Protein AF-A0A0C1H6Y5-F1 (afdb_monomer_lite)

InterPro domains:
  IPR027417 P-loop containing nucleoside triphosphate hydrolase [G3DSA:3.40.50.300] (233-473)
  IPR027417 P-loop containing nucleoside triphosphate hydrolase [SSF52540] (239-370)

pLDDT: mean 76.84, std 14.98, range [22.2, 93.94]

Organism: NCBI:txid362787

Secondary structure (DSSP, 8-state):
---------------S-S----------SHHHHHHHHHHHHT-SS--HHHHHHHHHHHHHHHHHHTT-SS--SSSHHHHHHHHHHHHHHHHH-SS--HHHHHHHHHHGGG--GGG-HHHHHHHHHHHS-GGGHHHHHHHS-TTS-HHHHHHHHHHHT-S---HHHHHHHHHHHHHHHHHHHHHHHHHHHHHHHHHHHHH-TTT--THHHHHHHTT-HHHHHHHHHHHH-SSHHHHHHHHHTS-HHHHHHHHHHHHHHHHHHHHHHS-TT--EEEEEE-STTSSHHHHHHHHTT--EEEETTEEEETT-TT--S---SSS-S-SSPEEEEETTEEEEEPPPTT-TT-HHHHHHHHHHHHHHHHHH--EEEEEEE---HHHHHHHHHHHHHHHHHH-S-GGGSEEEEEE--SSTHHHHHHHHHHHHHHHHHSPPHHHHHHHHHHHHHHTT--GGGHHHHHHHHHHHHHHHHHHH-

Structure (mmCIF, N/CA/C/O backbone):
data_AF-A0A0C1H6Y5-F1
#
_entry.id   AF-A0A0C1H6Y5-F1
#
loop_
_atom_site.group_PDB
_atom_site.id
_atom_site.type_symbol
_atom_site.label_atom_id
_atom_site.label_alt_id
_atom_site.label_comp_id
_atom_site.label_asym_id
_atom_site.label_entity_id
_atom_site.label_seq_id
_atom_site.pdbx_PDB_ins_code
_atom_site.Cartn_x
_atom_site.Cartn_y
_atom_site.Cartn_z
_atom_site.occupancy
_atom_site.B_iso_or_equiv
_atom_site.auth_seq_id
_atom_site.auth_comp_id
_atom_site.auth_asym_id
_atom_site.auth_atom_id
_atom_site.pdbx_PDB_model_num
ATOM 1 N N . MET A 1 1 ? 13.773 -13.789 40.978 1.00 26.41 1 MET A N 1
ATOM 2 C CA . MET A 1 1 ? 14.456 -12.661 40.313 1.00 26.41 1 MET A CA 1
ATOM 3 C C . MET A 1 1 ? 14.398 -12.908 38.815 1.00 26.41 1 MET A C 1
ATOM 5 O O . MET A 1 1 ? 14.920 -13.916 38.368 1.00 26.41 1 MET A O 1
ATOM 9 N N . ASN A 1 2 ? 13.709 -12.006 38.116 1.00 26.31 2 ASN A N 1
ATOM 10 C CA . ASN A 1 2 ? 13.631 -11.793 36.666 1.00 26.31 2 ASN A CA 1
ATOM 11 C C . ASN A 1 2 ? 13.075 -12.909 35.766 1.00 26.31 2 ASN A C 1
ATOM 13 O O . ASN A 1 2 ? 13.797 -13.618 35.073 1.00 26.31 2 ASN A O 1
ATOM 17 N N . GLU A 1 3 ? 11.742 -12.912 35.681 1.00 24.50 3 GLU A N 1
ATOM 18 C CA . GLU A 1 3 ? 11.034 -12.957 34.399 1.00 24.50 3 GLU A CA 1
ATOM 19 C C . GLU A 1 3 ? 11.430 -11.745 33.538 1.00 24.50 3 GLU A C 1
ATOM 21 O O . GLU A 1 3 ? 11.419 -10.623 34.035 1.00 24.50 3 GLU A O 1
ATOM 26 N N . MET A 1 4 ? 11.755 -11.961 32.262 1.00 22.20 4 MET A N 1
ATOM 27 C CA . MET A 1 4 ? 11.431 -11.086 31.119 1.00 22.20 4 MET A CA 1
ATOM 28 C C . MET A 1 4 ? 12.242 -11.546 29.910 1.00 22.20 4 MET A C 1
ATOM 30 O O . MET A 1 4 ? 13.383 -11.133 29.742 1.00 22.20 4 MET A O 1
ATOM 34 N N . THR A 1 5 ? 11.652 -12.386 29.058 1.00 24.80 5 THR A N 1
ATOM 35 C CA . THR A 1 5 ? 11.638 -12.198 27.591 1.00 24.80 5 THR A CA 1
ATOM 36 C C . THR A 1 5 ? 10.863 -13.337 26.927 1.00 24.80 5 THR A C 1
ATOM 38 O O . THR A 1 5 ? 11.408 -14.356 26.517 1.00 24.80 5 THR A O 1
ATOM 41 N N . ARG A 1 6 ? 9.552 -13.144 26.770 1.00 25.61 6 ARG A N 1
ATOM 42 C CA . ARG A 1 6 ? 8.820 -13.687 25.621 1.00 25.61 6 ARG A CA 1
ATOM 43 C C . ARG A 1 6 ? 8.422 -12.491 24.769 1.00 25.61 6 ARG A C 1
ATOM 45 O O . ARG A 1 6 ? 7.475 -11.781 25.091 1.00 25.61 6 ARG A O 1
ATOM 52 N N . TYR A 1 7 ? 9.212 -12.241 23.729 1.00 22.77 7 TYR A N 1
ATOM 53 C CA . TYR A 1 7 ? 8.888 -11.290 22.673 1.00 22.77 7 TYR A CA 1
ATOM 54 C C . TYR A 1 7 ? 7.651 -11.800 21.927 1.00 22.77 7 TYR A C 1
ATOM 56 O O . TYR A 1 7 ? 7.731 -12.680 21.076 1.00 22.77 7 TYR A O 1
ATOM 64 N N . ASN A 1 8 ? 6.492 -11.257 22.292 1.00 22.45 8 ASN A N 1
ATOM 65 C CA . ASN A 1 8 ? 5.260 -11.358 21.525 1.00 22.45 8 ASN A CA 1
ATOM 66 C C . ASN A 1 8 ? 5.335 -10.312 20.406 1.00 22.45 8 ASN A C 1
ATOM 68 O O . ASN A 1 8 ? 5.055 -9.135 20.624 1.00 22.45 8 ASN A O 1
ATOM 72 N N . ILE A 1 9 ? 5.714 -10.732 19.200 1.00 23.83 9 ILE A N 1
ATOM 73 C CA . ILE A 1 9 ? 5.491 -9.941 17.987 1.00 23.83 9 ILE A CA 1
ATOM 74 C C . ILE A 1 9 ? 4.015 -10.128 17.611 1.00 23.83 9 ILE A C 1
ATOM 76 O O . ILE A 1 9 ? 3.663 -10.909 16.735 1.00 23.83 9 ILE A O 1
ATOM 80 N N . ARG A 1 10 ? 3.134 -9.423 18.326 1.00 24.55 10 ARG A N 1
ATOM 81 C CA . ARG A 1 10 ? 1.802 -9.047 17.838 1.00 24.55 10 ARG A CA 1
ATOM 82 C C . ARG A 1 10 ? 1.889 -7.601 17.357 1.00 24.55 10 ARG A C 1
ATOM 84 O O . ARG A 1 10 ? 1.364 -6.695 17.984 1.00 24.55 10 ARG A O 1
ATOM 91 N N . MET A 1 11 ? 2.591 -7.385 16.247 1.00 25.58 11 MET A N 1
ATOM 92 C CA . MET A 1 11 ? 2.496 -6.143 15.471 1.00 25.58 11 MET A CA 1
ATOM 93 C C . MET A 1 11 ? 1.318 -6.273 14.498 1.00 25.58 11 MET A C 1
ATOM 95 O O . MET A 1 11 ? 1.481 -6.344 13.289 1.00 25.58 11 MET A O 1
ATOM 99 N N . HIS A 1 12 ? 0.123 -6.368 15.073 1.00 30.97 12 HIS A N 1
ATOM 100 C CA . HIS A 1 12 ? -1.132 -5.982 14.442 1.00 30.97 12 HIS A CA 1
ATOM 101 C C . HIS A 1 12 ? -1.870 -5.156 15.492 1.00 30.97 12 HIS A C 1
ATOM 103 O O . HIS A 1 12 ? -2.838 -5.606 16.099 1.00 30.97 12 HIS A O 1
ATOM 109 N N . ASP A 1 13 ? -1.393 -3.930 15.708 1.00 34.56 13 ASP A N 1
ATOM 110 C CA . ASP A 1 13 ? -2.188 -2.854 16.302 1.00 34.56 13 ASP A CA 1
ATOM 111 C C . ASP A 1 13 ? -3.247 -2.394 15.274 1.00 34.56 13 ASP A C 1
ATOM 113 O O . ASP A 1 13 ? -3.362 -1.219 14.931 1.00 34.56 13 ASP A O 1
ATOM 117 N N . ASN A 1 14 ? -4.070 -3.338 14.798 1.00 37.03 14 ASN A N 1
ATOM 118 C CA . ASN A 1 14 ? -5.325 -3.090 14.082 1.00 37.03 14 ASN A CA 1
ATOM 119 C C . ASN A 1 14 ? -6.393 -2.599 15.083 1.00 37.03 14 ASN A C 1
ATOM 121 O O . ASN A 1 14 ? -7.503 -3.119 15.141 1.00 37.03 14 ASN A O 1
ATOM 125 N N . GLY A 1 15 ? -6.041 -1.630 15.933 1.00 36.66 15 GLY A N 1
ATOM 126 C CA . GLY A 1 15 ? -6.971 -1.023 16.885 1.00 36.66 15 GLY A CA 1
ATOM 127 C C . GLY A 1 15 ? -7.942 -0.056 16.207 1.00 36.66 15 GLY A C 1
ATOM 128 O O . GLY A 1 15 ? -9.014 0.216 16.733 1.00 36.66 15 GLY A O 1
ATOM 129 N N . TYR A 1 16 ? -7.599 0.452 15.025 1.00 45.94 16 TYR A N 1
ATOM 130 C CA . TYR A 1 16 ? -8.523 1.225 14.207 1.00 45.94 16 TYR A CA 1
ATOM 131 C C . TYR A 1 16 ? -9.323 0.285 13.310 1.00 45.94 16 TYR A C 1
ATOM 133 O O . TYR A 1 16 ? -8.742 -0.557 12.627 1.00 45.94 16 TYR A O 1
ATOM 141 N N . CYS A 1 17 ? -10.646 0.464 13.271 1.00 48.47 17 CYS A N 1
ATOM 142 C CA . CYS A 1 17 ? -11.450 -0.088 12.189 1.00 48.47 17 CYS A CA 1
ATOM 143 C C . CYS A 1 17 ? -10.857 0.445 10.875 1.00 48.47 17 CYS A C 1
ATOM 145 O O . CYS A 1 17 ? -10.880 1.651 10.623 1.00 48.47 17 CYS A O 1
ATOM 147 N N . SER A 1 18 ? -10.272 -0.440 10.068 1.00 38.66 18 SER A N 1
ATOM 148 C CA . SER A 1 18 ? -9.608 -0.124 8.796 1.00 38.66 18 SER A CA 1
ATOM 149 C C . SER A 1 18 ? -10.568 0.420 7.725 1.00 38.66 18 SER A C 1
ATOM 151 O O . SER A 1 18 ? -10.151 0.716 6.608 1.00 38.66 18 SER A O 1
ATOM 153 N N . GLN A 1 19 ? -11.846 0.606 8.059 1.00 43.16 19 GLN A N 1
ATOM 154 C CA . GLN A 1 19 ? -12.920 1.016 7.159 1.00 43.16 19 GLN A CA 1
ATOM 155 C C . GLN A 1 19 ? -13.232 2.519 7.226 1.00 43.16 19 GLN A C 1
ATOM 157 O O . GLN A 1 19 ? -14.374 2.932 7.078 1.00 43.16 19 GLN A O 1
ATOM 162 N N . ILE A 1 20 ? -12.219 3.381 7.362 1.00 37.28 20 ILE A N 1
ATOM 163 C CA . ILE A 1 20 ? -12.387 4.823 7.054 1.00 37.28 20 ILE A CA 1
ATOM 164 C C . ILE A 1 20 ? -12.460 5.061 5.531 1.00 37.28 20 ILE A C 1
ATOM 166 O O . ILE A 1 20 ? -12.492 6.189 5.051 1.00 37.28 20 ILE A O 1
ATOM 170 N N . ARG A 1 21 ? -12.568 3.993 4.737 1.00 41.41 21 ARG A N 1
ATOM 171 C CA . ARG A 1 21 ? -13.124 4.077 3.394 1.00 41.41 21 ARG A CA 1
ATOM 172 C C . ARG A 1 21 ? -14.641 3.955 3.503 1.00 41.41 21 ARG A C 1
ATOM 174 O O . ARG A 1 21 ? -15.176 2.859 3.416 1.00 41.41 21 ARG A O 1
ATOM 181 N N . THR A 1 22 ? -15.331 5.089 3.613 1.00 38.28 22 THR A N 1
ATOM 182 C CA . THR A 1 22 ? -16.756 5.224 3.255 1.00 38.28 22 THR A CA 1
ATOM 183 C C . THR A 1 22 ? -16.926 5.116 1.736 1.00 38.28 22 THR A C 1
ATOM 185 O O . THR A 1 22 ? -17.512 5.984 1.093 1.00 38.28 22 THR A O 1
ATOM 188 N N . PHE A 1 23 ? -16.329 4.093 1.131 1.00 41.53 23 PHE A N 1
ATOM 189 C CA . PHE A 1 23 ? -16.605 3.728 -0.243 1.00 41.53 23 PHE A CA 1
ATOM 190 C C . PHE A 1 23 ? -17.399 2.438 -0.182 1.00 41.53 23 PHE A C 1
ATOM 192 O O . PHE A 1 23 ? -16.846 1.351 -0.334 1.00 41.53 23 PHE A O 1
ATOM 199 N N . VAL A 1 24 ? -18.698 2.574 0.083 1.00 49.78 24 VAL A N 1
ATOM 200 C CA . VAL A 1 24 ? -19.642 1.532 -0.306 1.00 49.78 24 VAL A CA 1
ATOM 201 C C . VAL A 1 24 ? -19.563 1.506 -1.833 1.00 49.78 24 VAL A C 1
ATOM 203 O O . VAL A 1 24 ? -19.922 2.508 -2.462 1.00 49.78 24 VAL A O 1
ATOM 206 N N . PRO A 1 25 ? -19.005 0.451 -2.456 1.00 52.62 25 PRO A N 1
ATOM 207 C CA . PRO A 1 25 ? -18.977 0.375 -3.907 1.00 52.62 25 PRO A CA 1
ATOM 208 C C . PRO A 1 25 ? -20.410 0.537 -4.423 1.00 52.62 25 PRO A C 1
ATOM 210 O O . PRO A 1 25 ? -21.334 0.049 -3.772 1.00 52.62 25 PRO A O 1
ATOM 213 N N . PRO A 1 26 ? -20.627 1.235 -5.551 1.00 66.06 26 PRO A N 1
ATOM 214 C CA . PRO A 1 26 ? -21.973 1.488 -6.045 1.00 66.06 26 PRO A CA 1
ATOM 215 C C . PRO A 1 26 ? -22.699 0.155 -6.211 1.00 66.06 26 PRO A C 1
ATOM 217 O O . PRO A 1 26 ? -22.295 -0.671 -7.030 1.00 66.06 26 PRO A O 1
ATOM 220 N N . ILE A 1 27 ? -23.737 -0.059 -5.403 1.00 76.06 27 ILE A N 1
ATOM 221 C CA . ILE A 1 27 ? -24.556 -1.265 -5.462 1.00 76.06 27 ILE A CA 1
ATOM 222 C C . ILE A 1 27 ? -25.385 -1.156 -6.728 1.00 76.06 27 ILE A C 1
ATOM 224 O O . ILE A 1 27 ? -26.170 -0.226 -6.889 1.00 76.06 27 ILE A O 1
ATOM 228 N N . ARG A 1 28 ? -25.143 -2.077 -7.663 1.00 77.88 28 ARG A N 1
ATOM 229 C CA . ARG A 1 28 ? -25.793 -2.073 -8.981 1.00 77.88 28 ARG A CA 1
ATOM 230 C C . ARG A 1 28 ? -26.965 -3.042 -9.057 1.00 77.88 28 ARG A C 1
ATOM 232 O O . ARG A 1 28 ? -27.804 -2.899 -9.935 1.00 77.88 28 ARG A O 1
ATOM 239 N N . ILE A 1 29 ? -27.001 -4.016 -8.153 1.00 84.44 29 ILE A N 1
ATOM 240 C CA . ILE A 1 29 ? -28.042 -5.037 -8.046 1.00 84.44 29 ILE A CA 1
ATOM 241 C C . ILE A 1 29 ? -28.299 -5.346 -6.571 1.00 84.44 29 ILE A C 1
ATOM 243 O O . ILE A 1 29 ? -27.371 -5.405 -5.766 1.00 84.44 29 ILE A O 1
ATOM 247 N N . ILE A 1 30 ? -29.570 -5.548 -6.229 1.00 82.81 30 ILE A N 1
ATOM 248 C CA . ILE A 1 30 ? -30.076 -5.738 -4.858 1.00 82.81 30 ILE A CA 1
ATOM 249 C C . ILE A 1 30 ? -29.340 -6.873 -4.137 1.00 82.81 30 ILE A C 1
ATOM 251 O O . ILE A 1 30 ? -28.903 -6.702 -3.001 1.00 82.81 30 ILE A O 1
ATOM 255 N N . GLU A 1 31 ? -29.115 -7.999 -4.817 1.00 84.94 31 GLU A N 1
ATOM 256 C CA . GLU A 1 31 ? -28.451 -9.180 -4.250 1.00 84.94 31 GLU A CA 1
ATOM 257 C C . GLU A 1 31 ? -27.034 -8.880 -3.740 1.00 84.94 31 GLU A C 1
ATOM 259 O O . GLU A 1 31 ? -26.653 -9.371 -2.678 1.00 84.94 31 GLU A O 1
ATOM 264 N N . GLN A 1 32 ? -26.279 -8.023 -4.444 1.00 85.25 32 GLN A N 1
ATOM 265 C CA . GLN A 1 32 ? -24.952 -7.578 -3.998 1.00 85.25 32 GLN A CA 1
ATOM 266 C C . GLN A 1 32 ? -25.038 -6.767 -2.704 1.00 85.25 32 GLN A C 1
ATOM 268 O O . GLN A 1 32 ? -24.175 -6.899 -1.837 1.00 85.25 32 GLN A O 1
ATOM 273 N N . GLY A 1 33 ? -26.070 -5.932 -2.567 1.00 84.25 33 GLY A N 1
ATOM 274 C CA . GLY A 1 33 ? -26.292 -5.155 -1.352 1.00 84.25 33 GLY A CA 1
ATOM 275 C C . GLY A 1 33 ? -26.635 -6.039 -0.158 1.00 84.25 33 GLY A C 1
ATOM 276 O O . GLY A 1 33 ? -26.051 -5.887 0.914 1.00 84.25 33 GLY A O 1
ATOM 277 N N . VAL A 1 34 ? -27.509 -7.026 -0.358 1.00 85.25 34 VAL A N 1
ATOM 278 C CA . VAL A 1 34 ? -27.847 -8.014 0.676 1.00 85.25 34 VAL A CA 1
ATOM 279 C C . VAL A 1 34 ? -26.607 -8.814 1.098 1.00 85.25 34 VAL A C 1
ATOM 281 O O . VAL A 1 34 ? -26.338 -8.936 2.292 1.00 85.25 34 VAL A O 1
ATOM 284 N N . GLU A 1 35 ? -25.799 -9.293 0.146 1.00 85.81 35 GLU A N 1
ATOM 285 C CA . GLU A 1 35 ? -24.560 -10.032 0.438 1.00 85.81 35 GLU A CA 1
ATOM 286 C C . GLU A 1 35 ? -23.537 -9.171 1.203 1.00 85.81 35 GLU A C 1
ATOM 288 O O . GLU A 1 35 ? -22.845 -9.658 2.102 1.00 85.81 35 GLU A O 1
ATOM 293 N N . ALA A 1 36 ? -23.442 -7.878 0.880 1.00 83.56 36 ALA A N 1
ATOM 294 C CA . ALA A 1 36 ? -22.579 -6.949 1.601 1.00 83.56 36 ALA A CA 1
ATOM 295 C C . ALA A 1 36 ? -23.018 -6.784 3.067 1.00 83.56 36 ALA A C 1
ATOM 297 O O . ALA A 1 36 ? -22.176 -6.860 3.963 1.00 83.56 36 ALA A O 1
ATOM 298 N N . ILE A 1 37 ? -24.325 -6.648 3.330 1.00 85.56 37 ILE A N 1
ATOM 299 C CA . ILE A 1 37 ? -24.866 -6.602 4.699 1.00 85.56 37 ILE A CA 1
ATOM 300 C C . ILE A 1 37 ? -24.548 -7.898 5.453 1.00 85.56 37 ILE A C 1
ATOM 302 O O . ILE A 1 37 ? -24.075 -7.841 6.588 1.00 85.56 37 ILE A O 1
ATOM 306 N N . GLU A 1 38 ? -24.744 -9.067 4.836 1.00 85.00 38 GLU A N 1
ATOM 307 C CA . GLU A 1 38 ? -24.433 -10.360 5.464 1.00 85.00 38 GLU A CA 1
ATOM 308 C C . GLU A 1 38 ? -22.952 -10.475 5.852 1.00 85.00 38 GLU A C 1
ATOM 310 O O . GLU A 1 38 ? -22.631 -10.917 6.959 1.00 85.00 38 GLU A O 1
ATOM 315 N N . LYS A 1 39 ? -22.043 -10.017 4.981 1.00 84.62 39 LYS A N 1
ATOM 316 C CA . LYS A 1 39 ? -20.600 -9.976 5.268 1.00 84.62 39 LYS A CA 1
ATOM 317 C C . LYS A 1 39 ? -20.273 -9.079 6.457 1.00 84.62 39 LYS A C 1
ATOM 319 O O . LYS A 1 39 ? -19.430 -9.450 7.273 1.00 84.62 39 LYS A O 1
ATOM 324 N N . ILE A 1 40 ? -20.933 -7.927 6.583 1.00 84.81 40 ILE A N 1
ATOM 325 C CA . ILE A 1 40 ? -20.736 -7.035 7.732 1.00 84.81 40 ILE A CA 1
ATOM 326 C C . ILE A 1 40 ? -21.276 -7.698 9.005 1.00 84.81 40 ILE A C 1
ATOM 328 O O . ILE A 1 40 ? -20.559 -7.783 9.999 1.00 84.81 40 ILE A O 1
ATOM 332 N N . LEU A 1 41 ? -22.491 -8.253 8.969 1.00 86.06 41 LEU A N 1
ATOM 333 C CA . LEU A 1 41 ? -23.123 -8.923 10.114 1.00 86.06 41 LEU A CA 1
ATOM 334 C C . LEU A 1 41 ? -22.366 -10.172 10.596 1.00 86.06 41 LEU A C 1
ATOM 336 O O . LEU A 1 41 ? -22.537 -10.588 11.747 1.00 86.06 41 LEU A O 1
ATOM 340 N N . ALA A 1 42 ? -21.523 -10.773 9.754 1.00 85.56 42 ALA A N 1
ATOM 341 C CA . ALA A 1 42 ? -20.668 -11.897 10.126 1.00 85.56 42 ALA A CA 1
ATOM 342 C C . ALA A 1 42 ? -19.535 -11.514 11.101 1.00 85.56 42 ALA A C 1
ATOM 344 O O . ALA A 1 42 ? -18.958 -12.407 11.724 1.00 85.56 42 ALA A O 1
ATOM 345 N N . LYS A 1 43 ? -19.236 -10.218 11.279 1.00 81.94 43 LYS A N 1
ATOM 346 C CA . LYS A 1 43 ? -18.229 -9.739 12.238 1.00 81.94 43 LYS A CA 1
ATOM 347 C C . LYS A 1 43 ? -18.593 -10.120 13.681 1.00 81.94 43 LYS A C 1
ATOM 349 O O . LYS A 1 43 ? -19.769 -10.197 14.058 1.00 81.94 43 LYS A O 1
ATOM 354 N N . GLU A 1 44 ? -17.553 -10.370 14.477 1.00 81.38 44 GLU A N 1
ATOM 355 C CA . GLU A 1 44 ? -17.663 -10.704 15.904 1.00 81.38 44 GLU A CA 1
ATOM 356 C C . GLU A 1 44 ? -18.091 -9.478 16.723 1.00 81.38 44 GLU A C 1
ATOM 358 O O . GLU A 1 44 ? -19.060 -9.541 17.473 1.00 81.38 44 GLU A O 1
ATOM 363 N N . LEU A 1 45 ? -17.439 -8.337 16.476 1.00 83.44 45 LEU A N 1
ATOM 364 C CA . LEU A 1 45 ? -17.772 -7.031 17.036 1.00 83.44 45 LEU A CA 1
ATOM 365 C C . LEU A 1 45 ? -18.311 -6.121 15.929 1.00 83.44 45 LEU A C 1
ATOM 367 O O . LEU A 1 45 ? -17.614 -5.871 14.945 1.00 83.44 45 LEU A O 1
ATOM 371 N N . LEU A 1 46 ? -19.525 -5.600 16.114 1.00 83.12 46 LEU A N 1
ATOM 372 C CA . LEU A 1 46 ? -20.109 -4.564 15.264 1.00 83.12 46 LEU A CA 1
ATOM 373 C C . LEU A 1 46 ? -19.968 -3.203 15.942 1.00 83.12 46 LEU A C 1
ATOM 375 O O . LEU A 1 46 ? -20.370 -3.022 17.092 1.00 83.12 46 LEU A O 1
ATOM 379 N N . CYS A 1 47 ? -19.408 -2.238 15.220 1.00 83.12 47 CYS A N 1
ATOM 380 C CA . CYS A 1 47 ? -19.301 -0.851 15.656 1.00 83.12 47 CYS A CA 1
ATOM 381 C C . CYS A 1 47 ? -20.344 0.038 14.962 1.00 83.12 47 CYS A C 1
ATOM 383 O O . CYS A 1 47 ? -21.012 -0.374 14.015 1.00 83.12 47 CYS A O 1
ATOM 385 N N . ARG A 1 48 ? -20.476 1.297 15.395 1.00 78.12 48 ARG A N 1
ATOM 386 C CA . ARG A 1 48 ? -21.409 2.246 14.767 1.00 78.12 48 ARG A CA 1
ATOM 387 C C . ARG A 1 48 ? -21.151 2.469 13.272 1.00 78.12 48 ARG A C 1
ATOM 389 O O . ARG A 1 48 ? -22.110 2.613 12.531 1.00 78.12 48 ARG A O 1
ATOM 396 N N . HIS A 1 49 ? -19.898 2.436 12.810 1.00 79.56 49 HIS A N 1
ATOM 397 C CA . HIS A 1 49 ? -19.614 2.547 11.373 1.00 79.56 49 HIS A CA 1
ATOM 398 C C . HIS A 1 49 ? -20.129 1.354 10.574 1.00 79.56 49 HIS A C 1
ATOM 400 O O . HIS A 1 49 ? -20.630 1.552 9.478 1.00 79.56 49 HIS A O 1
ATOM 406 N N . ASP A 1 50 ? -20.049 0.136 11.120 1.00 83.50 50 ASP A N 1
ATOM 407 C CA . ASP A 1 50 ? -20.639 -1.043 10.474 1.00 83.50 50 ASP A CA 1
ATOM 408 C C . ASP A 1 50 ? -22.151 -0.857 10.316 1.00 83.50 50 ASP A C 1
ATOM 410 O O . ASP A 1 50 ? -22.725 -1.162 9.278 1.00 83.50 50 ASP A O 1
ATOM 414 N N . VAL A 1 51 ? -22.795 -0.305 11.346 1.00 82.62 51 VAL A N 1
ATOM 415 C CA . VAL A 1 51 ? -24.227 0.018 11.360 1.00 82.62 51 VAL A CA 1
ATOM 416 C C . VAL A 1 51 ? -24.557 1.137 10.362 1.00 82.62 51 VAL A C 1
ATOM 418 O O . VAL A 1 51 ? -25.566 1.060 9.667 1.00 82.62 51 VAL A O 1
ATOM 421 N N . GLU A 1 52 ? -23.724 2.168 10.241 1.00 82.19 52 GLU A N 1
ATOM 422 C CA . GLU A 1 52 ? -23.878 3.228 9.234 1.00 82.19 52 GLU A CA 1
ATOM 423 C C . GLU A 1 52 ? -23.674 2.701 7.805 1.00 82.19 52 GLU A C 1
ATOM 425 O O . GLU A 1 52 ? -24.450 3.041 6.915 1.00 82.19 52 GLU A O 1
ATOM 430 N N . GLU A 1 53 ? -22.689 1.827 7.592 1.00 83.44 53 GLU A N 1
ATOM 431 C CA . GLU A 1 53 ? -22.427 1.156 6.316 1.00 83.44 53 GLU A CA 1
ATOM 432 C C . GLU A 1 53 ? -23.618 0.271 5.920 1.00 83.44 53 GLU A C 1
ATOM 434 O O . GLU A 1 53 ? -24.133 0.392 4.808 1.00 83.44 53 GLU A O 1
ATOM 439 N N . ILE A 1 54 ? -24.138 -0.534 6.855 1.00 85.44 54 ILE A N 1
ATOM 440 C CA . ILE A 1 54 ? -25.373 -1.308 6.661 1.00 85.44 54 ILE A CA 1
ATOM 441 C C . ILE A 1 54 ? -26.538 -0.380 6.295 1.00 85.44 54 ILE A C 1
ATOM 443 O O . ILE A 1 54 ? -27.274 -0.696 5.367 1.00 85.44 54 ILE A O 1
ATOM 447 N N . ASN A 1 55 ? -26.705 0.764 6.970 1.00 83.19 55 ASN A N 1
ATOM 448 C CA . ASN A 1 55 ? -27.778 1.723 6.670 1.00 83.19 55 ASN A CA 1
ATOM 449 C C . ASN A 1 55 ? -27.671 2.288 5.247 1.00 83.19 55 ASN A C 1
ATOM 451 O O . ASN A 1 55 ? -28.670 2.348 4.532 1.00 83.19 55 ASN A O 1
ATOM 455 N N . GLN A 1 56 ? -26.471 2.691 4.825 1.00 83.50 56 GLN A N 1
ATOM 456 C CA . GLN A 1 56 ? -26.232 3.210 3.474 1.00 83.50 56 GLN A CA 1
ATOM 457 C C . GLN A 1 56 ? -26.514 2.145 2.411 1.00 83.50 56 GLN A C 1
ATOM 459 O O . GLN A 1 56 ? -27.193 2.418 1.421 1.00 83.50 56 GLN A O 1
ATOM 464 N N . ILE A 1 57 ? -26.033 0.920 2.638 1.00 85.31 57 ILE A N 1
ATOM 465 C CA . ILE A 1 57 ? -26.291 -0.219 1.755 1.00 85.31 57 ILE A CA 1
ATOM 466 C C . ILE A 1 57 ? -27.793 -0.504 1.682 1.00 85.31 57 ILE A C 1
ATOM 468 O O . ILE A 1 57 ? -28.338 -0.642 0.591 1.00 85.31 57 ILE A O 1
ATOM 472 N N . TYR A 1 58 ? -28.471 -0.537 2.828 1.00 85.06 58 TYR A N 1
ATOM 473 C CA . TYR A 1 58 ? -29.907 -0.780 2.913 1.00 85.06 58 TYR A CA 1
ATOM 474 C C . TYR A 1 58 ? -30.716 0.268 2.137 1.00 85.06 58 TYR A C 1
ATOM 476 O O . TYR A 1 58 ? -31.617 -0.088 1.383 1.00 85.06 58 TYR A O 1
ATOM 484 N N . GLN A 1 59 ? -30.365 1.553 2.253 1.00 82.94 59 GLN A N 1
ATOM 485 C CA . GLN A 1 59 ? -30.999 2.629 1.482 1.00 82.94 59 GLN A CA 1
ATOM 486 C C . GLN A 1 59 ? -30.775 2.477 -0.027 1.00 82.94 59 GLN A C 1
ATOM 488 O O . GLN A 1 59 ? -31.694 2.713 -0.809 1.00 82.94 59 GLN A O 1
ATOM 493 N N . ALA A 1 60 ? -29.577 2.067 -0.452 1.00 83.81 60 ALA A N 1
ATOM 494 C CA . ALA A 1 60 ? -29.299 1.803 -1.863 1.00 83.81 60 ALA A CA 1
ATOM 495 C C . ALA A 1 60 ? -30.133 0.626 -2.398 1.00 83.81 60 ALA A C 1
ATOM 497 O O . ALA A 1 60 ? -30.670 0.703 -3.501 1.00 83.81 60 ALA A O 1
ATOM 498 N N . VAL A 1 61 ? -30.280 -0.436 -1.600 1.00 84.62 61 VAL A N 1
ATOM 499 C CA . VAL A 1 61 ? -31.130 -1.595 -1.907 1.00 84.62 61 VAL A CA 1
ATOM 500 C C . VAL A 1 61 ? -32.603 -1.179 -2.034 1.00 84.62 61 VAL A C 1
ATOM 502 O O . VAL A 1 61 ? -33.224 -1.497 -3.044 1.00 84.62 61 VAL A O 1
ATOM 505 N N . ASP A 1 62 ? -33.138 -0.404 -1.083 1.00 81.62 62 ASP A N 1
ATOM 506 C CA . ASP A 1 62 ? -34.519 0.117 -1.121 1.00 81.62 62 ASP A CA 1
ATOM 507 C C . ASP A 1 62 ? -34.776 1.005 -2.355 1.00 81.62 62 ASP A C 1
ATOM 509 O O . ASP A 1 62 ? -35.812 0.899 -3.010 1.00 81.62 62 ASP A O 1
ATOM 513 N N . LEU A 1 63 ? -33.813 1.852 -2.737 1.00 84.31 63 LEU A N 1
ATOM 514 C CA . LEU A 1 63 ? -33.924 2.666 -3.952 1.00 84.31 63 LEU A CA 1
ATOM 515 C C . LEU A 1 63 ? -33.968 1.818 -5.228 1.00 84.31 63 LEU A C 1
ATOM 517 O O . LEU A 1 63 ? -34.762 2.121 -6.118 1.00 84.31 63 LEU A O 1
ATOM 521 N N . LEU A 1 64 ? -33.136 0.777 -5.322 1.00 84.12 64 LEU A N 1
ATOM 522 C CA . LEU A 1 64 ? -33.134 -0.144 -6.462 1.00 84.12 64 LEU A CA 1
ATOM 523 C C . LEU A 1 64 ? -34.433 -0.949 -6.540 1.00 84.12 64 LEU A C 1
ATOM 525 O O . LEU A 1 64 ? -34.967 -1.140 -7.628 1.00 84.12 64 LEU A O 1
ATOM 529 N N . GLU A 1 65 ? -34.972 -1.377 -5.399 1.00 84.81 65 GLU A N 1
ATOM 530 C CA . GLU A 1 65 ? -36.241 -2.110 -5.334 1.00 84.81 65 GLU A CA 1
ATOM 531 C C . GLU A 1 65 ? -37.419 -1.321 -5.875 1.00 84.81 65 GLU A C 1
ATOM 533 O O . GLU A 1 65 ? -38.269 -1.877 -6.562 1.00 84.81 65 GLU A O 1
ATOM 538 N N . ARG A 1 66 ? -37.446 -0.009 -5.636 1.00 84.44 66 ARG A N 1
ATOM 539 C CA . ARG A 1 66 ? -38.489 0.875 -6.174 1.00 84.44 66 ARG A CA 1
ATOM 540 C C . ARG A 1 66 ? -38.407 1.066 -7.690 1.00 84.44 66 ARG A C 1
ATOM 542 O O . ARG A 1 66 ? -39.331 1.633 -8.267 1.00 84.44 66 ARG A O 1
ATOM 549 N N . GLN A 1 67 ? -37.306 0.662 -8.322 1.00 83.12 67 GLN A N 1
ATOM 550 C CA . GLN A 1 67 ? -37.045 0.859 -9.752 1.00 83.12 67 GLN A CA 1
ATOM 551 C C . GLN A 1 67 ? -37.264 -0.404 -10.593 1.00 83.12 67 GLN A C 1
ATOM 553 O O . GLN A 1 67 ? -37.134 -0.336 -11.814 1.00 83.12 67 GLN A O 1
ATOM 558 N N . ILE A 1 68 ? -37.588 -1.541 -9.974 1.00 82.75 68 ILE A N 1
ATOM 559 C CA . ILE A 1 68 ? -37.754 -2.825 -10.662 1.00 82.75 68 ILE A CA 1
ATOM 560 C C . ILE A 1 68 ? -39.182 -3.358 -10.514 1.00 82.75 68 ILE A C 1
ATOM 562 O O . ILE A 1 68 ? -39.827 -3.161 -9.489 1.00 82.75 68 ILE A O 1
ATOM 566 N N . GLU A 1 69 ? -39.683 -4.032 -11.552 1.00 74.38 69 GLU A N 1
ATOM 567 C CA . GLU A 1 69 ? -41.054 -4.566 -11.576 1.00 74.38 69 GLU A CA 1
ATOM 568 C C . GLU A 1 69 ? -41.186 -5.899 -10.820 1.00 74.38 69 GLU A C 1
ATOM 570 O O . GLU A 1 69 ? -42.201 -6.146 -10.172 1.00 74.38 69 GLU A O 1
ATOM 575 N N . GLU A 1 70 ? -40.147 -6.741 -10.853 1.00 80.81 70 GLU A N 1
ATOM 576 C CA . GLU A 1 70 ? -40.094 -8.013 -10.126 1.00 80.81 70 GLU A CA 1
ATOM 577 C C . GLU A 1 70 ? -39.066 -7.942 -8.994 1.00 80.81 70 GLU A C 1
ATOM 579 O O . GLU A 1 70 ? -37.858 -7.899 -9.227 1.00 80.81 70 GLU A O 1
ATOM 584 N N . ILE A 1 71 ? -39.547 -7.940 -7.748 1.00 75.69 71 ILE A N 1
ATOM 585 C CA . ILE A 1 71 ? -38.689 -7.886 -6.560 1.00 75.69 71 ILE A CA 1
ATOM 586 C C . ILE A 1 71 ? -38.008 -9.253 -6.368 1.00 75.69 71 ILE A C 1
ATOM 588 O O . ILE A 1 71 ? -38.703 -10.262 -6.210 1.00 75.69 71 ILE A O 1
ATOM 592 N N . PRO A 1 72 ? -36.664 -9.323 -6.326 1.00 79.19 72 PRO A N 1
ATOM 593 C CA . PRO A 1 72 ? -35.949 -10.575 -6.120 1.00 79.19 72 PRO A CA 1
ATOM 594 C C . PRO A 1 72 ? -36.191 -11.138 -4.712 1.00 79.19 72 PRO A C 1
ATOM 596 O O . PRO A 1 72 ? -36.522 -10.420 -3.767 1.00 79.19 72 PRO A O 1
ATOM 599 N N . ALA A 1 73 ? -35.970 -12.445 -4.546 1.00 77.12 73 ALA A N 1
ATOM 600 C CA . ALA A 1 73 ? -36.147 -13.125 -3.259 1.00 77.12 73 ALA A CA 1
ATOM 601 C C . ALA A 1 73 ? -35.195 -12.600 -2.164 1.00 77.12 73 ALA A C 1
ATOM 603 O O . ALA A 1 73 ? -35.538 -12.598 -0.982 1.00 77.12 73 ALA A O 1
ATOM 604 N N . ARG A 1 74 ? -33.997 -12.151 -2.556 1.00 81.19 74 ARG A N 1
ATOM 605 C CA . ARG A 1 74 ? -33.041 -11.459 -1.685 1.00 81.19 74 ARG A CA 1
ATOM 606 C C . ARG A 1 74 ? -33.218 -9.957 -1.864 1.00 81.19 74 ARG A C 1
ATOM 608 O O . ARG A 1 74 ? -32.636 -9.385 -2.775 1.00 81.19 74 ARG A O 1
ATOM 615 N N . ASN A 1 75 ? -34.027 -9.365 -0.994 1.00 81.06 75 ASN A N 1
ATOM 616 C CA . ASN A 1 75 ? -34.438 -7.960 -1.017 1.00 81.06 75 ASN A CA 1
ATOM 617 C C . ASN A 1 75 ? -34.154 -7.258 0.329 1.00 81.06 75 ASN A C 1
ATOM 619 O O . ASN A 1 75 ? -33.556 -7.839 1.239 1.00 81.06 75 ASN A O 1
ATOM 623 N N . SER A 1 76 ? -34.580 -6.008 0.471 1.00 79.50 76 SER A N 1
ATOM 624 C CA . SER A 1 76 ? -34.446 -5.156 1.646 1.00 79.50 76 SER A CA 1
ATOM 625 C C . SER A 1 76 ? -35.106 -5.807 2.853 1.00 79.50 76 SER A C 1
ATOM 627 O O . SER A 1 76 ? -34.498 -5.887 3.918 1.00 79.50 76 SER A O 1
ATOM 629 N N . HIS A 1 77 ? -36.288 -6.401 2.676 1.00 81.44 77 HIS A N 1
ATOM 630 C CA . HIS A 1 77 ? -36.945 -7.162 3.731 1.00 81.44 77 HIS A CA 1
ATOM 631 C C . HIS A 1 77 ? -36.082 -8.344 4.195 1.00 81.44 77 HIS A C 1
ATOM 633 O O . HIS A 1 77 ? -35.929 -8.554 5.398 1.00 81.44 77 HIS A O 1
ATOM 639 N N . HIS A 1 78 ? -35.457 -9.078 3.270 1.00 81.25 78 HIS A N 1
ATOM 640 C CA . HIS A 1 78 ? -34.523 -10.149 3.618 1.00 81.25 78 HIS A CA 1
ATOM 641 C C . HIS A 1 78 ? -33.295 -9.624 4.378 1.00 81.25 78 HIS A C 1
ATOM 643 O O . HIS A 1 78 ? -32.918 -10.195 5.401 1.00 81.25 78 HIS A O 1
ATOM 649 N N . ALA A 1 79 ? -32.699 -8.511 3.940 1.00 81.50 79 ALA A N 1
ATOM 650 C CA . ALA A 1 79 ? -31.587 -7.881 4.652 1.00 81.50 79 ALA A CA 1
ATOM 651 C C . ALA A 1 79 ? -31.980 -7.466 6.080 1.00 81.50 79 ALA A C 1
ATOM 653 O O . ALA A 1 79 ? -31.244 -7.739 7.029 1.00 81.50 79 ALA A O 1
ATOM 654 N N . LEU A 1 80 ? -33.166 -6.875 6.256 1.00 80.12 80 LEU A N 1
ATOM 655 C CA . LEU A 1 80 ? -33.690 -6.516 7.572 1.00 80.12 80 LEU A CA 1
ATOM 656 C C . LEU A 1 80 ? -33.905 -7.759 8.445 1.00 80.12 80 LEU A C 1
ATOM 658 O O . LEU A 1 80 ? -33.496 -7.769 9.606 1.00 80.12 80 LEU A O 1
ATOM 662 N N . GLN A 1 81 ? -34.465 -8.838 7.886 1.00 82.50 81 GLN A N 1
ATOM 663 C CA . GLN A 1 81 ? -34.592 -10.117 8.590 1.00 82.50 81 GLN A CA 1
ATOM 664 C C . GLN A 1 81 ? -33.233 -10.633 9.079 1.00 82.50 81 GLN A C 1
ATOM 666 O O . GLN A 1 81 ? -33.142 -11.071 10.224 1.00 82.50 81 GLN A O 1
ATOM 671 N N . LYS A 1 82 ? -32.161 -10.524 8.280 1.00 85.12 82 LYS A N 1
ATOM 672 C CA . LYS A 1 82 ? -30.803 -10.918 8.699 1.00 85.12 82 LYS A CA 1
ATOM 673 C C . LYS A 1 82 ? -30.270 -10.099 9.869 1.00 85.12 82 LYS A C 1
ATOM 675 O O . LYS A 1 82 ? -29.677 -10.665 10.791 1.00 85.12 82 LYS A O 1
ATOM 680 N N . ILE A 1 83 ? -30.517 -8.790 9.875 1.00 82.31 83 ILE A N 1
ATOM 681 C CA . ILE A 1 83 ? -30.160 -7.920 11.005 1.00 82.31 83 ILE A CA 1
ATOM 682 C C . ILE A 1 83 ? -30.922 -8.365 12.263 1.00 82.31 83 ILE A C 1
ATOM 684 O O . ILE A 1 83 ? -30.321 -8.569 13.321 1.00 82.31 83 ILE A O 1
ATOM 688 N N . ILE A 1 84 ? -32.232 -8.597 12.138 1.00 80.75 84 ILE A N 1
ATOM 689 C CA . ILE A 1 84 ? -33.087 -9.060 13.238 1.00 80.75 84 ILE A CA 1
ATOM 690 C C . ILE A 1 84 ? -32.631 -10.434 13.756 1.00 80.75 84 ILE A C 1
ATOM 692 O O . ILE A 1 84 ? -32.559 -10.637 14.968 1.00 80.75 84 ILE A O 1
ATOM 696 N N . GLU A 1 85 ? -32.288 -11.374 12.871 1.00 83.81 85 GLU A N 1
ATOM 697 C CA . GLU A 1 85 ? -31.753 -12.696 13.225 1.00 83.81 85 GLU A CA 1
ATOM 698 C C . GLU A 1 85 ? -30.453 -12.586 14.032 1.00 83.81 85 GLU A C 1
ATOM 700 O O . GLU A 1 85 ? -30.313 -13.260 15.057 1.00 83.81 85 GLU A O 1
ATOM 705 N N . LYS A 1 86 ? -29.524 -11.705 13.628 1.00 85.38 86 LYS A N 1
ATOM 706 C CA . LYS A 1 86 ? -28.290 -11.438 14.384 1.00 85.38 86 LYS A CA 1
ATOM 707 C C . LYS A 1 86 ? -28.610 -10.924 15.787 1.00 85.38 86 LYS A C 1
ATOM 709 O O . LYS A 1 86 ? -28.051 -11.446 16.750 1.00 85.38 86 LYS A O 1
ATOM 714 N N . VAL A 1 87 ? -29.527 -9.963 15.926 1.00 80.00 87 VAL A N 1
ATOM 715 C CA . VAL A 1 87 ? -29.911 -9.443 17.249 1.00 80.00 87 VAL A CA 1
ATOM 716 C C . VAL A 1 87 ? -30.555 -10.532 18.107 1.00 80.00 87 VAL A C 1
ATOM 718 O O . VAL A 1 87 ? -30.135 -10.730 19.247 1.00 80.00 87 VAL A O 1
ATOM 721 N N . LYS A 1 88 ? -31.515 -11.290 17.560 1.00 80.06 88 LYS A N 1
ATOM 722 C CA . LYS A 1 88 ? -32.162 -12.408 18.267 1.00 80.06 88 LYS A CA 1
ATOM 723 C C . LYS A 1 88 ? -31.140 -13.427 18.754 1.00 80.06 88 LYS A C 1
ATOM 725 O O . LYS A 1 88 ? -31.206 -13.842 19.908 1.00 80.06 88 LYS A O 1
ATOM 730 N N . LYS A 1 89 ? -30.169 -13.784 17.907 1.00 84.31 89 LYS A N 1
ATOM 731 C CA . LYS A 1 89 ? -29.082 -14.699 18.266 1.00 84.31 89 LYS A CA 1
ATOM 732 C C . LYS A 1 89 ? -28.294 -14.180 19.467 1.00 84.31 89 LYS A C 1
ATOM 734 O O . LYS A 1 89 ? -28.126 -14.922 20.429 1.00 84.31 89 LYS A O 1
ATOM 739 N N . ILE A 1 90 ? -27.874 -12.913 19.444 1.00 80.69 90 ILE A N 1
ATOM 740 C CA . ILE A 1 90 ? -27.118 -12.320 20.554 1.00 80.69 90 ILE A CA 1
ATOM 741 C C . ILE A 1 90 ? -27.956 -12.299 21.843 1.00 80.69 90 ILE A C 1
ATOM 743 O O . ILE A 1 90 ? -27.473 -12.717 22.891 1.00 80.69 90 ILE A O 1
ATOM 747 N N . VAL A 1 91 ? -29.220 -11.869 21.772 1.00 75.38 91 VAL A N 1
ATOM 748 C CA . VAL A 1 91 ? -30.119 -11.792 22.941 1.00 75.38 91 VAL A CA 1
ATOM 749 C C . VAL A 1 91 ? -30.444 -13.178 23.512 1.00 75.38 91 VAL A C 1
ATOM 751 O O . VAL A 1 91 ? -30.618 -13.317 24.720 1.00 75.38 91 VAL A O 1
ATOM 754 N N . SER A 1 92 ? -30.508 -14.211 22.667 1.00 77.75 92 SER A N 1
ATOM 755 C CA . SER A 1 92 ? -30.786 -15.590 23.089 1.00 77.75 92 SER A CA 1
ATOM 756 C C . SER A 1 92 ? -29.609 -16.286 23.783 1.00 77.75 92 SER A C 1
ATOM 758 O O . SER A 1 92 ? -29.802 -17.330 24.410 1.00 77.75 92 SER A O 1
ATOM 760 N N . ASN A 1 93 ? -28.396 -15.728 23.697 1.00 78.25 93 ASN A N 1
ATOM 761 C CA . ASN A 1 93 ? -27.225 -16.302 24.348 1.00 78.25 93 ASN A CA 1
ATOM 762 C C . ASN A 1 93 ? -27.338 -16.174 25.873 1.00 78.25 93 ASN A C 1
ATOM 764 O O . ASN A 1 93 ? -27.500 -15.085 26.416 1.00 78.25 93 ASN A O 1
ATOM 768 N N . GLN A 1 94 ? -27.176 -17.296 26.581 1.00 70.69 94 GLN A N 1
ATOM 769 C CA . GLN A 1 94 ? -27.211 -17.323 28.050 1.00 70.69 94 GLN A CA 1
ATOM 770 C C . GLN A 1 94 ? -26.059 -16.530 28.690 1.00 70.69 94 GLN A C 1
ATOM 772 O O . GLN A 1 94 ? -26.209 -16.003 29.791 1.00 70.69 94 GLN A O 1
ATOM 777 N N . ALA A 1 95 ? -24.918 -16.443 28.002 1.00 79.25 95 ALA A N 1
ATOM 778 C CA . ALA A 1 95 ? -23.762 -15.652 28.400 1.00 79.25 95 ALA A CA 1
ATOM 779 C C . ALA A 1 95 ? -23.419 -14.672 27.274 1.00 79.25 95 ALA A C 1
ATOM 781 O O . ALA A 1 95 ? -22.900 -15.067 26.233 1.00 79.25 95 ALA A O 1
ATOM 782 N N . ILE A 1 96 ? -23.740 -13.399 27.486 1.00 78.44 96 ILE A N 1
ATOM 783 C CA . ILE A 1 96 ? -23.447 -12.317 26.543 1.00 78.44 96 ILE A CA 1
ATOM 784 C C . ILE A 1 96 ? -22.010 -11.850 26.789 1.00 78.44 96 ILE A C 1
ATOM 786 O O . ILE A 1 96 ? -21.627 -11.609 27.936 1.00 78.44 96 ILE A O 1
ATOM 790 N N . SER A 1 97 ? -21.203 -11.749 25.732 1.00 85.31 97 SER A N 1
ATOM 791 C CA . SER A 1 97 ? -19.846 -11.198 25.816 1.00 85.31 97 SER A CA 1
ATOM 792 C C . SER A 1 97 ? -19.855 -9.662 25.861 1.00 85.31 97 SER A C 1
ATOM 794 O O . SER A 1 97 ? -20.868 -9.008 25.611 1.00 85.31 97 SER A O 1
ATOM 796 N N . THR A 1 98 ? -18.717 -9.043 26.173 1.00 84.38 98 THR A N 1
ATOM 797 C CA . THR A 1 98 ? -18.580 -7.580 26.101 1.00 84.38 98 THR A CA 1
ATOM 798 C C . THR A 1 98 ? -18.695 -7.056 24.665 1.00 84.38 98 THR A C 1
ATOM 800 O O . THR A 1 98 ? -19.297 -6.003 24.454 1.00 84.38 98 THR A O 1
ATOM 803 N N . GLN A 1 99 ? -18.241 -7.828 23.675 1.00 86.00 99 GLN A N 1
ATOM 804 C CA . GLN A 1 99 ? -18.379 -7.507 22.251 1.00 86.00 99 GLN A CA 1
ATOM 805 C C . GLN A 1 99 ? -19.831 -7.584 21.778 1.00 86.00 99 GLN A C 1
ATOM 807 O O . GLN A 1 99 ? -20.299 -6.710 21.045 1.00 86.00 99 GLN A O 1
ATOM 812 N N . ASP A 1 100 ? -20.570 -8.589 22.250 1.00 85.00 100 ASP A N 1
ATOM 813 C CA . ASP A 1 100 ? -22.005 -8.726 22.006 1.00 85.00 100 ASP A CA 1
ATOM 814 C C . ASP A 1 100 ? -22.779 -7.528 22.569 1.00 85.00 100 ASP A C 1
ATOM 816 O O . ASP A 1 100 ? -23.662 -6.991 21.902 1.00 85.00 100 ASP A O 1
ATOM 820 N N . LEU A 1 101 ? -22.430 -7.071 23.778 1.00 84.19 101 LEU A N 1
ATOM 821 C CA . LEU A 1 101 ? -23.065 -5.913 24.407 1.00 84.19 101 LEU A CA 1
ATOM 822 C C . LEU A 1 101 ? -22.827 -4.619 23.611 1.00 84.19 101 LEU A C 1
ATOM 824 O O . LEU A 1 101 ? -23.765 -3.845 23.414 1.00 84.19 101 LEU A O 1
ATOM 828 N N . ILE A 1 102 ? -21.597 -4.394 23.136 1.00 85.25 102 ILE A N 1
ATOM 829 C CA . ILE A 1 102 ? -21.262 -3.248 22.273 1.00 85.25 102 ILE A CA 1
ATOM 830 C C . ILE A 1 102 ? -22.026 -3.346 20.943 1.00 85.25 102 ILE A C 1
ATOM 832 O O . ILE A 1 102 ? -22.632 -2.370 20.500 1.00 85.25 102 ILE A O 1
ATOM 836 N N . SER A 1 103 ? -22.071 -4.536 20.341 1.00 86.44 103 SER A N 1
ATOM 837 C CA . SER A 1 103 ? -22.794 -4.776 19.088 1.00 86.44 103 SER A CA 1
ATOM 838 C C . SER A 1 103 ? -24.297 -4.524 19.237 1.00 86.44 103 SER A C 1
ATOM 840 O O . SER A 1 103 ? -24.894 -3.865 18.389 1.00 86.44 103 SER A O 1
ATOM 842 N N . LEU A 1 104 ? -24.915 -4.983 20.333 1.00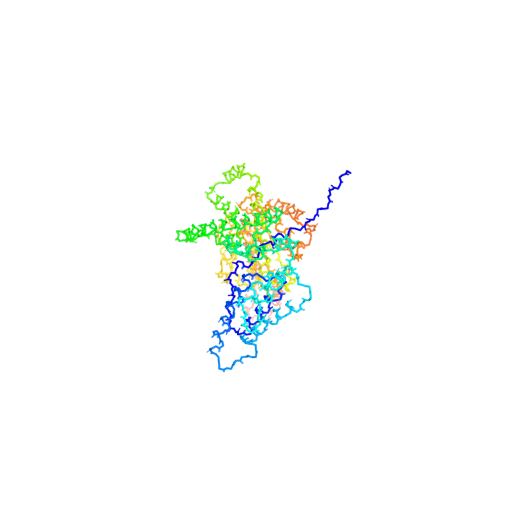 84.31 104 LEU A N 1
ATOM 843 C CA . LEU A 1 104 ? -26.327 -4.723 20.643 1.00 84.31 104 LEU A CA 1
ATOM 844 C C . LEU A 1 104 ? -26.618 -3.231 20.817 1.00 84.31 104 LEU A C 1
ATOM 846 O O . LEU A 1 104 ? -27.631 -2.754 20.307 1.00 84.31 104 LEU A O 1
ATOM 850 N N . TYR A 1 105 ? -25.736 -2.497 21.503 1.00 86.31 105 TYR A N 1
ATOM 851 C CA . TYR A 1 105 ? -25.875 -1.050 21.674 1.00 86.31 105 TYR A CA 1
ATOM 852 C C . TYR A 1 105 ? -25.932 -0.317 20.331 1.00 86.31 105 TYR A C 1
ATOM 854 O O . TYR A 1 105 ? -26.745 0.586 20.164 1.00 86.31 105 TYR A O 1
ATOM 862 N N . HIS A 1 106 ? -25.114 -0.707 19.354 1.00 84.44 106 HIS A N 1
ATOM 863 C CA . HIS A 1 106 ? -25.148 -0.070 18.038 1.00 84.44 106 HIS A CA 1
ATOM 864 C C . HIS A 1 106 ? -26.299 -0.588 17.160 1.00 84.44 106 HIS A C 1
ATOM 866 O O . HIS A 1 106 ? -26.929 0.190 16.447 1.00 84.44 106 HIS A O 1
ATOM 872 N N . LEU A 1 107 ? -26.627 -1.882 17.229 1.00 82.56 107 LEU A N 1
ATOM 873 C CA . LEU A 1 107 ? -27.708 -2.479 16.436 1.00 82.56 107 LEU A CA 1
ATOM 874 C C . LEU A 1 107 ? -29.113 -2.051 16.875 1.00 82.56 107 LEU A C 1
ATOM 876 O O . LEU A 1 107 ? -30.047 -2.189 16.087 1.00 82.56 107 LEU A O 1
ATOM 880 N N . GLN A 1 108 ? -29.291 -1.504 18.084 1.00 78.25 108 GLN A N 1
ATOM 881 C CA . GLN A 1 108 ? -30.608 -1.048 18.554 1.00 78.25 108 GLN A CA 1
ATOM 882 C C . GLN A 1 108 ? -31.253 -0.001 17.625 1.00 78.25 108 GLN A C 1
ATOM 884 O O . GLN A 1 108 ? -32.475 0.121 17.600 1.00 78.25 108 GLN A O 1
ATOM 889 N N . HIS A 1 109 ? -30.459 0.699 16.806 1.00 72.75 109 HIS A N 1
ATOM 890 C CA . HIS A 1 109 ? -30.949 1.650 15.804 1.00 72.75 109 HIS A CA 1
ATOM 891 C C . HIS A 1 109 ? -31.738 1.010 14.650 1.00 72.75 109 HIS A C 1
ATOM 893 O O . HIS A 1 109 ? -32.516 1.703 14.004 1.00 72.75 109 HIS A O 1
ATOM 899 N N . PHE A 1 110 ? -31.574 -0.293 14.407 1.00 69.12 110 PHE A N 1
ATOM 900 C CA . PHE A 1 110 ? -32.319 -1.044 13.389 1.00 69.12 110 PHE A CA 1
ATOM 901 C C . PHE A 1 110 ? -33.573 -1.735 13.935 1.00 69.12 110 PHE A C 1
ATOM 903 O O . PHE A 1 110 ? -34.236 -2.478 13.212 1.00 69.12 110 PHE A O 1
ATOM 910 N N . SER A 1 111 ? -33.866 -1.572 15.226 1.00 60.56 111 SER A N 1
ATOM 911 C CA . SER A 1 111 ? -34.901 -2.366 15.874 1.00 60.56 111 SER A CA 1
ATOM 912 C C . SER A 1 111 ? -36.307 -1.843 15.615 1.00 60.56 111 SER A C 1
ATOM 914 O O . SER A 1 111 ? -36.604 -0.672 15.839 1.00 60.56 111 SER A O 1
ATOM 916 N N . ASP A 1 112 ? -37.182 -2.757 15.199 1.00 58.62 112 ASP A N 1
ATOM 917 C CA . ASP A 1 112 ? -38.621 -2.559 15.275 1.00 58.62 112 ASP A CA 1
ATOM 918 C C . ASP A 1 112 ? -39.053 -2.517 16.750 1.00 58.62 112 ASP A C 1
ATOM 920 O O . ASP A 1 112 ? -38.517 -3.248 17.594 1.00 58.62 112 ASP A O 1
ATOM 924 N N . SER A 1 113 ? -40.037 -1.677 17.061 1.00 56.16 113 SER A N 1
ATOM 925 C CA . SER A 1 113 ? -40.581 -1.501 18.413 1.00 56.16 113 SER A CA 1
ATOM 926 C C . SER A 1 113 ? -41.050 -2.822 19.044 1.00 56.16 113 SER A C 1
ATOM 928 O O . SER A 1 113 ? -40.966 -2.997 20.263 1.00 56.16 113 SER A O 1
ATOM 930 N N . GLU A 1 114 ? -41.448 -3.790 18.214 1.00 56.03 114 GLU A N 1
ATOM 931 C CA . GLU A 1 114 ? -41.882 -5.128 18.623 1.00 56.03 114 GLU A CA 1
ATOM 932 C C . GLU A 1 114 ? -40.757 -6.005 19.196 1.00 56.03 114 GLU A C 1
ATOM 934 O O . GLU A 1 114 ? -41.018 -6.888 20.012 1.00 56.03 114 GLU A O 1
ATOM 939 N N . LEU A 1 115 ? -39.494 -5.764 18.823 1.00 61.00 115 LEU A N 1
ATOM 940 C CA . LEU A 1 115 ? -38.361 -6.587 19.264 1.00 61.00 115 LEU A CA 1
ATOM 941 C C . LEU A 1 115 ? -37.847 -6.217 20.662 1.00 61.00 115 LEU A C 1
ATOM 943 O O . LEU A 1 115 ? -36.969 -6.904 21.181 1.00 61.00 115 LEU A O 1
ATOM 947 N N . GLN A 1 116 ? -38.354 -5.129 21.259 1.00 68.38 116 GLN A N 1
ATOM 948 C CA . GLN A 1 116 ? -37.993 -4.650 22.603 1.00 68.38 116 GLN A CA 1
ATOM 949 C C . GLN A 1 116 ? -36.470 -4.592 22.859 1.00 68.38 116 GLN A C 1
ATOM 951 O O . GLN A 1 116 ? -36.011 -4.757 23.992 1.00 68.38 116 GLN A O 1
ATOM 956 N N . ILE A 1 117 ? -35.662 -4.344 21.820 1.00 66.75 117 ILE A N 1
ATOM 957 C CA . ILE A 1 117 ? -34.192 -4.446 21.879 1.00 66.75 117 ILE A CA 1
ATOM 958 C C . ILE A 1 117 ? -33.606 -3.479 22.908 1.00 66.75 117 ILE A C 1
ATOM 960 O O . ILE A 1 117 ? -32.707 -3.859 23.651 1.00 66.75 117 ILE A O 1
ATOM 964 N N . GLU A 1 118 ? -34.165 -2.276 23.044 1.00 70.88 118 GLU A N 1
ATOM 965 C CA . GLU A 1 118 ? -33.766 -1.323 24.085 1.00 70.88 118 GLU A CA 1
ATOM 966 C C . GLU A 1 118 ? -34.021 -1.869 25.505 1.00 70.88 118 GLU A C 1
ATOM 968 O O . GLU A 1 118 ? -33.206 -1.680 26.412 1.00 70.88 118 GLU A O 1
ATOM 973 N N . GLN A 1 119 ? -35.134 -2.583 25.715 1.00 73.44 119 GLN A N 1
ATOM 974 C CA . GLN A 1 119 ? -35.451 -3.203 27.005 1.00 73.44 119 GLN A CA 1
ATOM 975 C C . GLN A 1 119 ? -34.507 -4.372 27.293 1.00 73.44 119 GLN A C 1
ATOM 977 O O . GLN A 1 119 ? -34.003 -4.488 28.412 1.00 73.44 119 GLN A O 1
ATOM 982 N N . HIS A 1 120 ? -34.208 -5.194 26.282 1.00 68.50 120 HIS A N 1
ATOM 983 C CA . HIS A 1 120 ? -33.220 -6.265 26.380 1.00 68.50 120 HIS A CA 1
ATOM 984 C C . HIS A 1 120 ? -31.820 -5.718 26.657 1.00 68.50 120 HIS A C 1
ATOM 986 O O . HIS A 1 120 ? -31.183 -6.171 27.602 1.00 68.50 120 HIS A O 1
ATOM 992 N N . PHE A 1 121 ? -31.374 -4.695 25.928 1.00 74.62 121 PHE A N 1
ATOM 993 C CA . PHE A 1 121 ? -30.102 -4.021 26.169 1.00 74.62 121 PHE A CA 1
ATOM 994 C C . PHE A 1 121 ? -30.028 -3.480 27.599 1.00 74.62 121 PHE A C 1
ATOM 996 O O . PHE A 1 121 ? -29.095 -3.810 28.325 1.00 74.62 121 PHE A O 1
ATOM 1003 N N . LYS A 1 122 ? -31.045 -2.738 28.060 1.00 76.81 122 LYS A N 1
ATOM 1004 C CA . LYS A 1 122 ? -31.106 -2.223 29.439 1.00 76.81 122 LYS A CA 1
ATOM 1005 C C . LYS A 1 122 ? -31.117 -3.344 30.482 1.00 76.81 122 LYS A C 1
ATOM 1007 O O . LYS A 1 122 ? -30.499 -3.198 31.535 1.00 76.81 122 LYS A O 1
ATOM 1012 N N . SER A 1 123 ? -31.811 -4.451 30.218 1.00 73.56 123 SER A N 1
ATOM 1013 C CA . SER A 1 123 ? -31.864 -5.621 31.105 1.00 73.56 123 SER A CA 1
ATOM 1014 C C . SER A 1 123 ? -30.499 -6.303 31.211 1.00 73.56 123 SER A C 1
ATOM 1016 O O . SER A 1 123 ? -29.985 -6.513 32.310 1.00 73.56 123 SER A O 1
ATOM 1018 N N . VAL A 1 124 ? -29.864 -6.565 30.068 1.00 71.56 124 VAL A N 1
ATOM 1019 C CA . VAL A 1 124 ? -28.529 -7.161 29.987 1.00 71.56 124 VAL A CA 1
ATOM 1020 C C . VAL A 1 124 ? -27.508 -6.237 30.645 1.00 71.56 124 VAL A C 1
ATOM 1022 O O . VAL A 1 124 ? -26.763 -6.676 31.515 1.00 71.56 124 VAL A O 1
ATOM 1025 N N . GLN A 1 125 ? -27.528 -4.944 30.326 1.00 73.38 125 GLN A N 1
ATOM 1026 C CA . GLN A 1 125 ? -26.624 -3.951 30.898 1.00 73.38 125 GLN A CA 1
ATOM 1027 C C . GLN A 1 125 ? -26.712 -3.887 32.430 1.00 73.38 125 GLN A C 1
ATOM 1029 O O . GLN A 1 125 ? -25.684 -3.778 33.091 1.00 73.38 125 GLN A O 1
ATOM 1034 N N . ARG A 1 126 ? -27.913 -4.001 33.018 1.00 72.31 126 ARG A N 1
ATOM 1035 C CA . ARG A 1 126 ? -28.083 -4.062 34.484 1.00 72.31 126 ARG A CA 1
ATOM 1036 C C . ARG A 1 126 ? -27.443 -5.306 35.105 1.00 72.31 126 ARG A C 1
ATOM 1038 O O . ARG A 1 126 ? -26.990 -5.242 36.246 1.00 72.31 126 ARG A O 1
ATOM 1045 N N . ASN A 1 127 ? -27.402 -6.417 34.371 1.00 69.19 127 ASN A N 1
ATOM 1046 C CA . ASN A 1 127 ? -26.794 -7.669 34.826 1.00 69.19 127 ASN A CA 1
ATOM 1047 C C . ASN A 1 127 ? -25.258 -7.653 34.718 1.00 69.19 127 ASN A C 1
ATOM 1049 O O . ASN A 1 127 ? -24.581 -8.383 35.449 1.00 69.19 127 ASN A O 1
ATOM 1053 N N . PHE A 1 128 ? -24.692 -6.788 33.872 1.00 70.69 128 PHE A N 1
ATOM 1054 C CA . PHE A 1 128 ? -23.252 -6.546 33.800 1.00 70.69 128 PHE A CA 1
ATOM 1055 C C . PHE A 1 128 ? -22.779 -5.733 35.019 1.00 70.69 128 PHE A C 1
ATOM 1057 O O . PHE A 1 128 ? -22.948 -4.519 35.113 1.00 70.69 128 PHE A O 1
ATOM 1064 N N . ARG A 1 129 ? -22.171 -6.422 35.994 1.00 63.50 129 ARG A N 1
ATOM 1065 C CA . ARG A 1 129 ? -21.581 -5.806 37.198 1.00 63.50 129 ARG A CA 1
ATOM 1066 C C . ARG A 1 129 ? -20.333 -4.971 36.858 1.00 63.50 129 ARG A C 1
ATOM 1068 O O . ARG A 1 129 ? -19.687 -5.178 35.834 1.00 63.50 129 ARG A O 1
ATOM 1075 N N . SER A 1 130 ? -19.917 -4.105 37.786 1.00 60.31 130 SER A N 1
ATOM 1076 C CA . SER A 1 130 ? -18.756 -3.197 37.672 1.00 60.31 130 SER A CA 1
ATOM 1077 C C . SER A 1 130 ? -17.412 -3.842 37.283 1.00 60.31 130 SER A C 1
ATOM 1079 O O . SER A 1 130 ? -16.505 -3.137 36.842 1.00 60.31 130 SER A O 1
ATOM 1081 N N . GLY A 1 131 ? -17.274 -5.169 37.395 1.00 64.75 131 GLY A N 1
ATOM 1082 C CA . GLY A 1 131 ? -16.087 -5.919 36.966 1.00 64.75 131 GLY A CA 1
ATOM 1083 C C . GLY A 1 131 ? -15.860 -5.966 35.448 1.00 64.75 131 GLY A C 1
ATOM 1084 O O . GLY A 1 131 ? -14.732 -6.185 35.018 1.00 64.75 131 GLY A O 1
ATOM 1085 N N . TYR A 1 132 ? -16.887 -5.707 34.633 1.00 77.19 132 TYR A N 1
ATOM 1086 C CA . TYR A 1 132 ? -16.799 -5.806 33.168 1.00 77.19 132 TYR A CA 1
ATOM 1087 C C . TYR A 1 132 ? -16.468 -4.481 32.468 1.00 77.19 132 TYR A C 1
ATOM 1089 O O . TYR A 1 132 ? -16.116 -4.482 31.291 1.00 77.19 132 TYR A O 1
ATOM 1097 N N . PHE A 1 133 ? -16.506 -3.346 33.174 1.00 86.81 133 PHE A N 1
ATOM 1098 C CA . PHE A 1 133 ? -16.212 -2.035 32.581 1.00 86.81 133 PHE A CA 1
ATOM 1099 C C . PHE A 1 133 ? -14.790 -1.917 32.037 1.00 86.81 133 PHE A C 1
ATOM 1101 O O . PHE A 1 133 ? -14.561 -1.172 31.089 1.00 86.81 133 PHE A O 1
ATOM 1108 N N . GLN A 1 134 ? -13.837 -2.652 32.616 1.00 86.56 134 GLN A N 1
ATOM 1109 C CA . GLN A 1 134 ? -12.480 -2.699 32.083 1.00 86.56 134 GLN A CA 1
ATOM 1110 C C . GLN A 1 134 ? -12.450 -3.386 30.713 1.00 86.56 134 GLN A C 1
ATOM 1112 O O . GLN A 1 134 ? -11.891 -2.818 29.784 1.00 86.56 134 GLN A O 1
ATOM 1117 N N . ALA A 1 135 ? -13.102 -4.543 30.576 1.00 85.81 135 ALA A N 1
ATOM 1118 C CA . ALA A 1 135 ? -13.181 -5.270 29.310 1.00 85.81 135 ALA A CA 1
ATOM 1119 C C . ALA A 1 135 ? -13.936 -4.462 28.240 1.00 85.81 135 ALA A C 1
ATOM 1121 O O . ALA A 1 135 ? -13.442 -4.310 27.129 1.00 85.81 135 ALA A O 1
ATOM 1122 N N . ILE A 1 136 ? -15.054 -3.817 28.598 1.00 86.88 136 ILE A N 1
ATOM 1123 C CA . ILE A 1 136 ? -15.764 -2.901 27.685 1.00 86.88 136 ILE A CA 1
ATOM 1124 C C . ILE A 1 136 ? -14.847 -1.741 27.263 1.00 86.88 136 ILE A C 1
ATOM 1126 O O . ILE A 1 136 ? -14.762 -1.416 26.082 1.00 86.88 136 ILE A O 1
ATOM 1130 N N . ALA A 1 137 ? -14.113 -1.126 28.197 1.00 87.38 137 ALA A N 1
ATOM 1131 C CA . ALA A 1 137 ? -13.166 -0.060 27.869 1.00 87.38 137 ALA A CA 1
ATOM 1132 C C . ALA A 1 137 ? -12.033 -0.537 26.945 1.00 87.38 137 ALA A C 1
ATOM 1134 O O . ALA A 1 137 ? -11.591 0.226 26.084 1.00 87.38 137 ALA A O 1
ATOM 1135 N N . GLU A 1 138 ? -11.568 -1.778 27.097 1.00 86.81 138 GLU A N 1
ATOM 1136 C CA . GLU A 1 138 ? -10.536 -2.405 26.262 1.00 86.81 138 GLU A CA 1
ATOM 1137 C C . GLU A 1 138 ? -11.049 -2.751 24.860 1.00 86.81 138 GLU A C 1
ATOM 1139 O O . GLU A 1 138 ? -10.324 -2.528 23.890 1.00 86.81 138 GLU A O 1
ATOM 1144 N N . GLU A 1 139 ? -12.308 -3.161 24.726 1.00 86.62 139 GLU A N 1
ATOM 1145 C CA . GLU A 1 139 ? -12.911 -3.576 23.452 1.00 86.62 139 GLU A CA 1
ATOM 1146 C C . GLU A 1 139 ? -13.614 -2.448 22.686 1.00 86.62 139 GLU A C 1
ATOM 1148 O O . GLU A 1 139 ? -13.815 -2.569 21.481 1.00 86.62 139 GLU A O 1
ATOM 1153 N N . LEU A 1 140 ? -13.925 -1.321 23.339 1.00 85.44 140 LEU A N 1
ATOM 1154 C CA . LEU A 1 140 ? -14.535 -0.153 22.692 1.00 85.44 140 LEU A CA 1
ATOM 1155 C C . LEU A 1 140 ? -13.733 0.292 21.449 1.00 85.44 140 LEU A C 1
ATOM 1157 O O . LEU A 1 140 ? -12.553 0.639 21.582 1.00 85.44 140 LEU A O 1
ATOM 1161 N N . PRO A 1 141 ? -14.325 0.315 20.248 1.00 79.12 141 PRO A N 1
ATOM 1162 C CA . PRO A 1 141 ? -13.566 0.563 19.031 1.00 79.12 141 PRO A CA 1
ATOM 1163 C C . PRO A 1 141 ? -13.086 2.021 18.928 1.00 79.12 141 PRO A C 1
ATOM 1165 O O . PRO A 1 141 ? -13.702 2.954 19.438 1.00 79.12 141 PRO A O 1
ATOM 1168 N N . TYR A 1 142 ? -11.951 2.225 18.253 1.00 71.12 142 TYR A N 1
ATOM 1169 C CA . TYR A 1 142 ? -11.320 3.541 18.063 1.00 71.12 142 TYR A CA 1
ATOM 1170 C C . TYR A 1 142 ? -11.892 4.322 16.877 1.00 71.12 142 TYR A C 1
ATOM 1172 O O . TYR A 1 142 ? -11.235 5.211 16.347 1.00 71.12 142 TYR A O 1
ATOM 1180 N N . CYS A 1 143 ? -13.063 3.960 16.377 1.00 67.44 143 CYS A N 1
ATOM 1181 C CA . CYS A 1 143 ? -13.504 4.458 15.087 1.00 67.44 143 CYS A CA 1
ATOM 1182 C C . CYS A 1 143 ? -14.330 5.755 15.174 1.00 67.44 143 CYS A C 1
ATOM 1184 O O . CYS A 1 143 ? -14.546 6.391 14.156 1.00 67.44 143 CYS A O 1
ATOM 1186 N N . PHE A 1 144 ? -14.698 6.235 16.360 1.00 71.12 144 PHE A N 1
ATOM 1187 C CA . PHE A 1 144 ? -15.622 7.367 16.494 1.00 71.12 144 PHE A CA 1
ATOM 1188 C C . PHE A 1 144 ? -14.939 8.728 16.704 1.00 71.12 144 PHE A C 1
ATOM 1190 O O . PHE A 1 144 ? -13.760 8.814 17.057 1.00 71.12 144 PHE A O 1
ATOM 1197 N N . SER A 1 145 ? -15.693 9.819 16.525 1.00 77.38 145 SER A N 1
ATOM 1198 C CA . SER A 1 145 ? -15.263 11.151 16.973 1.00 77.38 145 SER A CA 1
ATOM 1199 C C . SER A 1 145 ? -15.088 11.178 18.497 1.00 77.38 145 SER A C 1
ATOM 1201 O O . SER A 1 145 ? -15.580 10.303 19.208 1.00 77.38 145 SER A O 1
ATOM 1203 N N . THR A 1 146 ? -14.400 12.189 19.030 1.00 82.94 146 THR A N 1
ATOM 1204 C CA . THR A 1 146 ? -14.264 12.338 20.489 1.00 82.94 146 THR A CA 1
ATOM 1205 C C . THR A 1 146 ? -15.610 12.459 21.190 1.00 82.94 146 THR A C 1
ATOM 1207 O O . THR A 1 146 ? -15.778 11.890 22.264 1.00 82.94 146 THR A O 1
ATOM 1210 N N . ASP A 1 147 ? -16.553 13.162 20.569 1.00 85.38 147 ASP A N 1
ATOM 1211 C CA . ASP A 1 147 ? -17.870 13.431 21.146 1.00 85.38 147 ASP A CA 1
ATOM 1212 C C . ASP A 1 147 ? -18.709 12.153 21.160 1.00 85.38 147 ASP A C 1
ATOM 1214 O O . ASP A 1 147 ? -19.317 11.809 22.172 1.00 85.38 147 ASP A O 1
ATOM 1218 N N . GLN A 1 148 ? -18.651 11.395 20.064 1.00 82.62 148 GLN A N 1
ATOM 1219 C CA . GLN A 1 148 ? -19.326 10.110 19.960 1.00 82.62 148 GLN A CA 1
ATOM 1220 C C . GLN A 1 148 ? -18.711 9.067 20.899 1.00 82.62 148 GLN A C 1
ATOM 1222 O O . GLN A 1 148 ? -19.429 8.326 21.559 1.00 82.62 148 GLN A O 1
ATOM 1227 N N . PHE A 1 149 ? -17.382 9.041 21.023 1.00 87.69 149 PHE A N 1
ATOM 1228 C CA . PHE A 1 149 ? -16.704 8.182 21.991 1.00 87.69 149 PHE A CA 1
ATOM 1229 C C . PHE A 1 149 ? -17.139 8.507 23.426 1.00 87.69 149 PHE A C 1
ATOM 1231 O O . PHE A 1 149 ? -17.370 7.601 24.222 1.00 87.69 149 PHE A O 1
ATOM 1238 N N . ASP A 1 150 ? -17.281 9.789 23.767 1.00 88.75 150 ASP A N 1
ATOM 1239 C CA . ASP A 1 150 ? -17.764 10.198 25.086 1.00 88.75 150 ASP A CA 1
ATOM 1240 C C . ASP A 1 150 ? -19.228 9.777 25.325 1.00 88.75 150 ASP A C 1
ATOM 1242 O O . ASP A 1 150 ? -19.560 9.358 26.440 1.00 88.75 150 ASP A O 1
ATOM 1246 N N . GLU A 1 151 ? -20.089 9.845 24.303 1.00 88.50 151 GLU A N 1
ATOM 1247 C CA . GLU A 1 151 ? -21.475 9.362 24.356 1.00 88.50 151 GLU A CA 1
ATOM 1248 C C . GLU A 1 151 ? -21.539 7.845 24.573 1.00 88.50 151 GLU A C 1
ATOM 1250 O O . GLU A 1 151 ? -22.174 7.390 25.526 1.00 88.50 151 GLU A O 1
ATOM 1255 N N . ASP A 1 152 ? -20.809 7.069 23.773 1.00 87.44 152 ASP A N 1
ATOM 1256 C CA . ASP A 1 152 ? -20.774 5.608 23.871 1.00 87.44 152 ASP A CA 1
ATOM 1257 C C . ASP A 1 152 ? -20.249 5.171 25.243 1.00 87.44 152 ASP A C 1
ATOM 1259 O O . ASP A 1 152 ? -20.824 4.309 25.905 1.00 87.44 152 ASP A O 1
ATOM 1263 N N . VAL A 1 153 ? -19.188 5.819 25.735 1.00 89.06 153 VAL A N 1
ATOM 1264 C CA . VAL A 1 153 ? -18.642 5.569 27.073 1.00 89.06 153 VAL A CA 1
ATOM 1265 C C . VAL A 1 153 ? -19.664 5.936 28.158 1.00 89.06 153 VAL A C 1
ATOM 1267 O O . VAL A 1 153 ? -19.791 5.219 29.156 1.00 89.06 153 VAL A O 1
ATOM 1270 N N . LYS A 1 154 ? -20.406 7.039 28.003 1.00 89.06 154 LYS A N 1
ATOM 1271 C CA . LYS A 1 154 ? -21.477 7.420 28.935 1.00 89.06 154 LYS A CA 1
ATOM 1272 C C . LYS A 1 154 ? -22.597 6.380 28.941 1.00 89.06 154 LYS A C 1
ATOM 1274 O O . LYS A 1 154 ? -23.069 6.041 30.025 1.00 89.06 154 LYS A O 1
ATOM 1279 N N . CYS A 1 155 ? -22.987 5.866 27.779 1.00 85.69 155 CYS A N 1
ATOM 1280 C CA . CYS A 1 155 ? -24.045 4.873 27.637 1.00 85.69 155 CYS A CA 1
ATOM 1281 C C . CYS A 1 155 ? -23.625 3.488 28.131 1.00 85.69 155 CYS A C 1
ATOM 1283 O O . CYS A 1 155 ? -24.376 2.891 28.889 1.00 85.69 155 CYS A O 1
ATOM 1285 N N . LEU A 1 156 ? -22.449 2.988 27.746 1.00 85.94 156 LEU A N 1
ATOM 1286 C CA . LEU A 1 156 ? -22.007 1.614 28.014 1.00 85.94 156 LEU A CA 1
ATOM 1287 C C . LEU A 1 156 ? -21.370 1.438 29.397 1.00 85.94 156 LEU A C 1
ATOM 1289 O O . LEU A 1 156 ? -21.589 0.419 30.049 1.00 85.94 156 LEU A O 1
ATOM 1293 N N . ILE A 1 157 ? -20.585 2.420 29.851 1.00 87.31 157 ILE A N 1
ATOM 1294 C CA . ILE A 1 157 ? -19.789 2.327 31.088 1.00 87.31 157 ILE A CA 1
ATOM 1295 C C . ILE A 1 157 ? -20.384 3.197 32.209 1.00 87.31 157 ILE A C 1
ATOM 1297 O O . ILE A 1 157 ? -20.260 2.870 33.389 1.00 87.31 157 ILE A O 1
ATOM 1301 N N . GLY A 1 158 ? -21.047 4.306 31.870 1.00 83.31 158 GLY A N 1
ATOM 1302 C CA . GLY A 1 158 ? -21.643 5.207 32.858 1.00 83.31 158 GLY A CA 1
ATOM 1303 C C . GLY A 1 158 ? -20.614 6.053 33.629 1.00 83.31 158 GLY A C 1
ATOM 1304 O O . GLY A 1 158 ? -19.442 6.122 33.247 1.00 83.31 158 GLY A O 1
ATOM 1305 N N . PRO A 1 159 ? -21.037 6.770 34.688 1.00 79.00 159 PRO A N 1
ATOM 1306 C CA . PRO A 1 159 ? -20.178 7.703 35.430 1.00 79.00 159 PRO A CA 1
ATOM 1307 C C . PRO A 1 159 ? -19.295 7.042 36.506 1.00 79.00 159 PRO A C 1
ATOM 1309 O O . PRO A 1 159 ? -18.237 7.572 36.837 1.00 79.00 159 PRO A O 1
ATOM 1312 N N . ASN A 1 160 ? -19.684 5.877 37.035 1.00 76.44 160 ASN A N 1
ATOM 1313 C CA . ASN A 1 160 ? -18.995 5.220 38.154 1.00 76.44 160 ASN A CA 1
ATOM 1314 C C . ASN A 1 160 ? -17.838 4.335 37.669 1.00 76.44 160 ASN A C 1
ATOM 1316 O O . ASN A 1 160 ? -17.963 3.114 37.565 1.00 76.44 160 ASN A O 1
ATOM 1320 N N . ARG A 1 161 ? -16.701 4.967 37.358 1.00 84.00 161 ARG A N 1
ATOM 1321 C CA . ARG A 1 161 ? -15.523 4.315 36.764 1.00 84.00 161 ARG A CA 1
ATOM 1322 C C . ARG A 1 161 ? -14.405 4.138 37.778 1.00 84.00 161 ARG A C 1
ATOM 1324 O O . ARG A 1 161 ? -14.106 5.043 38.552 1.00 84.00 161 ARG A O 1
ATOM 1331 N N . THR A 1 162 ? -13.730 2.995 37.719 1.00 88.00 162 THR A N 1
ATOM 1332 C CA . THR A 1 162 ? -12.473 2.803 38.447 1.00 88.00 162 THR A CA 1
ATOM 1333 C C . THR A 1 162 ? -11.347 3.603 37.789 1.00 88.00 162 THR A C 1
ATOM 1335 O O . THR A 1 162 ? -11.398 3.934 36.601 1.00 88.00 162 THR A O 1
ATOM 1338 N N . GLU A 1 163 ? -10.281 3.881 38.539 1.00 89.25 163 GLU A N 1
ATOM 1339 C CA . GLU A 1 163 ? -9.100 4.581 38.015 1.00 89.25 163 GLU A CA 1
ATOM 1340 C C . GLU A 1 163 ? -8.488 3.860 36.800 1.00 89.25 163 GLU A C 1
ATOM 1342 O O . GLU A 1 163 ? -8.081 4.490 35.823 1.00 89.25 163 GLU A O 1
ATOM 1347 N N . LYS A 1 164 ? -8.481 2.521 36.826 1.00 90.06 164 LYS A N 1
ATOM 1348 C CA . LYS A 1 164 ? -7.954 1.688 35.739 1.00 90.06 164 LYS A CA 1
ATOM 1349 C C . LYS A 1 164 ? -8.759 1.852 34.446 1.00 90.06 164 LYS A C 1
ATOM 1351 O O . LYS A 1 164 ? -8.167 2.021 33.384 1.00 90.06 164 LYS A O 1
ATOM 1356 N N . VAL A 1 165 ? -10.090 1.876 34.544 1.00 89.62 165 VAL A N 1
ATOM 1357 C CA . VAL A 1 165 ? -10.985 2.150 33.406 1.00 89.62 165 VAL A CA 1
ATOM 1358 C C . VAL A 1 165 ? -10.730 3.553 32.852 1.00 89.62 165 VAL A C 1
ATOM 1360 O O . VAL A 1 165 ? -10.565 3.714 31.645 1.00 89.62 165 VAL A O 1
ATOM 1363 N N . ASN A 1 166 ? -10.603 4.562 33.720 1.00 90.62 166 ASN A N 1
ATOM 1364 C CA . ASN A 1 166 ? -10.311 5.932 33.289 1.00 90.62 166 ASN A CA 1
ATOM 1365 C C . ASN A 1 166 ? -8.978 6.044 32.537 1.00 90.62 166 ASN A C 1
ATOM 1367 O O . ASN A 1 166 ? -8.930 6.710 31.506 1.00 90.62 166 ASN A O 1
ATOM 1371 N N . LYS A 1 167 ? -7.923 5.353 32.989 1.00 91.75 167 LYS A N 1
ATOM 1372 C CA . LYS A 1 167 ? -6.626 5.311 32.289 1.00 91.75 167 LYS A CA 1
ATOM 1373 C C . LYS A 1 167 ? -6.748 4.737 30.872 1.00 91.75 167 LYS A C 1
ATOM 1375 O O . LYS A 1 167 ? -6.196 5.314 29.936 1.00 91.75 167 LYS A O 1
ATOM 1380 N N . ILE A 1 168 ? -7.499 3.646 30.700 1.00 89.38 168 ILE A N 1
ATOM 1381 C CA . ILE A 1 168 ? -7.733 3.024 29.384 1.00 89.38 168 ILE A CA 1
ATOM 1382 C C . ILE A 1 168 ? -8.486 3.995 28.468 1.00 89.38 168 ILE A C 1
ATOM 1384 O O . ILE A 1 168 ? -8.034 4.279 27.360 1.00 89.38 168 ILE A O 1
ATOM 1388 N N . LEU A 1 169 ? -9.593 4.565 28.951 1.00 89.94 169 LEU A N 1
ATOM 1389 C CA . LEU A 1 169 ? -10.422 5.491 28.177 1.00 89.94 169 LEU A CA 1
ATOM 1390 C C . LEU A 1 169 ? -9.673 6.778 27.804 1.00 89.94 169 LEU A C 1
ATOM 1392 O O . LEU A 1 169 ? -9.790 7.243 26.674 1.00 89.94 169 LEU A O 1
ATOM 1396 N N . GLN A 1 170 ? -8.857 7.329 28.708 1.00 90.00 170 GLN A N 1
ATOM 1397 C CA . GLN A 1 170 ? -8.007 8.490 28.420 1.00 90.00 170 GLN A CA 1
ATOM 1398 C C . GLN A 1 170 ? -6.964 8.183 27.345 1.00 90.00 170 GLN A C 1
ATOM 1400 O O . GLN A 1 170 ? -6.766 8.991 26.438 1.00 90.00 170 GLN A O 1
ATOM 1405 N N . LEU A 1 171 ? -6.322 7.011 27.404 1.00 88.06 171 LEU A N 1
ATOM 1406 C CA . LEU A 1 171 ? -5.386 6.582 26.367 1.00 88.06 171 LEU A CA 1
ATOM 1407 C C . LEU A 1 171 ? -6.093 6.448 25.012 1.00 88.06 171 LEU A C 1
ATOM 1409 O O . LEU A 1 171 ? -5.557 6.892 23.995 1.00 88.06 171 LEU A O 1
ATOM 1413 N N . LYS A 1 172 ? -7.307 5.880 24.996 1.00 86.69 172 LYS A N 1
ATOM 1414 C CA . LYS A 1 172 ? -8.114 5.770 23.776 1.00 86.69 172 LYS A CA 1
ATOM 1415 C C . LYS A 1 172 ? -8.497 7.129 23.211 1.00 86.69 172 LYS A C 1
ATOM 1417 O O . LYS A 1 172 ? -8.247 7.390 22.038 1.00 86.69 172 LYS A O 1
ATOM 1422 N N . LYS A 1 173 ? -8.985 8.027 24.063 1.00 86.12 173 LYS A N 1
ATOM 1423 C CA . LYS A 1 173 ? -9.333 9.399 23.690 1.00 86.12 173 LYS A CA 1
ATOM 1424 C C . LYS A 1 173 ? -8.132 10.175 23.149 1.00 86.12 173 LYS A C 1
ATOM 1426 O O . LYS A 1 173 ? -8.253 10.841 22.127 1.00 86.12 173 LYS A O 1
ATOM 1431 N N . LYS A 1 174 ? -6.954 10.032 23.764 1.00 84.62 174 LYS A N 1
ATOM 1432 C CA . LYS A 1 174 ? -5.713 10.644 23.265 1.00 84.62 174 LYS A CA 1
ATOM 1433 C C . LYS A 1 174 ? -5.340 10.119 21.874 1.00 84.62 174 LYS A C 1
ATOM 1435 O O . LYS A 1 174 ? -4.962 10.907 21.012 1.00 84.62 174 LYS A O 1
ATOM 1440 N N . LYS A 1 175 ? -5.478 8.808 21.635 1.00 80.81 175 LYS A N 1
ATOM 1441 C CA . LYS A 1 175 ? -5.272 8.207 20.304 1.00 80.81 175 LYS A CA 1
ATOM 1442 C C . LYS A 1 175 ? -6.282 8.739 19.275 1.00 80.81 175 LYS A C 1
ATOM 1444 O O . LYS A 1 175 ? -5.875 9.098 18.175 1.00 80.81 175 LYS A O 1
ATOM 1449 N N . LEU A 1 176 ? -7.564 8.857 19.638 1.00 79.94 176 LEU A N 1
ATOM 1450 C CA . LEU A 1 176 ? -8.610 9.451 18.790 1.00 79.94 176 LEU A CA 1
ATOM 1451 C C . LEU A 1 176 ? -8.304 10.907 18.420 1.00 79.94 176 LEU A C 1
ATOM 1453 O O . LEU A 1 176 ? -8.382 11.280 17.254 1.00 79.94 176 LEU A O 1
ATOM 1457 N N . GLN A 1 177 ? -7.909 11.723 19.399 1.00 80.56 177 GLN A N 1
ATOM 1458 C CA . GLN A 1 177 ? -7.525 13.119 19.176 1.00 80.56 177 GLN A CA 1
ATOM 1459 C C . GLN A 1 177 ? -6.309 13.236 18.255 1.00 80.56 177 GLN A C 1
ATOM 1461 O O . GLN A 1 177 ? -6.330 14.035 17.321 1.00 80.56 177 GLN A O 1
ATOM 1466 N N . GLY A 1 178 ? -5.284 12.405 18.477 1.00 79.00 178 GLY A N 1
ATOM 1467 C CA . GLY A 1 178 ? -4.114 12.341 17.601 1.00 79.00 178 GLY A CA 1
ATOM 1468 C C . GLY A 1 178 ? -4.495 12.006 16.159 1.00 79.00 178 GLY A C 1
ATOM 1469 O O . GLY A 1 178 ? -4.014 12.646 15.230 1.00 79.00 178 GLY A O 1
ATOM 1470 N N . TYR A 1 179 ? -5.430 11.076 15.964 1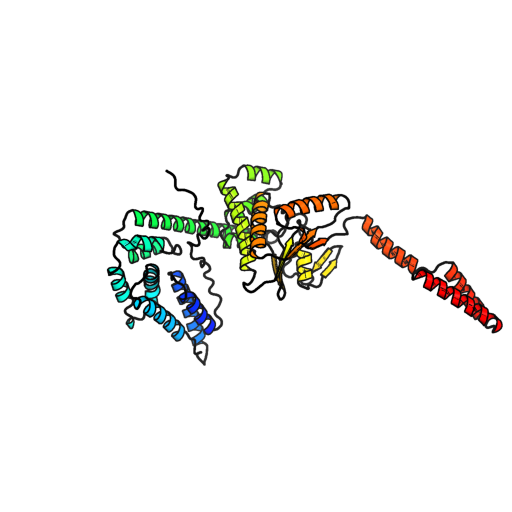.00 74.56 179 TYR A N 1
ATOM 1471 C CA . TYR A 1 179 ? -5.930 10.723 14.638 1.00 74.56 179 TYR A CA 1
ATOM 1472 C C . TYR A 1 179 ? -6.777 11.829 13.988 1.00 74.56 179 TYR A C 1
ATOM 1474 O O . TYR A 1 179 ? -6.619 12.118 12.804 1.00 74.56 179 TYR A O 1
ATOM 1482 N N . ALA A 1 180 ? -7.650 12.497 14.746 1.00 75.56 180 ALA A N 1
ATOM 1483 C CA . ALA A 1 180 ? -8.419 13.634 14.242 1.00 75.56 180 ALA A CA 1
ATOM 1484 C C . ALA A 1 180 ? -7.498 14.787 13.807 1.00 75.56 180 ALA A C 1
ATOM 1486 O O . ALA A 1 180 ? -7.736 15.429 12.782 1.00 75.56 180 ALA A O 1
ATOM 1487 N N . GLN A 1 181 ? -6.420 15.024 14.557 1.00 79.31 181 GLN A N 1
ATOM 1488 C CA . GLN A 1 181 ? -5.385 15.981 14.183 1.00 79.31 181 GLN A CA 1
ATOM 1489 C C . GLN A 1 181 ? -4.637 15.534 12.921 1.00 79.31 181 GLN A C 1
ATOM 1491 O O . GLN A 1 181 ? -4.472 16.338 12.008 1.00 79.31 181 GLN A O 1
ATOM 1496 N N . LEU A 1 182 ? -4.266 14.253 12.826 1.00 78.00 182 LEU A N 1
ATOM 1497 C CA . LEU A 1 182 ? -3.644 13.671 11.635 1.00 78.00 182 LEU A CA 1
ATOM 1498 C C . LEU A 1 182 ? -4.516 13.868 10.386 1.00 78.00 182 LEU A C 1
ATOM 1500 O O . LEU A 1 182 ? -4.031 14.353 9.370 1.00 78.00 182 LEU A O 1
ATOM 1504 N N . LYS A 1 183 ? -5.823 13.586 10.480 1.00 79.31 183 LYS A N 1
ATOM 1505 C CA . LYS A 1 183 ? -6.793 13.819 9.396 1.00 79.31 183 LYS A CA 1
ATOM 1506 C C . LYS A 1 183 ? -6.818 15.273 8.932 1.00 79.31 183 LYS A C 1
ATOM 1508 O O . LYS A 1 183 ? -6.860 15.517 7.731 1.00 79.31 183 LYS A O 1
ATOM 1513 N N . LYS A 1 184 ? -6.778 16.233 9.863 1.00 83.25 184 LYS A N 1
ATOM 1514 C CA . LYS A 1 184 ? -6.713 17.663 9.519 1.00 83.25 184 LYS A CA 1
ATOM 1515 C C . LYS A 1 184 ? -5.424 18.006 8.775 1.00 83.25 184 LYS A C 1
ATOM 1517 O O . LYS A 1 184 ? -5.484 18.726 7.787 1.00 83.25 184 LYS A O 1
ATOM 1522 N N . VAL A 1 185 ? -4.285 17.464 9.214 1.00 85.06 185 VAL A N 1
ATOM 1523 C CA . VAL A 1 185 ? -2.998 17.655 8.525 1.00 85.06 185 VAL A CA 1
ATOM 1524 C C . VAL A 1 185 ? -3.051 17.067 7.114 1.00 85.06 185 VAL A C 1
ATOM 1526 O O . VAL A 1 185 ? -2.694 17.760 6.171 1.00 85.06 185 VAL A O 1
ATOM 1529 N N . ILE A 1 186 ? -3.560 15.842 6.944 1.00 82.06 186 ILE A N 1
ATOM 1530 C CA . ILE A 1 186 ? -3.714 15.206 5.622 1.00 82.06 186 ILE A CA 1
ATOM 1531 C C . ILE A 1 186 ? -4.616 16.042 4.715 1.00 82.06 186 ILE A C 1
ATOM 1533 O O . ILE A 1 186 ? -4.262 16.284 3.567 1.00 82.06 186 ILE A O 1
ATOM 1537 N N . ALA A 1 187 ? -5.765 16.498 5.221 1.00 82.56 187 ALA A N 1
ATOM 1538 C CA . ALA A 1 187 ? -6.690 17.325 4.452 1.00 82.56 187 ALA A CA 1
ATOM 1539 C C . ALA A 1 187 ? -6.030 18.631 3.988 1.00 82.56 187 ALA A C 1
ATOM 1541 O O . ALA A 1 187 ? -6.167 19.000 2.825 1.00 82.56 187 ALA A O 1
ATOM 1542 N N . GLN A 1 188 ? -5.256 19.281 4.865 1.00 88.75 188 GLN A N 1
ATOM 1543 C CA . GLN A 1 188 ? -4.478 20.459 4.490 1.00 88.75 188 GLN A CA 1
ATOM 1544 C C . GLN A 1 188 ? -3.443 20.126 3.409 1.00 88.75 188 GLN A C 1
ATOM 1546 O O . GLN A 1 188 ? -3.406 20.794 2.384 1.00 88.75 188 GLN A O 1
ATOM 1551 N N . ARG A 1 189 ? -2.652 19.059 3.588 1.00 86.75 189 ARG A N 1
ATOM 1552 C CA . ARG A 1 189 ? -1.639 18.649 2.601 1.00 86.75 189 ARG A CA 1
ATOM 1553 C C . ARG A 1 189 ? -2.234 18.329 1.237 1.00 86.75 189 ARG A C 1
ATOM 1555 O O . ARG A 1 189 ? -1.636 18.690 0.234 1.00 86.75 189 ARG A O 1
ATOM 1562 N N . LYS A 1 190 ? -3.408 17.700 1.192 1.00 86.88 190 LYS A N 1
ATOM 1563 C CA . LYS A 1 190 ? -4.132 17.459 -0.063 1.00 86.88 190 LYS A CA 1
ATOM 1564 C C . LYS A 1 190 ? -4.557 18.756 -0.743 1.00 86.88 190 LYS A C 1
ATOM 1566 O O . LYS A 1 190 ? -4.429 18.858 -1.955 1.00 86.88 190 LYS A O 1
ATOM 1571 N N . SER A 1 191 ? -5.015 19.743 0.028 1.00 86.31 191 SER A N 1
ATOM 1572 C CA . SER A 1 191 ? -5.322 21.073 -0.507 1.00 86.31 191 SER A CA 1
ATOM 1573 C C . SER A 1 191 ? -4.077 21.721 -1.120 1.00 86.31 191 SER A C 1
ATOM 1575 O O . SER A 1 191 ? -4.137 22.197 -2.251 1.00 86.31 191 SER A O 1
ATOM 1577 N N . ASP A 1 192 ? -2.939 21.679 -0.416 1.00 84.50 192 ASP A N 1
ATOM 1578 C CA . ASP A 1 192 ? -1.659 22.206 -0.915 1.00 84.50 192 ASP A CA 1
ATOM 1579 C C . ASP A 1 192 ? -1.228 21.477 -2.214 1.00 84.50 192 ASP A C 1
ATOM 1581 O O . ASP A 1 192 ? -0.727 22.077 -3.167 1.00 84.50 192 ASP A O 1
ATOM 1585 N N . LEU A 1 193 ? -1.453 20.160 -2.272 1.00 84.12 193 LEU A N 1
ATOM 1586 C CA . LEU A 1 193 ? -1.122 19.311 -3.415 1.00 84.12 193 LEU A CA 1
ATOM 1587 C C . LEU A 1 193 ? -2.023 19.596 -4.637 1.00 84.12 193 LEU A C 1
ATOM 1589 O O . LEU A 1 193 ? -1.539 19.619 -5.770 1.00 84.12 193 LEU A O 1
ATOM 1593 N N . GLU A 1 194 ? -3.313 19.875 -4.430 1.00 85.81 194 GLU A N 1
ATOM 1594 C CA . GLU A 1 194 ? -4.232 20.292 -5.498 1.00 85.81 194 GLU A CA 1
ATOM 1595 C C . GLU A 1 194 ? -3.828 21.626 -6.134 1.00 85.81 194 GLU A C 1
ATOM 1597 O O . GLU A 1 194 ? -3.987 21.802 -7.346 1.00 85.81 194 GLU A O 1
ATOM 1602 N N . GLU A 1 195 ? -3.292 22.566 -5.353 1.00 84.31 195 GLU A N 1
ATOM 1603 C CA . GLU A 1 195 ? -2.733 23.809 -5.890 1.00 84.31 195 GLU A CA 1
ATOM 1604 C C . GLU A 1 195 ? -1.515 23.526 -6.774 1.00 84.31 195 GLU A C 1
ATOM 1606 O O . GLU A 1 195 ? -1.450 24.011 -7.908 1.00 84.31 195 GLU A O 1
ATOM 1611 N N . LEU A 1 196 ? -0.598 22.664 -6.320 1.00 78.62 196 LEU A N 1
ATOM 1612 C CA . LEU A 1 196 ? 0.558 22.244 -7.116 1.00 78.62 196 LEU A CA 1
ATOM 1613 C C . LEU A 1 196 ? 0.126 21.594 -8.439 1.00 78.62 196 LEU A C 1
ATOM 1615 O O . LEU A 1 196 ? 0.669 21.922 -9.494 1.00 78.62 196 LEU A O 1
ATOM 1619 N N . ARG A 1 197 ? -0.893 20.727 -8.401 1.00 82.56 197 ARG A N 1
ATOM 1620 C CA . ARG A 1 197 ? -1.455 20.074 -9.593 1.00 82.56 197 ARG A CA 1
ATOM 1621 C C . ARG A 1 197 ? -1.993 21.075 -10.616 1.00 82.56 197 ARG A C 1
ATOM 1623 O O . ARG A 1 197 ? -1.881 20.834 -11.815 1.00 82.56 197 ARG A O 1
ATOM 1630 N N . LYS A 1 198 ? -2.595 22.177 -10.156 1.00 85.38 198 LYS A N 1
ATOM 1631 C CA . LYS A 1 198 ? -3.129 23.240 -11.023 1.00 85.38 198 LYS A CA 1
ATOM 1632 C C . LYS A 1 198 ? -2.019 24.091 -11.639 1.00 85.38 198 LYS A C 1
ATOM 1634 O O . LYS A 1 198 ? -2.151 24.497 -12.790 1.00 85.38 198 LYS A O 1
ATOM 1639 N N . HIS A 1 199 ? -0.955 24.366 -10.887 1.00 81.88 199 HIS A N 1
ATOM 1640 C CA . HIS A 1 199 ? 0.128 25.249 -11.323 1.00 81.88 199 HIS A CA 1
ATOM 1641 C C . HIS A 1 199 ? 1.182 24.558 -12.196 1.00 81.88 199 HIS A C 1
ATOM 1643 O O . HIS A 1 199 ? 1.698 25.190 -13.115 1.00 81.88 199 HIS A O 1
ATOM 1649 N N . ASP A 1 200 ? 1.485 23.284 -11.940 1.00 73.56 200 ASP A N 1
ATOM 1650 C CA . ASP A 1 200 ? 2.481 22.518 -12.695 1.00 73.56 200 ASP A CA 1
ATOM 1651 C C . ASP A 1 200 ? 2.053 21.045 -12.866 1.00 73.56 200 ASP A C 1
ATOM 1653 O O . ASP A 1 200 ? 2.578 20.136 -12.211 1.00 73.56 200 ASP A O 1
ATOM 1657 N N . PRO A 1 201 ? 1.074 20.777 -13.751 1.00 71.25 201 PRO A N 1
ATOM 1658 C CA . PRO A 1 201 ? 0.529 19.435 -13.939 1.00 71.25 201 PRO A CA 1
ATOM 1659 C C . PRO A 1 201 ? 1.545 18.441 -14.517 1.00 71.25 201 PRO A C 1
ATOM 1661 O O . PRO A 1 201 ? 1.397 17.241 -14.306 1.00 71.25 201 PRO A O 1
ATOM 1664 N N . LEU A 1 202 ? 2.571 18.913 -15.237 1.00 64.50 202 LEU A N 1
ATOM 1665 C CA . LEU A 1 202 ? 3.568 18.049 -15.879 1.00 64.50 202 LEU A CA 1
ATOM 1666 C C . LEU A 1 202 ? 4.617 17.531 -14.895 1.00 64.50 202 LEU A C 1
ATOM 1668 O O . LEU A 1 202 ? 5.164 16.450 -15.106 1.00 64.50 202 LEU A O 1
ATOM 1672 N N . SER A 1 203 ? 4.897 18.267 -13.819 1.00 65.56 203 SER A N 1
ATOM 1673 C CA . SER A 1 203 ? 5.808 17.792 -12.780 1.00 65.56 203 SER A CA 1
ATOM 1674 C C . SER A 1 203 ? 5.084 17.068 -11.638 1.00 65.56 203 SER A C 1
ATOM 1676 O O . SER A 1 203 ? 5.742 16.463 -10.787 1.00 65.56 203 SER A O 1
ATOM 1678 N N . TYR A 1 204 ? 3.751 17.065 -11.619 1.00 72.62 204 TYR A N 1
ATOM 1679 C CA . TYR A 1 204 ? 2.944 16.513 -10.536 1.00 72.62 204 TYR A CA 1
ATOM 1680 C C . TYR A 1 204 ? 3.195 15.011 -10.264 1.00 72.62 204 TYR A C 1
ATOM 1682 O O . TYR A 1 204 ? 2.869 14.162 -11.097 1.00 72.62 204 TYR A O 1
ATOM 1690 N N . PRO A 1 205 ? 3.726 14.634 -9.086 1.00 75.44 205 PRO A N 1
ATOM 1691 C CA . PRO A 1 205 ? 3.927 13.232 -8.732 1.00 75.44 205 PRO A CA 1
ATOM 1692 C C . PRO A 1 205 ? 2.642 12.615 -8.156 1.00 75.44 205 PRO A C 1
ATOM 1694 O O . PRO A 1 205 ? 2.394 12.685 -6.953 1.00 75.44 205 PRO A O 1
ATOM 1697 N N . ALA A 1 206 ? 1.852 11.947 -9.001 1.00 77.06 206 ALA A N 1
ATOM 1698 C CA . ALA A 1 206 ? 0.565 11.351 -8.614 1.00 77.06 206 ALA A CA 1
ATOM 1699 C C . ALA A 1 206 ? 0.638 10.363 -7.433 1.00 77.06 206 ALA A C 1
ATOM 1701 O O . ALA A 1 206 ? -0.340 10.183 -6.714 1.00 77.06 206 ALA A O 1
ATOM 1702 N N . TYR A 1 207 ? 1.798 9.749 -7.181 1.00 82.75 207 TYR A N 1
ATOM 1703 C CA . TYR A 1 207 ? 1.972 8.864 -6.028 1.00 82.75 207 TYR A CA 1
ATOM 1704 C C . TYR A 1 207 ? 1.818 9.589 -4.680 1.00 82.75 207 TYR A C 1
ATOM 1706 O O . TYR A 1 207 ? 1.527 8.930 -3.688 1.00 82.75 207 TYR A O 1
ATOM 1714 N N . LEU A 1 208 ? 1.998 10.916 -4.607 1.00 86.06 208 LEU A N 1
ATOM 1715 C CA . LEU A 1 208 ? 1.852 11.663 -3.353 1.00 86.06 208 LEU A CA 1
ATOM 1716 C C . LEU A 1 208 ? 0.410 11.659 -2.826 1.00 86.06 208 LEU A C 1
ATOM 1718 O O . LEU A 1 208 ? 0.228 11.587 -1.610 1.00 86.06 208 LEU A O 1
ATOM 1722 N N . ASP A 1 209 ? -0.590 11.663 -3.716 1.00 84.12 209 ASP A N 1
ATOM 1723 C CA . ASP A 1 209 ? -2.001 11.484 -3.340 1.00 84.12 209 ASP A CA 1
ATOM 1724 C C . ASP A 1 209 ? -2.192 10.156 -2.608 1.00 84.12 209 ASP A C 1
ATOM 1726 O O . ASP A 1 209 ? -2.736 10.103 -1.505 1.00 84.12 209 ASP A O 1
ATOM 1730 N N . GLU A 1 210 ? -1.658 9.086 -3.200 1.00 84.00 210 GLU A N 1
ATOM 1731 C CA . GLU A 1 210 ? -1.767 7.735 -2.662 1.00 84.00 210 GLU A CA 1
ATOM 1732 C C . GLU A 1 210 ? -1.062 7.604 -1.304 1.00 84.00 210 GLU A C 1
ATOM 1734 O O . GLU A 1 210 ? -1.546 6.899 -0.418 1.00 84.00 210 GLU A O 1
ATOM 1739 N N . LEU A 1 211 ? 0.053 8.307 -1.084 1.00 86.69 211 LEU A N 1
ATOM 1740 C CA . LEU A 1 211 ? 0.713 8.311 0.224 1.00 86.69 211 LEU A CA 1
ATOM 1741 C C . LEU A 1 211 ? -0.146 8.987 1.300 1.00 86.69 211 LEU A C 1
ATOM 1743 O O . LEU A 1 211 ? -0.296 8.444 2.398 1.00 86.69 211 LEU A O 1
ATOM 1747 N N . LEU A 1 212 ? -0.746 10.136 0.980 1.00 86.06 212 LEU A N 1
ATOM 1748 C CA . LEU A 1 212 ? -1.630 10.859 1.894 1.00 86.06 212 LEU A CA 1
ATOM 1749 C C . LEU A 1 212 ? -2.925 10.094 2.181 1.00 86.06 212 LEU A C 1
ATOM 1751 O O . LEU A 1 212 ? -3.369 10.069 3.329 1.00 86.06 212 LEU A O 1
ATOM 1755 N N . ASP A 1 213 ? -3.506 9.436 1.175 1.00 81.62 213 ASP A N 1
ATOM 1756 C CA . ASP A 1 213 ? -4.687 8.573 1.324 1.00 81.62 213 ASP A CA 1
ATOM 1757 C C . ASP A 1 213 ? -4.472 7.451 2.341 1.00 81.62 213 ASP A C 1
ATOM 1759 O O . ASP A 1 213 ? -5.395 7.073 3.063 1.00 81.62 213 ASP A O 1
ATOM 1763 N N . ASN A 1 214 ? -3.243 6.943 2.422 1.00 80.75 214 ASN A N 1
ATOM 1764 C CA . ASN A 1 214 ? -2.857 5.893 3.358 1.00 80.75 214 ASN A CA 1
ATOM 1765 C C . ASN A 1 214 ? -2.230 6.437 4.658 1.00 80.75 214 ASN A C 1
ATOM 1767 O O . ASN A 1 214 ? -1.823 5.659 5.520 1.00 80.75 214 ASN A O 1
ATOM 1771 N N . GLY A 1 215 ? -2.189 7.762 4.836 1.00 83.81 215 GLY A N 1
ATOM 1772 C CA . GLY A 1 215 ? -1.722 8.414 6.060 1.00 83.81 215 GLY A CA 1
ATOM 1773 C C . GLY A 1 215 ? -0.203 8.458 6.245 1.00 83.81 215 GLY A C 1
ATOM 1774 O O . GLY A 1 215 ? 0.252 8.706 7.360 1.00 83.81 215 GLY A O 1
ATOM 1775 N N . TYR A 1 216 ? 0.580 8.252 5.184 1.00 87.06 216 TYR A N 1
ATOM 1776 C CA . TYR A 1 216 ? 2.048 8.269 5.216 1.00 87.06 216 TYR A CA 1
ATOM 1777 C C . TYR A 1 216 ? 2.606 9.699 5.135 1.00 87.06 216 TYR A C 1
ATOM 1779 O O . TYR A 1 216 ? 3.207 10.105 4.136 1.00 87.06 216 TYR A O 1
ATOM 1787 N N . ILE A 1 217 ? 2.349 10.499 6.175 1.00 89.25 217 ILE A N 1
ATOM 1788 C CA . ILE A 1 217 ? 2.676 11.935 6.183 1.00 89.25 217 ILE A CA 1
ATOM 1789 C C . ILE A 1 217 ? 4.181 12.176 6.262 1.00 89.25 217 ILE A C 1
ATOM 1791 O O . ILE A 1 217 ? 4.689 13.069 5.588 1.00 89.25 217 ILE A O 1
ATOM 1795 N N . HIS A 1 218 ? 4.907 11.403 7.071 1.00 90.75 218 HIS A N 1
ATOM 1796 C CA . HIS A 1 218 ? 6.339 11.627 7.252 1.00 90.75 218 HIS A CA 1
ATOM 1797 C C . HIS A 1 218 ? 7.108 11.335 5.965 1.00 90.75 218 HIS A C 1
ATOM 1799 O O . HIS A 1 218 ? 8.009 12.087 5.593 1.00 90.75 218 HIS A O 1
ATOM 1805 N N . LEU A 1 219 ? 6.718 10.277 5.260 1.00 91.19 219 LEU A N 1
ATOM 1806 C CA . LEU A 1 219 ? 7.222 9.955 3.937 1.00 91.19 219 LEU A CA 1
ATOM 1807 C C . LEU A 1 219 ? 6.850 11.030 2.911 1.00 91.19 219 LEU A C 1
ATOM 1809 O O . LEU A 1 219 ? 7.716 11.466 2.157 1.00 91.19 219 LEU A O 1
ATOM 1813 N N . TYR A 1 220 ? 5.589 11.465 2.893 1.00 90.94 220 TYR A N 1
ATOM 1814 C CA . TYR A 1 220 ? 5.121 12.526 2.001 1.00 90.94 220 TYR A CA 1
ATOM 1815 C C . TYR A 1 220 ? 5.936 13.818 2.169 1.00 90.94 220 TYR A C 1
ATOM 1817 O O . TYR A 1 220 ? 6.508 14.317 1.196 1.00 90.94 220 TYR A O 1
ATOM 1825 N N . ASP A 1 221 ? 6.045 14.323 3.404 1.00 89.38 221 ASP A N 1
ATOM 1826 C CA . ASP A 1 221 ? 6.765 15.563 3.709 1.00 89.38 221 ASP A CA 1
ATOM 1827 C C . ASP A 1 221 ? 8.253 15.416 3.337 1.00 89.38 221 ASP A C 1
ATOM 1829 O O . ASP A 1 221 ? 8.847 16.324 2.750 1.00 89.38 221 ASP A O 1
ATOM 1833 N N . HIS A 1 222 ? 8.846 14.245 3.604 1.00 90.19 222 HIS A N 1
ATOM 1834 C CA . HIS A 1 222 ? 10.229 13.952 3.237 1.00 90.19 222 HIS A CA 1
ATOM 1835 C C . HIS A 1 222 ? 10.454 13.977 1.720 1.00 90.19 222 HIS A C 1
ATOM 1837 O O . HIS A 1 222 ? 11.397 14.618 1.257 1.00 90.19 222 HIS A O 1
ATOM 1843 N N . LEU A 1 223 ? 9.603 13.313 0.930 1.00 87.44 223 LEU A N 1
ATOM 1844 C CA . LEU A 1 223 ? 9.748 13.271 -0.529 1.00 87.44 223 LEU A CA 1
ATOM 1845 C C . LEU A 1 223 ? 9.604 14.664 -1.150 1.00 87.44 223 LEU A C 1
ATOM 1847 O O . LEU A 1 223 ? 10.396 15.020 -2.024 1.00 87.44 223 LEU A O 1
ATOM 1851 N N . LEU A 1 224 ? 8.661 15.480 -0.666 1.00 84.88 224 LEU A N 1
ATOM 1852 C CA . LEU A 1 224 ? 8.525 16.870 -1.107 1.00 84.88 224 LEU A CA 1
ATOM 1853 C C . LEU A 1 224 ? 9.756 17.709 -0.763 1.00 84.88 224 LEU A C 1
ATOM 1855 O O . LEU A 1 224 ? 10.289 18.395 -1.638 1.00 84.88 224 LEU A O 1
ATOM 1859 N N . GLN A 1 225 ? 10.245 17.621 0.476 1.00 86.19 225 GLN A N 1
ATOM 1860 C CA . GLN A 1 225 ? 11.439 18.350 0.898 1.00 86.19 225 GLN A CA 1
ATOM 1861 C C . GLN A 1 225 ? 12.656 17.946 0.058 1.00 86.19 225 GLN A C 1
ATOM 1863 O O . GLN A 1 225 ? 13.360 18.807 -0.462 1.00 86.19 225 GLN A O 1
ATOM 1868 N N . MET A 1 226 ? 12.897 16.643 -0.122 1.00 85.44 226 MET A N 1
ATOM 1869 C CA . MET A 1 226 ? 14.041 16.158 -0.900 1.00 85.44 226 MET A CA 1
ATOM 1870 C C . MET A 1 226 ? 13.956 16.571 -2.370 1.00 85.44 226 MET A C 1
ATOM 1872 O O . MET A 1 226 ? 14.985 16.836 -2.994 1.00 85.44 226 MET A O 1
ATOM 1876 N N . ARG A 1 227 ? 12.744 16.660 -2.924 1.00 78.94 227 ARG A N 1
ATOM 1877 C CA . ARG A 1 227 ? 12.511 17.087 -4.304 1.00 78.94 227 ARG A CA 1
ATOM 1878 C C . ARG A 1 227 ? 12.720 18.592 -4.506 1.00 78.94 227 ARG A C 1
ATOM 1880 O O . ARG A 1 227 ? 13.160 18.983 -5.583 1.00 78.94 227 ARG A O 1
ATOM 1887 N N . ALA A 1 228 ? 12.473 19.411 -3.483 1.00 81.06 228 ALA A N 1
ATOM 1888 C CA . ALA A 1 228 ? 12.762 20.847 -3.510 1.00 81.06 228 ALA A CA 1
ATOM 1889 C C . ALA A 1 228 ? 14.272 21.161 -3.472 1.00 81.06 228 ALA A C 1
ATOM 1891 O O . ALA A 1 228 ? 14.681 22.260 -3.842 1.00 81.06 228 ALA A O 1
ATOM 1892 N N . LEU A 1 229 ? 15.107 20.206 -3.044 1.00 80.50 229 LEU A N 1
ATOM 1893 C CA . LEU A 1 229 ? 16.552 20.394 -2.942 1.00 80.50 229 LEU A CA 1
ATOM 1894 C C . LEU A 1 229 ? 17.263 20.092 -4.279 1.00 80.50 229 LEU A C 1
ATOM 1896 O O . LEU A 1 229 ? 17.129 18.976 -4.813 1.00 80.50 229 LEU A O 1
ATOM 1900 N N . PRO A 1 230 ? 18.071 21.037 -4.800 1.00 74.00 230 PRO A N 1
ATOM 1901 C CA . PRO A 1 230 ? 18.685 20.954 -6.125 1.00 74.00 230 PRO A CA 1
ATOM 1902 C C . PRO A 1 230 ? 19.840 19.948 -6.218 1.00 74.00 230 PRO A C 1
ATOM 1904 O O . PRO A 1 230 ? 20.103 19.430 -7.303 1.00 74.00 230 PRO A O 1
ATOM 1907 N N . SER A 1 231 ? 20.535 19.642 -5.114 1.00 74.69 231 SER A N 1
ATOM 1908 C CA . SER A 1 231 ? 21.741 18.803 -5.142 1.00 74.69 231 SER A CA 1
ATOM 1909 C C . SER A 1 231 ? 21.705 17.617 -4.172 1.00 74.69 231 SER A C 1
ATOM 1911 O O . SER A 1 231 ? 21.071 17.644 -3.117 1.00 74.69 231 SER A O 1
ATOM 1913 N N . ARG A 1 232 ? 22.440 16.544 -4.511 1.00 71.50 232 ARG A N 1
ATOM 1914 C CA . ARG A 1 232 ? 22.589 15.358 -3.642 1.00 71.50 232 ARG A CA 1
ATOM 1915 C C . ARG A 1 232 ? 23.268 15.687 -2.309 1.00 71.50 232 ARG A C 1
ATOM 1917 O O . ARG A 1 232 ? 22.932 15.081 -1.295 1.00 71.50 232 ARG A O 1
ATOM 1924 N N . ASN A 1 233 ? 24.205 16.634 -2.311 1.00 75.94 233 ASN A N 1
ATOM 1925 C CA . ASN A 1 233 ? 24.929 17.039 -1.106 1.00 75.94 233 ASN A CA 1
ATOM 1926 C C . ASN A 1 233 ? 24.012 17.788 -0.133 1.00 75.94 233 ASN A C 1
ATOM 1928 O O . ASN A 1 233 ? 24.049 17.513 1.064 1.00 75.94 233 ASN A O 1
ATOM 1932 N N . GLU A 1 234 ? 23.141 18.663 -0.641 1.00 79.19 234 GLU A N 1
ATOM 1933 C CA . GLU A 1 234 ? 22.141 19.353 0.182 1.00 79.19 234 GLU A CA 1
ATOM 1934 C C . GLU A 1 234 ? 21.128 18.377 0.778 1.00 79.19 234 GLU A C 1
ATOM 1936 O O . GLU A 1 234 ? 20.890 18.413 1.982 1.00 79.19 234 GLU A O 1
ATOM 1941 N N . ARG A 1 235 ? 20.614 17.431 -0.022 1.00 80.94 235 ARG A N 1
ATOM 1942 C CA . ARG A 1 235 ? 19.730 16.361 0.481 1.00 80.94 235 ARG A CA 1
ATOM 1943 C C . ARG A 1 235 ? 20.373 15.582 1.623 1.00 80.94 235 ARG A C 1
ATOM 1945 O O . ARG A 1 235 ? 19.732 15.330 2.637 1.00 80.94 235 ARG A O 1
ATOM 1952 N N . ARG A 1 236 ? 21.653 15.225 1.479 1.00 81.19 236 ARG A N 1
ATOM 1953 C CA . ARG A 1 236 ? 22.402 14.522 2.527 1.00 81.19 236 ARG A CA 1
ATOM 1954 C C . ARG A 1 236 ? 22.543 15.366 3.794 1.00 81.19 236 ARG A C 1
ATOM 1956 O O . ARG A 1 236 ? 22.289 14.851 4.877 1.00 81.19 236 ARG A O 1
ATOM 1963 N N . SER A 1 237 ? 22.912 16.640 3.659 1.00 85.44 237 SER A N 1
ATOM 1964 C CA . SER A 1 237 ? 23.054 17.546 4.804 1.00 85.44 237 SER A CA 1
ATOM 1965 C C . SER A 1 237 ? 21.732 17.749 5.547 1.00 85.44 237 SER A C 1
ATOM 1967 O O . SER A 1 237 ? 21.726 17.788 6.773 1.00 85.44 237 SER A O 1
ATOM 1969 N N . GLU A 1 238 ? 20.610 17.829 4.828 1.00 87.88 238 GLU A N 1
ATOM 1970 C CA . GLU A 1 238 ? 19.286 17.908 5.449 1.00 87.88 238 GLU A CA 1
ATOM 1971 C C . GLU A 1 238 ? 18.913 16.612 6.171 1.00 87.88 238 GLU A C 1
ATOM 1973 O O . GLU A 1 238 ? 18.460 16.669 7.310 1.00 87.88 238 GLU A O 1
ATOM 1978 N N . ILE A 1 239 ? 19.179 15.444 5.576 1.00 85.75 239 ILE A N 1
ATOM 1979 C CA . ILE A 1 239 ? 18.934 14.143 6.221 1.00 85.75 239 ILE A CA 1
ATOM 1980 C C . ILE A 1 239 ? 19.712 14.003 7.537 1.00 85.75 239 ILE A C 1
ATOM 1982 O O . ILE A 1 239 ? 19.165 13.498 8.515 1.00 85.75 239 ILE A O 1
ATOM 1986 N N . GLU A 1 240 ? 20.960 14.473 7.591 1.00 86.75 240 GLU A N 1
ATOM 1987 C CA . GLU A 1 240 ? 21.807 14.407 8.792 1.00 86.75 240 GLU A CA 1
ATOM 1988 C C . GLU A 1 240 ? 21.271 15.256 9.965 1.00 86.75 240 GLU A C 1
ATOM 1990 O O . GLU A 1 240 ? 21.630 15.005 11.115 1.00 86.75 240 GLU A O 1
ATOM 1995 N N . LYS A 1 241 ? 20.373 16.218 9.705 1.00 89.88 241 LYS A N 1
ATOM 1996 C CA . LYS A 1 241 ? 19.714 17.045 10.735 1.00 89.88 241 LYS A CA 1
ATOM 1997 C C . LYS A 1 241 ? 18.434 16.412 11.289 1.00 89.88 241 LYS A C 1
ATOM 1999 O O . LYS A 1 241 ? 17.908 16.881 12.300 1.00 89.88 241 LYS A O 1
ATOM 2004 N N . ILE A 1 242 ? 17.904 15.377 10.635 1.00 89.19 242 ILE A N 1
ATOM 2005 C CA . ILE A 1 242 ? 16.626 14.762 11.003 1.00 89.19 242 ILE A CA 1
ATOM 2006 C C . ILE A 1 242 ? 16.812 13.897 12.264 1.00 89.19 242 ILE A C 1
ATOM 2008 O O . ILE A 1 242 ? 17.712 13.055 12.310 1.00 89.19 242 ILE A O 1
ATOM 2012 N N . PRO A 1 243 ? 15.950 14.032 13.292 1.00 89.75 243 PRO A N 1
ATOM 2013 C CA . PRO A 1 243 ? 16.023 13.184 14.475 1.00 89.75 243 PRO A CA 1
ATOM 2014 C C . PRO A 1 243 ? 15.708 11.720 14.138 1.00 89.75 243 PRO A C 1
ATOM 2016 O O . PRO A 1 243 ? 14.864 11.421 13.292 1.00 89.75 243 PRO A O 1
ATOM 2019 N N . PHE A 1 244 ? 16.327 10.792 14.872 1.00 88.12 244 PHE A N 1
ATOM 2020 C CA . PHE A 1 244 ? 16.179 9.347 14.652 1.00 88.12 244 PHE A CA 1
ATOM 2021 C C . PHE A 1 244 ? 14.720 8.861 14.616 1.00 88.12 244 PHE A C 1
ATOM 2023 O O . PHE A 1 244 ? 14.384 7.969 13.837 1.00 88.12 244 PHE A O 1
ATOM 2030 N N . SER A 1 245 ? 13.842 9.447 15.434 1.00 86.06 245 SER A N 1
ATOM 2031 C CA . SER A 1 245 ? 12.413 9.118 15.435 1.00 86.06 245 SER A CA 1
ATOM 2032 C C . SER A 1 245 ? 11.768 9.380 14.074 1.00 86.06 245 SER A C 1
ATOM 2034 O O . SER A 1 245 ? 11.091 8.505 13.540 1.00 86.06 245 SER A O 1
ATOM 2036 N N . LEU A 1 246 ? 12.027 10.544 13.476 1.00 87.62 246 LEU A N 1
ATOM 2037 C CA . LEU A 1 246 ? 11.486 10.912 12.171 1.00 87.62 246 LEU A CA 1
ATOM 2038 C C . LEU A 1 246 ? 12.117 10.077 11.046 1.00 87.62 246 LEU A C 1
ATOM 2040 O O . LEU A 1 246 ? 11.393 9.597 10.178 1.00 87.62 246 LEU A O 1
ATOM 2044 N N . LEU A 1 247 ? 13.425 9.798 11.113 1.00 91.12 247 LEU A N 1
ATOM 2045 C CA . LEU A 1 247 ? 14.081 8.854 10.194 1.00 91.12 247 LEU A CA 1
ATOM 2046 C C . LEU A 1 247 ? 13.402 7.477 10.219 1.00 91.12 247 LEU A C 1
ATOM 2048 O O . LEU A 1 247 ? 13.128 6.892 9.171 1.00 91.12 247 LEU A O 1
ATOM 2052 N N . SER A 1 248 ? 13.100 6.978 11.419 1.00 88.75 248 SER A N 1
ATOM 2053 C CA . SER A 1 248 ? 12.442 5.684 11.610 1.00 88.75 248 SER A CA 1
ATOM 2054 C C . SER A 1 248 ? 11.039 5.676 11.008 1.00 88.75 248 SER A C 1
ATOM 2056 O O . SER A 1 248 ? 10.686 4.724 10.316 1.00 88.75 248 SER A O 1
ATOM 2058 N N . HIS A 1 249 ? 10.260 6.745 11.209 1.00 89.81 249 HIS A N 1
ATOM 2059 C CA . HIS A 1 249 ? 8.942 6.885 10.589 1.00 89.81 249 HIS A CA 1
ATOM 2060 C C . HIS A 1 249 ? 9.020 6.863 9.061 1.00 89.81 249 HIS A C 1
ATOM 2062 O O . HIS A 1 249 ? 8.301 6.084 8.446 1.00 89.81 249 HIS A O 1
ATOM 2068 N N . ILE A 1 250 ? 9.936 7.621 8.451 1.00 91.62 250 ILE A N 1
ATOM 2069 C CA . ILE A 1 250 ? 10.108 7.653 6.988 1.00 91.62 250 ILE A CA 1
ATOM 2070 C C . ILE A 1 250 ? 10.404 6.250 6.436 1.00 91.62 250 ILE A C 1
ATOM 2072 O O . ILE A 1 250 ? 9.783 5.818 5.464 1.00 91.62 250 ILE A O 1
ATOM 2076 N N . VAL A 1 251 ? 11.323 5.510 7.065 1.00 91.25 251 VAL A N 1
ATOM 2077 C CA . VAL A 1 251 ? 11.693 4.149 6.634 1.00 91.25 251 VAL A CA 1
ATOM 2078 C C . VAL A 1 251 ? 10.515 3.180 6.772 1.00 91.25 251 VAL A C 1
ATOM 2080 O O . VAL A 1 251 ? 10.252 2.396 5.857 1.00 91.25 251 VAL A O 1
ATOM 2083 N N . LEU A 1 252 ? 9.800 3.227 7.899 1.00 90.75 252 LEU A N 1
ATOM 2084 C CA . LEU A 1 252 ? 8.659 2.349 8.161 1.00 90.75 252 LEU A CA 1
ATOM 2085 C C . LEU A 1 252 ? 7.476 2.651 7.237 1.00 90.75 252 LEU A C 1
ATOM 2087 O O . LEU A 1 252 ? 6.883 1.718 6.702 1.00 90.75 252 LEU A O 1
ATOM 2091 N N . GLU A 1 253 ? 7.170 3.926 7.003 1.00 93.19 253 GLU A N 1
ATOM 2092 C CA . GLU A 1 253 ? 6.124 4.346 6.069 1.00 93.19 253 GLU A CA 1
ATOM 2093 C C . GLU A 1 253 ? 6.481 3.983 4.628 1.00 93.19 253 GLU A C 1
ATOM 2095 O O . GLU A 1 253 ? 5.631 3.468 3.912 1.00 93.19 253 GLU A O 1
ATOM 2100 N N . THR A 1 254 ? 7.747 4.142 4.218 1.00 92.62 254 THR A N 1
ATOM 2101 C CA . THR A 1 254 ? 8.216 3.671 2.901 1.00 92.62 254 THR A CA 1
ATOM 2102 C C . THR A 1 254 ? 7.982 2.176 2.755 1.00 92.62 254 THR A C 1
ATOM 2104 O O . THR A 1 254 ? 7.418 1.724 1.760 1.00 92.62 254 THR A O 1
ATOM 2107 N N . ARG A 1 255 ? 8.400 1.394 3.759 1.00 93.00 255 ARG A N 1
ATOM 2108 C CA . ARG A 1 255 ? 8.212 -0.057 3.753 1.00 93.00 255 ARG A CA 1
ATOM 2109 C C . ARG A 1 255 ? 6.732 -0.407 3.590 1.00 93.00 255 ARG A C 1
ATOM 2111 O O . ARG A 1 255 ? 6.388 -1.259 2.774 1.00 93.00 255 ARG A O 1
ATOM 2118 N N . GLU A 1 256 ? 5.877 0.222 4.388 1.00 90.56 256 GLU A N 1
ATOM 2119 C CA . GLU A 1 256 ? 4.457 -0.104 4.426 1.00 90.56 256 GLU A CA 1
ATOM 2120 C C . GLU A 1 256 ? 3.730 0.338 3.154 1.00 90.56 256 GLU A C 1
ATOM 2122 O O . GLU A 1 256 ? 2.971 -0.454 2.606 1.00 90.56 256 GLU A O 1
ATOM 2127 N N . ALA A 1 257 ? 4.030 1.523 2.617 1.00 90.56 257 ALA A N 1
ATOM 2128 C CA . ALA A 1 257 ? 3.444 2.016 1.373 1.00 90.56 257 ALA A CA 1
ATOM 2129 C C . ALA A 1 257 ? 3.668 1.046 0.206 1.00 90.56 257 ALA A C 1
ATOM 2131 O O . ALA A 1 257 ? 2.736 0.707 -0.522 1.00 90.56 257 ALA A O 1
ATOM 2132 N N . ILE A 1 258 ? 4.895 0.537 0.067 1.00 91.81 258 ILE A N 1
ATOM 2133 C CA . ILE A 1 258 ? 5.254 -0.417 -0.987 1.00 91.81 258 ILE A CA 1
ATOM 2134 C C . ILE A 1 258 ? 4.563 -1.770 -0.767 1.00 91.81 258 ILE A C 1
ATOM 2136 O O . ILE A 1 258 ? 4.012 -2.340 -1.711 1.00 91.81 258 ILE A O 1
ATOM 2140 N N . ILE A 1 259 ? 4.563 -2.286 0.470 1.00 90.94 259 ILE A N 1
ATOM 2141 C CA . ILE A 1 259 ? 3.886 -3.550 0.795 1.00 90.94 259 ILE A CA 1
ATOM 2142 C C . ILE A 1 259 ? 2.393 -3.437 0.502 1.00 90.94 259 ILE A C 1
ATOM 2144 O O . ILE A 1 259 ? 1.853 -4.292 -0.193 1.00 90.94 259 ILE A O 1
ATOM 2148 N N . GLN A 1 260 ? 1.731 -2.394 1.002 1.00 88.25 260 GLN A N 1
ATOM 2149 C CA . GLN A 1 260 ? 0.294 -2.201 0.833 1.00 88.25 260 GLN A CA 1
ATOM 2150 C C . GLN A 1 260 ? -0.074 -2.014 -0.634 1.00 88.25 260 GLN A C 1
ATOM 2152 O O . GLN A 1 260 ? -1.035 -2.632 -1.086 1.00 88.25 260 GLN A O 1
ATOM 2157 N N . LYS A 1 261 ? 0.722 -1.261 -1.408 1.00 89.06 261 LYS A N 1
ATOM 2158 C CA . LYS A 1 261 ? 0.517 -1.133 -2.856 1.00 89.06 261 LYS A CA 1
ATOM 2159 C C . LYS A 1 261 ? 0.464 -2.501 -3.530 1.00 89.06 261 LYS A C 1
ATOM 2161 O O . LYS A 1 261 ? -0.473 -2.788 -4.269 1.00 89.06 261 LYS A O 1
ATOM 2166 N N . VAL A 1 262 ? 1.437 -3.363 -3.242 1.00 90.38 262 VAL A N 1
ATOM 2167 C CA . VAL A 1 262 ? 1.518 -4.703 -3.836 1.00 90.38 262 VAL A CA 1
ATOM 2168 C C . VAL A 1 262 ? 0.408 -5.617 -3.321 1.00 90.38 262 VAL A C 1
ATOM 2170 O O . VAL A 1 262 ? -0.277 -6.261 -4.109 1.00 90.38 262 VAL A O 1
ATOM 2173 N N . VAL A 1 263 ? 0.201 -5.677 -2.005 1.00 89.31 263 VAL A N 1
ATOM 2174 C CA . VAL A 1 263 ? -0.778 -6.580 -1.384 1.00 89.31 263 VAL A CA 1
ATOM 2175 C C . VAL A 1 263 ? -2.206 -6.243 -1.799 1.00 89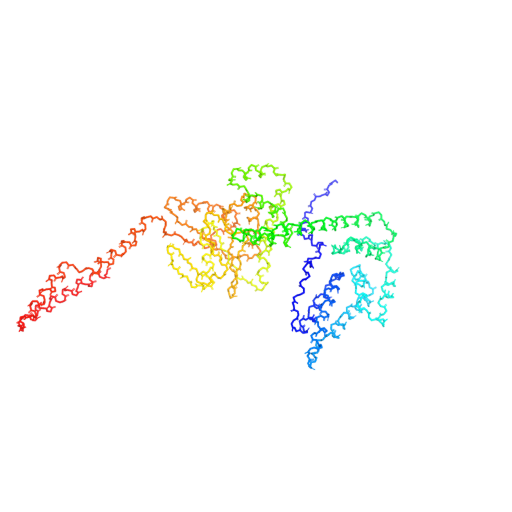.31 263 VAL A C 1
ATOM 2177 O O . VAL A 1 263 ? -2.967 -7.159 -2.082 1.00 89.31 263 VAL A O 1
ATOM 2180 N N . ASN A 1 264 ? -2.555 -4.960 -1.887 1.00 86.12 264 ASN A N 1
ATOM 2181 C CA . ASN A 1 264 ? -3.900 -4.539 -2.278 1.00 86.12 264 ASN A CA 1
ATOM 2182 C C . ASN A 1 264 ? -4.153 -4.682 -3.786 1.00 86.12 264 ASN A C 1
ATOM 2184 O O . ASN A 1 264 ? -5.308 -4.684 -4.201 1.00 86.12 264 ASN A O 1
ATOM 2188 N N . SER A 1 265 ? -3.094 -4.802 -4.595 1.00 86.81 265 SER A N 1
ATOM 2189 C CA . SER A 1 265 ? -3.202 -4.932 -6.054 1.00 86.81 265 SER A CA 1
ATOM 2190 C C . SER A 1 265 ? -3.210 -6.384 -6.539 1.00 86.81 265 SER A C 1
ATOM 2192 O O . SER A 1 265 ? -3.595 -6.628 -7.677 1.00 86.81 265 SER A O 1
ATOM 2194 N N . ILE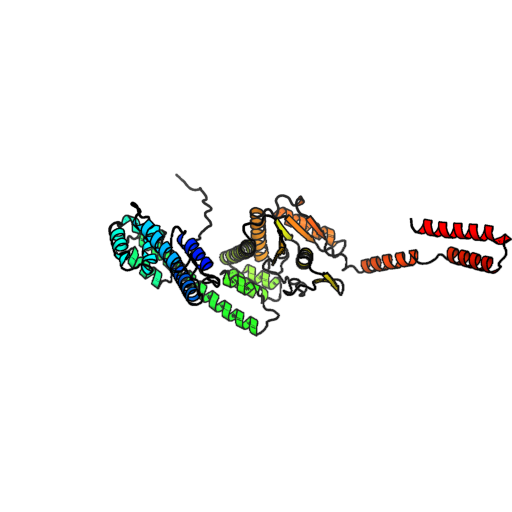 A 1 266 ? -2.797 -7.353 -5.713 1.00 84.62 266 ILE A N 1
ATOM 2195 C CA . ILE A 1 266 ? -2.781 -8.778 -6.079 1.00 84.62 266 ILE A CA 1
ATOM 2196 C C . ILE A 1 266 ? -4.008 -9.480 -5.473 1.00 84.62 266 ILE A C 1
ATOM 2198 O O . ILE A 1 266 ? -4.137 -9.517 -4.248 1.00 84.62 266 ILE A O 1
ATOM 2202 N N . PRO A 1 267 ? -4.891 -10.085 -6.289 1.00 79.19 267 PRO A N 1
ATOM 2203 C CA . PRO A 1 267 ? -6.007 -10.883 -5.790 1.00 79.19 267 PRO A CA 1
ATOM 2204 C C . PRO A 1 267 ? -5.538 -12.105 -4.983 1.00 79.19 267 PRO A C 1
ATOM 2206 O O . PRO A 1 267 ? -4.514 -12.716 -5.288 1.00 79.19 267 PRO A O 1
ATOM 2209 N N . ALA A 1 268 ? -6.300 -12.478 -3.951 1.00 75.12 268 ALA A N 1
ATOM 2210 C CA . ALA A 1 268 ? -5.908 -13.512 -2.985 1.00 75.12 268 ALA A CA 1
ATOM 2211 C C . ALA A 1 268 ? -5.762 -14.928 -3.579 1.00 75.12 268 ALA A C 1
ATOM 2213 O O . ALA A 1 268 ? -5.111 -15.780 -2.979 1.00 75.12 268 ALA A O 1
ATOM 2214 N N . ASP A 1 269 ? -6.366 -15.184 -4.738 1.00 72.94 269 ASP A N 1
ATOM 2215 C CA . ASP A 1 269 ? -6.384 -16.467 -5.444 1.00 72.94 269 ASP A CA 1
ATOM 2216 C C . ASP A 1 269 ? -5.189 -16.667 -6.395 1.00 72.94 269 ASP A C 1
ATOM 2218 O O . ASP A 1 269 ? -5.067 -17.717 -7.029 1.00 72.94 269 ASP A O 1
ATOM 2222 N N . ARG A 1 270 ? -4.288 -15.683 -6.513 1.00 71.44 270 ARG A N 1
ATOM 2223 C CA . ARG A 1 270 ? -3.178 -15.729 -7.474 1.00 71.44 270 ARG A CA 1
ATOM 2224 C C . ARG A 1 270 ? -1.932 -16.385 -6.901 1.00 71.44 270 ARG A C 1
ATOM 2226 O O . ARG A 1 270 ? -1.415 -15.988 -5.861 1.00 71.44 270 ARG A O 1
ATOM 2233 N N . SER A 1 271 ? -1.409 -17.356 -7.645 1.00 70.50 271 SER A N 1
ATOM 2234 C CA . SER A 1 271 ? -0.229 -18.139 -7.268 1.00 70.50 271 SER A CA 1
ATOM 2235 C C . SER A 1 271 ? 1.042 -17.770 -8.038 1.00 70.50 271 SER A C 1
ATOM 2237 O O . SER A 1 271 ? 2.132 -18.132 -7.599 1.00 70.50 271 SER A O 1
ATOM 2239 N N . ARG A 1 272 ? 0.942 -17.055 -9.171 1.00 89.88 272 ARG A N 1
ATOM 2240 C CA . ARG A 1 272 ? 2.094 -16.739 -10.033 1.00 89.88 272 ARG A CA 1
ATOM 2241 C C . ARG A 1 272 ? 2.394 -15.251 -10.016 1.00 89.88 272 ARG A C 1
ATOM 2243 O O . ARG A 1 272 ? 1.598 -14.429 -10.467 1.00 89.88 272 ARG A O 1
ATOM 2250 N N . ILE A 1 273 ? 3.561 -14.917 -9.480 1.00 93.31 273 ILE A N 1
ATOM 2251 C CA . ILE A 1 273 ? 4.001 -13.540 -9.278 1.00 93.31 273 ILE A CA 1
ATOM 2252 C C . ILE A 1 273 ? 5.427 -13.411 -9.813 1.00 93.31 273 ILE A C 1
ATOM 2254 O O . ILE A 1 273 ? 6.296 -14.205 -9.449 1.00 93.31 273 ILE A O 1
ATOM 2258 N N . LEU A 1 274 ? 5.658 -12.409 -10.661 1.00 93.94 274 LEU A N 1
ATOM 2259 C CA . LEU A 1 274 ? 6.953 -12.069 -11.244 1.00 93.94 274 LEU A CA 1
ATOM 2260 C C . LEU A 1 274 ? 7.380 -10.673 -10.787 1.00 93.94 274 LEU A C 1
ATOM 2262 O O . LEU A 1 274 ? 6.675 -9.694 -11.022 1.00 93.94 274 LEU A O 1
ATOM 2266 N N . PHE A 1 275 ? 8.549 -10.569 -10.162 1.00 93.50 275 PHE A N 1
ATOM 2267 C CA . PHE A 1 275 ? 9.160 -9.290 -9.802 1.00 93.50 275 PHE A CA 1
ATOM 2268 C C . PHE A 1 275 ? 10.206 -8.905 -10.844 1.00 93.50 275 PHE A C 1
ATOM 2270 O O . PHE A 1 275 ? 11.148 -9.661 -11.083 1.00 93.50 275 PHE A O 1
ATOM 2277 N N . LEU A 1 276 ? 10.062 -7.712 -11.418 1.00 92.50 276 LEU A N 1
ATOM 2278 C CA . LEU A 1 276 ? 11.075 -7.077 -12.251 1.00 92.50 276 LEU A CA 1
ATOM 2279 C C . LEU A 1 276 ? 11.952 -6.201 -11.356 1.00 92.50 276 LEU A C 1
ATOM 2281 O O . LEU A 1 276 ? 11.487 -5.213 -10.785 1.00 92.50 276 LEU A O 1
ATOM 2285 N N . LEU A 1 277 ? 13.223 -6.571 -11.219 1.00 89.12 277 LEU A N 1
ATOM 2286 C CA . LEU A 1 277 ? 14.198 -5.883 -10.372 1.00 89.12 277 LEU A CA 1
ATOM 2287 C C . LEU A 1 277 ? 15.355 -5.349 -11.214 1.00 89.12 277 LEU A C 1
ATOM 2289 O O . LEU A 1 277 ? 15.690 -5.925 -12.237 1.00 89.12 277 LEU A O 1
ATOM 2293 N N . GLY A 1 278 ? 15.998 -4.263 -10.792 1.00 83.50 278 GLY A N 1
ATOM 2294 C CA . GLY A 1 278 ? 17.130 -3.686 -11.526 1.00 83.50 278 GLY A CA 1
ATOM 2295 C C . GLY A 1 278 ? 17.282 -2.183 -11.300 1.00 83.50 278 GLY A C 1
ATOM 2296 O O . GLY A 1 278 ? 16.354 -1.543 -10.790 1.00 83.50 278 GLY A O 1
ATOM 2297 N N . PRO A 1 279 ? 18.427 -1.583 -11.662 1.00 77.94 279 PRO A N 1
ATOM 2298 C CA . PRO A 1 279 ? 18.656 -0.155 -11.473 1.00 77.94 279 PRO A CA 1
ATOM 2299 C C . PRO A 1 279 ? 17.676 0.709 -12.285 1.00 77.94 279 PRO A C 1
ATOM 2301 O O . PRO A 1 279 ? 16.943 0.242 -13.169 1.00 77.94 279 PRO A O 1
ATOM 2304 N N . SER A 1 280 ? 17.615 2.000 -11.960 1.00 76.12 280 SER A N 1
ATOM 2305 C CA . SER A 1 280 ? 16.831 2.964 -12.739 1.00 76.12 280 SER A CA 1
ATOM 2306 C C . SER A 1 280 ? 17.348 3.017 -14.179 1.00 76.12 280 SER A C 1
ATOM 2308 O O . SER A 1 280 ? 18.552 3.017 -14.425 1.00 76.12 280 SER A O 1
ATOM 2310 N N . GLY A 1 281 ? 16.433 3.006 -15.149 1.00 74.44 281 GLY A N 1
ATOM 2311 C CA . GLY A 1 281 ? 16.786 2.963 -16.569 1.00 74.44 281 GLY A CA 1
ATOM 2312 C C . GLY A 1 281 ? 17.200 1.586 -17.107 1.00 74.44 281 GLY A C 1
ATOM 2313 O O . GLY A 1 281 ? 17.571 1.510 -18.277 1.00 74.44 281 GLY A O 1
ATOM 2314 N N . ALA A 1 282 ? 17.099 0.501 -16.332 1.00 78.75 282 ALA A N 1
ATOM 2315 C CA . ALA A 1 282 ? 17.369 -0.867 -16.797 1.00 78.75 282 ALA A CA 1
ATOM 2316 C C . ALA A 1 282 ? 16.273 -1.472 -17.703 1.00 78.75 282 ALA A C 1
ATOM 2318 O O . ALA A 1 282 ? 16.263 -2.673 -17.933 1.00 78.75 282 ALA A O 1
ATOM 2319 N N . GLY A 1 283 ? 15.319 -0.681 -18.204 1.00 82.06 283 GLY A N 1
ATOM 2320 C CA . GLY A 1 283 ? 14.274 -1.178 -19.112 1.00 82.06 283 GLY A CA 1
ATOM 2321 C C . GLY A 1 283 ? 13.194 -2.038 -18.446 1.00 82.06 283 GLY A C 1
ATOM 2322 O O . GLY A 1 283 ? 12.553 -2.838 -19.124 1.00 82.06 283 GLY A O 1
ATOM 2323 N N . LYS A 1 284 ? 12.975 -1.886 -17.132 1.00 86.56 284 LYS A N 1
ATOM 2324 C CA . LYS A 1 284 ? 11.951 -2.641 -16.388 1.00 86.56 284 LYS A CA 1
ATOM 2325 C C . LYS A 1 284 ? 10.538 -2.357 -16.888 1.00 86.56 284 LYS A C 1
ATOM 2327 O O . LYS A 1 284 ? 9.852 -3.279 -17.309 1.00 86.56 284 LYS A O 1
ATOM 2332 N N . SER A 1 285 ? 10.169 -1.084 -16.979 1.00 85.12 285 SER A N 1
ATOM 2333 C CA . SER A 1 285 ? 8.862 -0.640 -17.476 1.00 85.12 285 SER A CA 1
ATOM 2334 C C . SER A 1 285 ? 8.638 -1.011 -18.950 1.00 85.12 285 SER A C 1
ATOM 2336 O O . SER A 1 285 ? 7.544 -1.414 -19.337 1.00 85.12 285 SER A O 1
ATOM 2338 N N . THR A 1 286 ? 9.695 -0.987 -19.772 1.00 85.50 286 THR A N 1
ATOM 2339 C CA . THR A 1 286 ? 9.658 -1.501 -21.155 1.00 85.50 286 THR A CA 1
ATOM 2340 C C . THR A 1 286 ? 9.398 -3.010 -21.188 1.00 85.50 286 THR A C 1
ATOM 2342 O O . THR A 1 286 ? 8.572 -3.478 -21.967 1.00 85.50 286 THR A O 1
ATOM 2345 N N . THR A 1 287 ? 10.069 -3.773 -20.320 1.00 88.62 287 THR A N 1
ATOM 2346 C CA . THR A 1 287 ? 9.881 -5.228 -20.205 1.00 88.62 287 THR A CA 1
ATOM 2347 C C . THR A 1 287 ? 8.481 -5.568 -19.700 1.00 88.62 287 THR A C 1
ATOM 2349 O O . THR A 1 287 ? 7.869 -6.500 -20.207 1.00 88.62 287 THR A O 1
ATOM 2352 N N . LEU A 1 288 ? 7.940 -4.790 -18.758 1.00 89.81 288 LEU A N 1
ATOM 2353 C CA . LEU A 1 288 ? 6.559 -4.914 -18.292 1.00 89.81 288 LEU A CA 1
ATOM 2354 C C . LEU A 1 288 ? 5.566 -4.801 -19.459 1.00 89.81 288 LEU A C 1
ATOM 2356 O O . LEU A 1 288 ? 4.728 -5.684 -19.624 1.00 89.81 288 LEU A O 1
ATOM 2360 N N . CYS A 1 289 ? 5.696 -3.763 -20.294 1.00 87.75 289 CYS A N 1
ATOM 2361 C CA . CYS A 1 289 ? 4.831 -3.569 -21.463 1.00 87.75 289 CYS A CA 1
ATOM 2362 C C . CYS A 1 289 ? 4.947 -4.737 -22.455 1.00 87.75 289 CYS A C 1
ATOM 2364 O O . CYS A 1 289 ? 3.937 -5.262 -22.918 1.00 87.75 289 CYS A O 1
ATOM 2366 N N . PHE A 1 290 ? 6.171 -5.199 -22.725 1.00 88.38 290 PHE A N 1
ATOM 2367 C CA . PHE A 1 290 ? 6.399 -6.358 -23.589 1.00 88.38 290 PHE A CA 1
ATOM 2368 C C . PHE A 1 290 ? 5.724 -7.629 -23.048 1.00 88.38 290 PHE A C 1
ATOM 2370 O O . PHE A 1 290 ? 5.022 -8.318 -23.784 1.00 88.38 290 PHE A O 1
ATOM 2377 N N . LEU A 1 291 ? 5.877 -7.923 -21.752 1.00 89.25 291 LEU A N 1
ATOM 2378 C CA . LEU A 1 291 ? 5.268 -9.097 -21.117 1.00 89.25 291 LEU A CA 1
ATOM 2379 C C . LEU A 1 291 ? 3.737 -9.006 -21.017 1.00 89.25 291 LEU A C 1
ATOM 2381 O O . LEU A 1 291 ? 3.072 -10.038 -20.955 1.00 89.25 291 LEU A O 1
ATOM 2385 N N . ARG A 1 292 ? 3.170 -7.793 -21.041 1.00 87.56 292 ARG A N 1
ATOM 2386 C CA . ARG A 1 292 ? 1.722 -7.563 -21.165 1.00 87.56 292 ARG A CA 1
ATOM 2387 C C . ARG A 1 292 ? 1.175 -7.913 -22.554 1.00 87.56 292 ARG A C 1
ATOM 2389 O O . ARG A 1 292 ? -0.034 -8.073 -22.702 1.00 87.56 292 ARG A O 1
ATOM 2396 N N . GLY A 1 293 ? 2.050 -8.088 -23.544 1.00 86.94 293 GLY A N 1
ATOM 2397 C CA . GLY A 1 293 ? 1.679 -8.355 -24.932 1.00 86.94 293 GLY A CA 1
ATOM 2398 C C . GLY A 1 293 ? 1.486 -7.088 -25.763 1.00 86.94 293 GLY A C 1
ATOM 2399 O O . GLY A 1 293 ? 0.842 -7.140 -26.810 1.00 86.94 293 GLY A O 1
ATOM 2400 N N . ASP A 1 294 ? 2.021 -5.951 -25.313 1.00 87.62 294 ASP A N 1
ATOM 2401 C CA . ASP A 1 294 ? 1.963 -4.714 -26.082 1.00 87.62 294 ASP A CA 1
ATOM 2402 C C . ASP A 1 294 ? 2.753 -4.833 -27.394 1.00 87.62 294 ASP A C 1
ATOM 2404 O O . ASP A 1 294 ? 3.832 -5.429 -27.457 1.00 87.62 294 ASP A O 1
ATOM 2408 N N . GLN A 1 295 ? 2.256 -4.177 -28.445 1.00 87.00 295 GLN A N 1
ATOM 2409 C CA . GLN A 1 295 ? 3.026 -3.989 -29.668 1.00 87.00 295 GLN A CA 1
ATOM 2410 C C . GLN A 1 295 ? 4.147 -2.971 -29.428 1.00 87.00 295 GLN A C 1
ATOM 2412 O O . GLN A 1 295 ? 3.896 -1.774 -29.247 1.00 87.00 295 GLN A O 1
ATOM 2417 N N . MET A 1 296 ? 5.385 -3.463 -29.452 1.00 84.56 296 MET A N 1
ATOM 2418 C CA . MET A 1 296 ? 6.590 -2.659 -29.270 1.00 84.56 296 MET A CA 1
ATOM 2419 C C . MET A 1 296 ? 7.125 -2.185 -30.625 1.00 84.56 296 MET A C 1
ATOM 2421 O O . MET A 1 296 ? 7.289 -2.986 -31.545 1.00 84.56 296 MET A O 1
ATOM 2425 N N . ILE A 1 297 ? 7.439 -0.895 -30.747 1.00 81.94 297 ILE A N 1
ATOM 2426 C CA . ILE A 1 297 ? 8.066 -0.306 -31.935 1.00 81.94 297 ILE A CA 1
ATOM 2427 C C . ILE A 1 297 ? 9.410 0.288 -31.551 1.00 81.94 297 ILE A C 1
ATOM 2429 O O . ILE A 1 297 ? 9.520 1.013 -30.566 1.00 81.94 297 ILE A O 1
ATOM 2433 N N . LEU A 1 298 ? 10.428 0.002 -32.356 1.00 76.56 298 LEU A N 1
ATOM 2434 C CA . LEU A 1 298 ? 11.724 0.651 -32.246 1.00 76.56 298 LEU A CA 1
ATOM 2435 C C . LEU A 1 298 ? 11.655 2.041 -32.899 1.00 76.56 298 LEU A C 1
ATOM 2437 O O . LEU A 1 298 ? 11.466 2.142 -34.112 1.00 76.56 298 LEU A O 1
ATOM 2441 N N . LYS A 1 299 ? 11.830 3.102 -32.110 1.00 66.94 299 LYS A N 1
ATOM 2442 C CA . LYS A 1 299 ? 12.033 4.477 -32.590 1.00 66.94 299 LYS A CA 1
ATOM 2443 C C . LYS A 1 299 ? 13.306 5.031 -31.986 1.00 66.94 299 LYS A C 1
ATOM 2445 O O . LYS A 1 299 ? 13.548 4.810 -30.809 1.00 66.94 299 LYS A O 1
ATOM 2450 N N . ASP A 1 300 ? 14.132 5.710 -32.780 1.00 61.50 300 ASP A N 1
ATOM 2451 C CA . ASP A 1 300 ? 15.339 6.407 -32.310 1.00 61.50 300 ASP A CA 1
ATOM 2452 C C . ASP A 1 300 ? 16.123 5.619 -31.236 1.00 61.50 300 ASP A C 1
ATOM 2454 O O . ASP A 1 300 ? 16.491 6.138 -30.180 1.00 61.50 300 ASP A O 1
ATOM 2458 N N . PHE A 1 301 ? 16.341 4.323 -31.504 1.00 60.81 301 PHE A N 1
ATOM 2459 C CA . PHE A 1 301 ? 17.104 3.383 -30.670 1.00 60.81 301 PHE A CA 1
ATOM 2460 C C . PHE A 1 301 ? 16.483 2.981 -29.317 1.00 60.81 301 PHE A C 1
ATOM 2462 O O . PHE A 1 301 ? 17.177 2.406 -28.475 1.00 60.81 301 PHE A O 1
ATOM 2469 N N . HIS A 1 302 ? 15.191 3.228 -29.101 1.00 63.88 302 HIS A N 1
ATOM 2470 C CA . HIS A 1 302 ? 14.444 2.755 -27.936 1.00 63.88 302 HIS A CA 1
ATOM 2471 C C . HIS A 1 302 ? 13.111 2.110 -28.339 1.00 63.88 302 HIS A C 1
ATOM 2473 O O . HIS A 1 302 ? 12.500 2.463 -29.344 1.00 63.88 302 HIS A O 1
ATOM 2479 N N . TYR A 1 303 ? 12.680 1.112 -27.565 1.00 74.81 303 TYR A N 1
ATOM 2480 C CA . TYR A 1 303 ? 11.377 0.485 -27.762 1.00 74.81 303 TYR A CA 1
ATOM 2481 C C . TYR A 1 303 ? 10.295 1.295 -27.049 1.00 74.81 303 TYR A C 1
ATOM 2483 O O . TYR A 1 303 ? 10.348 1.470 -25.830 1.00 74.81 303 TYR A O 1
ATOM 2491 N N . GLU A 1 304 ? 9.299 1.732 -27.810 1.00 76.88 304 GLU A N 1
ATOM 2492 C CA . GLU A 1 304 ? 8.068 2.342 -27.316 1.00 76.88 304 GLU A CA 1
ATOM 2493 C C . GLU A 1 304 ? 6.914 1.340 -27.432 1.00 76.88 304 GLU A C 1
ATOM 2495 O O . GLU A 1 304 ? 6.815 0.611 -28.421 1.00 76.88 304 GLU A O 1
ATOM 2500 N N . SER A 1 305 ? 6.019 1.317 -26.445 1.00 81.44 305 SER A N 1
ATOM 2501 C CA . SER A 1 305 ? 4.752 0.593 -26.567 1.00 81.44 305 SER A CA 1
ATOM 2502 C C . SER A 1 305 ? 3.713 1.481 -27.249 1.00 81.44 305 SER A C 1
ATOM 2504 O O . SER A 1 305 ? 3.474 2.612 -26.826 1.00 81.44 305 SER A O 1
ATOM 2506 N N . GLN A 1 306 ? 3.037 0.960 -28.276 1.00 78.81 306 GLN A N 1
ATOM 2507 C CA . GLN A 1 306 ? 1.901 1.659 -28.895 1.00 78.81 306 GLN A CA 1
ATOM 2508 C C . GLN A 1 306 ? 0.643 1.678 -28.018 1.00 78.81 306 GLN A C 1
ATOM 2510 O O . GLN A 1 306 ? -0.284 2.443 -28.282 1.00 78.81 306 GLN A O 1
ATOM 2515 N N . SER A 1 307 ? 0.590 0.819 -26.999 1.00 76.06 307 SER A N 1
ATOM 2516 C CA . SER A 1 307 ? -0.571 0.643 -26.120 1.00 76.06 307 SER A CA 1
ATOM 2517 C C . SER A 1 307 ? -0.370 1.261 -24.737 1.00 76.06 307 SER A C 1
ATOM 2519 O O . SER A 1 307 ? -1.235 1.112 -23.872 1.00 76.06 307 SER A O 1
ATOM 2521 N N . ASP A 1 308 ? 0.725 1.998 -24.524 1.00 70.00 308 ASP A N 1
ATOM 2522 C CA . ASP A 1 308 ? 1.032 2.651 -23.252 1.00 70.00 308 ASP A CA 1
ATOM 2523 C C . ASP A 1 308 ? 0.180 3.910 -23.015 1.00 70.00 308 ASP A C 1
ATOM 2525 O O . ASP A 1 308 ? 0.649 5.047 -23.004 1.00 70.00 308 ASP A O 1
ATOM 2529 N N . ARG A 1 309 ? -1.125 3.702 -22.810 1.00 60.00 309 ARG A N 1
ATOM 2530 C CA . ARG A 1 309 ? -2.089 4.770 -22.497 1.00 60.00 309 ARG A CA 1
ATOM 2531 C C . ARG A 1 309 ? -1.812 5.451 -21.155 1.00 60.00 309 ARG A C 1
ATOM 2533 O O . ARG A 1 309 ? -2.334 6.535 -20.920 1.00 60.00 309 ARG A O 1
ATOM 2540 N N . GLN A 1 310 ? -1.047 4.801 -20.279 1.00 59.59 310 GLN A N 1
ATOM 2541 C CA . GLN A 1 310 ? -0.749 5.265 -18.925 1.00 59.59 310 GLN A CA 1
ATOM 2542 C C . GLN A 1 310 ? 0.645 5.899 -18.799 1.00 59.59 310 GLN A C 1
ATOM 2544 O O . GLN A 1 310 ? 0.979 6.364 -17.713 1.00 59.59 310 GLN A O 1
ATOM 2549 N N . GLN A 1 311 ? 1.431 5.955 -19.884 1.00 64.62 311 GLN A N 1
ATOM 2550 C CA . GLN A 1 311 ? 2.818 6.442 -19.878 1.00 64.62 311 GLN A CA 1
ATOM 2551 C C . GLN A 1 311 ? 3.684 5.742 -18.814 1.00 64.62 311 GLN A C 1
ATOM 2553 O O . GLN A 1 311 ? 4.487 6.370 -18.123 1.00 64.62 311 GLN A O 1
ATOM 2558 N N . ILE A 1 312 ? 3.508 4.424 -18.676 1.00 62.88 312 ILE A N 1
ATOM 2559 C CA . ILE A 1 312 ? 4.282 3.557 -17.779 1.00 62.88 312 ILE A CA 1
ATOM 2560 C C . ILE A 1 312 ? 5.775 3.649 -18.123 1.00 62.88 312 ILE A C 1
ATOM 2562 O O . ILE A 1 312 ? 6.631 3.621 -17.235 1.00 62.88 312 ILE A O 1
ATOM 2566 N N . ILE A 1 313 ? 6.109 3.800 -19.408 1.00 63.19 313 ILE A N 1
ATOM 2567 C CA . ILE A 1 313 ? 7.471 4.091 -19.850 1.00 63.19 313 ILE A CA 1
ATOM 2568 C C . ILE A 1 313 ? 7.743 5.588 -19.644 1.00 63.19 313 ILE A C 1
ATOM 2570 O O . ILE A 1 313 ? 7.503 6.420 -20.517 1.00 63.19 313 ILE A O 1
ATOM 2574 N N . GLY A 1 314 ? 8.277 5.938 -18.472 1.00 56.88 314 GLY A N 1
ATOM 2575 C CA . GLY A 1 314 ? 8.700 7.306 -18.176 1.00 56.88 314 GLY A CA 1
ATOM 2576 C C . GLY A 1 314 ? 9.810 7.785 -19.123 1.00 56.88 314 GLY A C 1
ATOM 2577 O O . GLY A 1 314 ? 10.891 7.200 -19.166 1.00 56.88 314 GLY A O 1
ATOM 2578 N N . LEU A 1 315 ? 9.556 8.873 -19.858 1.00 50.50 315 LEU A N 1
ATOM 2579 C CA . LEU A 1 315 ? 10.506 9.490 -20.801 1.00 50.50 315 LEU A CA 1
ATOM 2580 C C . LEU A 1 315 ? 11.444 10.524 -20.147 1.00 50.50 315 LEU A C 1
ATOM 2582 O O . LEU A 1 315 ? 12.301 11.101 -20.819 1.00 50.50 315 LEU A O 1
ATOM 2586 N N . SER A 1 316 ? 11.308 10.787 -18.843 1.00 42.53 316 SER A N 1
ATOM 2587 C CA . SER A 1 316 ? 12.214 11.703 -18.142 1.00 42.53 316 SER A CA 1
ATOM 2588 C C . SER A 1 316 ? 13.543 10.992 -17.850 1.00 42.53 316 SER A C 1
ATOM 2590 O O . SER A 1 316 ? 13.535 9.857 -17.394 1.00 42.53 316 SER A O 1
ATOM 2592 N N . GLY A 1 317 ? 14.679 11.628 -18.164 1.00 45.31 317 GLY A N 1
ATOM 2593 C CA . GLY A 1 317 ? 16.015 11.011 -18.207 1.00 45.31 317 GLY A CA 1
ATOM 2594 C C . GLY A 1 317 ? 16.520 10.322 -16.921 1.00 45.31 317 GLY A C 1
ATOM 2595 O O . GLY A 1 317 ? 16.063 9.261 -16.524 1.00 45.31 317 GLY A O 1
ATOM 2596 N N . ALA A 1 318 ? 17.586 10.846 -16.306 1.00 31.52 318 ALA A N 1
ATOM 2597 C CA . ALA A 1 318 ? 18.314 10.176 -15.211 1.00 31.52 318 ALA A CA 1
ATOM 2598 C C . ALA A 1 318 ? 17.594 10.178 -13.837 1.00 31.52 318 ALA A C 1
ATOM 2600 O O . ALA A 1 318 ? 18.197 9.790 -12.834 1.00 31.52 318 ALA A O 1
ATOM 2601 N N . ALA A 1 319 ? 16.340 10.633 -13.773 1.00 38.81 319 ALA A N 1
ATOM 2602 C CA . ALA A 1 319 ? 15.524 10.669 -12.562 1.00 38.81 319 ALA A CA 1
ATOM 2603 C C . ALA A 1 319 ? 14.504 9.523 -12.593 1.00 38.81 319 ALA A C 1
ATOM 2605 O O . ALA A 1 319 ? 13.848 9.293 -13.607 1.00 38.81 319 ALA A O 1
ATOM 2606 N N . SER A 1 320 ? 14.375 8.782 -11.491 1.00 46.25 320 SER A N 1
ATOM 2607 C CA . SER A 1 320 ? 13.360 7.729 -11.400 1.00 46.25 320 SER A CA 1
ATOM 2608 C C . SER A 1 320 ? 11.965 8.344 -11.476 1.00 46.25 320 SER A C 1
ATOM 2610 O O . SER A 1 320 ? 11.630 9.231 -10.692 1.00 46.25 320 SER A O 1
ATOM 2612 N N . CYS A 1 321 ? 11.151 7.856 -12.408 1.00 53.31 321 CYS A N 1
ATOM 2613 C CA . CYS A 1 321 ? 9.754 8.266 -12.556 1.00 53.31 321 CYS A CA 1
ATOM 2614 C C . CYS A 1 321 ? 8.811 7.477 -11.625 1.00 53.31 321 CYS A C 1
ATOM 2616 O O . CYS A 1 321 ? 7.654 7.855 -11.465 1.00 53.31 321 CYS A O 1
ATOM 2618 N N . THR A 1 322 ? 9.297 6.400 -10.995 1.00 63.16 322 THR A N 1
ATOM 2619 C CA . THR A 1 322 ? 8.462 5.363 -10.368 1.00 63.16 322 THR A CA 1
ATOM 2620 C C . THR A 1 322 ? 8.877 5.155 -8.909 1.00 63.16 322 THR A C 1
ATOM 2622 O O . THR A 1 322 ? 9.825 4.422 -8.635 1.00 63.16 322 THR A O 1
ATOM 2625 N N . PHE A 1 323 ? 8.192 5.823 -7.968 1.00 80.38 323 PHE A N 1
ATOM 2626 C CA . PHE A 1 323 ? 8.403 5.625 -6.522 1.00 80.38 323 PHE A CA 1
ATOM 2627 C C . PHE A 1 323 ? 7.592 4.442 -5.970 1.00 80.38 323 PHE A C 1
ATOM 2629 O O . PHE A 1 323 ? 8.132 3.610 -5.248 1.00 80.38 323 PHE A O 1
ATOM 2636 N N . LEU A 1 324 ? 6.300 4.349 -6.307 1.00 85.50 324 LEU A N 1
ATOM 2637 C CA . LEU A 1 324 ? 5.470 3.184 -5.984 1.00 85.50 324 LEU A CA 1
ATOM 2638 C C . LEU A 1 324 ? 5.579 2.142 -7.106 1.00 85.50 324 LEU A C 1
ATOM 2640 O O . LEU A 1 324 ? 5.649 2.535 -8.270 1.00 85.50 324 LEU A O 1
ATOM 2644 N N . PRO A 1 325 ? 5.582 0.832 -6.793 1.00 88.69 325 PRO A N 1
ATOM 2645 C CA . PRO A 1 325 ? 5.640 -0.208 -7.810 1.00 88.69 325 PRO A CA 1
ATOM 2646 C C . PRO A 1 325 ? 4.428 -0.134 -8.736 1.00 88.69 325 PRO A C 1
ATOM 2648 O O . PRO A 1 325 ? 3.313 0.165 -8.298 1.00 88.69 325 PRO A O 1
ATOM 2651 N N . THR A 1 326 ? 4.655 -0.465 -10.005 1.00 88.31 326 THR A N 1
ATOM 2652 C CA . THR A 1 326 ? 3.575 -0.680 -10.973 1.00 88.31 326 THR A CA 1
ATOM 2653 C C . THR A 1 326 ? 3.237 -2.164 -10.989 1.00 88.31 326 THR A C 1
ATOM 2655 O O . THR A 1 326 ? 4.135 -3.004 -11.060 1.00 88.31 326 THR A O 1
ATOM 2658 N N . ILE A 1 327 ? 1.951 -2.490 -10.874 1.00 89.44 327 ILE A N 1
ATOM 2659 C CA . ILE A 1 327 ? 1.454 -3.866 -10.844 1.00 89.44 327 ILE A CA 1
ATOM 2660 C C . ILE A 1 327 ? 0.487 -4.038 -12.004 1.00 89.44 327 ILE A C 1
ATOM 2662 O O . ILE A 1 327 ? -0.481 -3.290 -12.113 1.00 89.44 327 ILE A O 1
ATOM 2666 N N . GLU A 1 328 ? 0.744 -5.042 -12.831 1.00 89.94 328 GLU A N 1
ATOM 2667 C CA . GLU A 1 328 ? -0.127 -5.442 -13.932 1.00 89.94 328 GLU A CA 1
ATOM 2668 C C . GLU A 1 328 ? -0.513 -6.907 -13.774 1.00 89.94 328 GLU A C 1
ATOM 2670 O O . GLU A 1 328 ? 0.303 -7.747 -13.381 1.00 89.94 328 GLU A O 1
ATOM 2675 N N . ILE A 1 329 ? -1.767 -7.217 -14.089 1.00 88.44 329 ILE A N 1
ATOM 2676 C CA . ILE A 1 329 ? -2.289 -8.582 -14.046 1.00 88.44 329 ILE A CA 1
ATOM 2677 C C . ILE A 1 329 ? -2.553 -9.022 -15.478 1.00 88.44 329 ILE A C 1
ATOM 2679 O O . ILE A 1 329 ? -3.448 -8.507 -16.146 1.00 88.44 329 ILE A O 1
ATOM 2683 N N . VAL A 1 330 ? -1.786 -10.010 -15.931 1.00 86.38 330 VAL A N 1
ATOM 2684 C CA . VAL A 1 330 ? -1.882 -10.577 -17.274 1.00 86.38 330 VAL A CA 1
ATOM 2685 C C . VAL A 1 330 ? -2.260 -12.041 -17.123 1.00 86.38 330 VAL A C 1
ATOM 2687 O O . VAL A 1 330 ? -1.451 -12.857 -16.689 1.00 86.38 330 VAL A O 1
ATOM 2690 N N . GLN A 1 331 ? -3.506 -12.379 -17.458 1.00 83.56 331 GLN A N 1
ATOM 2691 C CA . GLN A 1 331 ? -4.053 -13.732 -17.288 1.00 83.56 331 GLN A CA 1
ATOM 2692 C C . GLN A 1 331 ? -3.908 -14.252 -15.843 1.00 83.56 331 GLN A C 1
ATOM 2694 O O . GLN A 1 331 ? -4.626 -13.778 -14.961 1.00 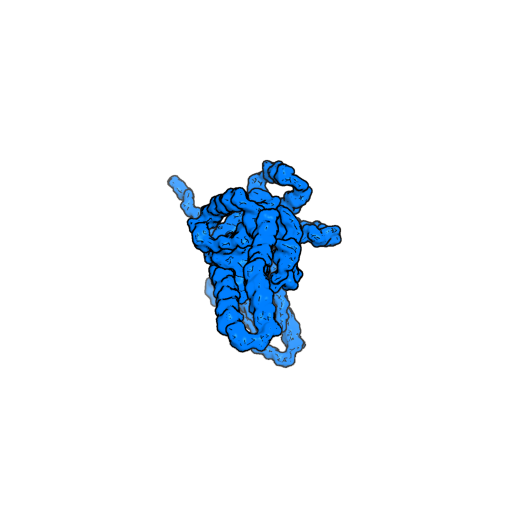83.56 331 GLN A O 1
ATOM 2699 N N . ASP A 1 332 ? -3.034 -15.237 -15.600 1.00 85.94 332 ASP A N 1
ATOM 2700 C CA . ASP A 1 332 ? -2.723 -15.848 -14.302 1.00 85.94 332 ASP A CA 1
ATOM 2701 C C . ASP A 1 332 ? -1.479 -15.266 -13.610 1.00 85.94 332 ASP A C 1
ATOM 2703 O O . ASP A 1 332 ? -1.211 -15.620 -12.461 1.00 85.94 332 ASP A O 1
ATOM 2707 N N . LEU A 1 333 ? -0.761 -14.354 -14.270 1.00 89.88 333 LEU A N 1
ATOM 2708 C CA . LEU A 1 333 ? 0.506 -13.790 -13.819 1.00 89.88 333 LEU A CA 1
ATOM 2709 C C . LEU A 1 333 ? 0.341 -12.344 -13.332 1.00 89.88 333 LEU A C 1
ATOM 2711 O O . LEU A 1 333 ? -0.093 -11.467 -14.079 1.00 89.88 333 LEU A O 1
ATOM 2715 N N . ALA A 1 334 ? 0.755 -12.076 -12.094 1.00 92.69 334 ALA A N 1
ATOM 2716 C CA . ALA A 1 334 ? 0.962 -10.713 -11.609 1.00 92.69 334 ALA A CA 1
ATOM 2717 C C . ALA A 1 334 ? 2.415 -10.290 -11.866 1.00 92.69 334 ALA A C 1
ATOM 2719 O O . ALA A 1 334 ? 3.344 -10.918 -11.353 1.00 92.69 334 ALA A O 1
ATOM 2720 N N . ILE A 1 335 ? 2.615 -9.225 -12.640 1.00 93.31 335 ILE A N 1
ATOM 2721 C CA . ILE A 1 335 ? 3.934 -8.672 -12.957 1.00 93.31 335 ILE A CA 1
ATOM 2722 C C . ILE A 1 335 ? 4.115 -7.378 -12.171 1.00 93.31 335 ILE A C 1
ATOM 2724 O O . ILE A 1 335 ? 3.275 -6.481 -12.230 1.00 93.31 335 ILE A O 1
ATOM 2728 N N . ILE A 1 336 ? 5.214 -7.287 -11.428 1.00 92.94 336 ILE A N 1
ATOM 2729 C CA . ILE A 1 336 ? 5.512 -6.153 -10.555 1.00 92.94 336 ILE A CA 1
ATOM 2730 C C . ILE A 1 336 ? 6.788 -5.481 -11.036 1.00 92.94 336 ILE A C 1
ATOM 2732 O O . ILE A 1 336 ? 7.881 -6.016 -10.846 1.00 92.94 336 ILE A O 1
ATOM 2736 N N . ASP A 1 337 ? 6.647 -4.298 -11.629 1.00 90.19 337 ASP A N 1
ATOM 2737 C CA . ASP A 1 337 ? 7.767 -3.397 -11.892 1.00 90.19 337 ASP A CA 1
ATOM 2738 C C . ASP A 1 337 ? 8.127 -2.670 -10.597 1.00 90.19 337 ASP A C 1
ATOM 2740 O O . ASP A 1 337 ? 7.433 -1.751 -10.146 1.00 90.19 337 ASP A O 1
ATOM 2744 N N . PHE A 1 338 ? 9.183 -3.158 -9.947 1.00 88.38 338 PHE A N 1
ATOM 2745 C CA . PHE A 1 338 ? 9.636 -2.622 -8.676 1.00 88.38 338 PHE A CA 1
ATOM 2746 C C . PHE A 1 338 ? 10.501 -1.372 -8.904 1.00 88.38 338 PHE A C 1
ATOM 2748 O O . PHE A 1 338 ? 11.294 -1.348 -9.847 1.00 88.38 338 PHE A O 1
ATOM 2755 N N . PRO A 1 339 ? 10.430 -0.345 -8.037 1.00 82.44 339 PRO A N 1
ATOM 2756 C CA . PRO A 1 339 ? 11.313 0.817 -8.115 1.00 82.44 339 PRO A CA 1
ATOM 2757 C C . PRO A 1 339 ? 12.796 0.432 -8.194 1.00 82.44 339 PRO A C 1
ATOM 2759 O O . PRO A 1 339 ? 13.233 -0.588 -7.653 1.00 82.44 339 PRO A O 1
ATOM 2762 N N . GLY A 1 340 ? 13.588 1.245 -8.896 1.00 73.00 340 GLY A N 1
ATOM 2763 C CA . GLY A 1 340 ? 15.006 0.954 -9.103 1.00 73.00 340 GLY A CA 1
ATOM 2764 C C . GLY A 1 340 ? 15.811 0.917 -7.800 1.00 73.00 340 GLY A C 1
ATOM 2765 O O . GLY A 1 340 ? 15.593 1.725 -6.906 1.00 73.00 340 GLY A O 1
ATOM 2766 N N . PHE A 1 341 ? 16.800 0.023 -7.697 1.00 63.03 341 PHE A N 1
ATOM 2767 C CA . PHE A 1 341 ? 17.645 -0.077 -6.491 1.00 63.03 341 PHE A CA 1
ATOM 2768 C C . PHE A 1 341 ? 18.453 1.194 -6.181 1.00 63.03 341 PHE A C 1
ATOM 2770 O O . PHE A 1 341 ? 18.783 1.446 -5.025 1.00 63.03 341 PHE A O 1
ATOM 2777 N N . ASP A 1 342 ? 18.770 1.973 -7.216 1.00 58.12 342 ASP A N 1
ATOM 2778 C CA . ASP A 1 342 ? 19.505 3.243 -7.146 1.00 58.12 342 ASP A CA 1
ATOM 2779 C C . ASP A 1 342 ? 18.577 4.455 -7.226 1.00 58.12 342 ASP A C 1
ATOM 2781 O O . ASP A 1 342 ? 18.969 5.512 -7.730 1.00 58.12 342 ASP A O 1
ATOM 2785 N N . ASP A 1 343 ? 17.324 4.296 -6.794 1.00 58.38 343 ASP A N 1
ATOM 2786 C CA . ASP A 1 343 ? 16.359 5.379 -6.857 1.00 58.38 343 ASP A CA 1
ATOM 2787 C C . ASP A 1 343 ? 16.900 6.642 -6.156 1.00 58.38 343 ASP A C 1
ATOM 2789 O O . ASP A 1 343 ? 17.459 6.623 -5.056 1.00 58.38 343 ASP A O 1
ATOM 2793 N N . THR A 1 344 ? 16.751 7.774 -6.837 1.00 54.53 344 THR A N 1
ATOM 2794 C CA . THR A 1 344 ? 17.335 9.082 -6.523 1.00 54.53 344 THR A CA 1
ATOM 2795 C C . THR A 1 344 ? 16.759 9.745 -5.269 1.00 54.53 344 THR A C 1
ATOM 2797 O O . THR A 1 344 ? 17.167 10.855 -4.915 1.00 54.53 344 THR A O 1
ATOM 2800 N N . ASN A 1 345 ? 15.830 9.065 -4.598 1.00 65.94 345 ASN A N 1
ATOM 2801 C CA . ASN A 1 345 ? 15.101 9.538 -3.425 1.00 65.94 345 ASN A CA 1
ATOM 2802 C C . ASN A 1 345 ? 15.879 9.365 -2.102 1.00 65.94 345 ASN A C 1
ATOM 2804 O O . ASN A 1 345 ? 15.417 9.811 -1.058 1.00 65.94 345 ASN A O 1
ATOM 2808 N N . GLY A 1 346 ? 17.090 8.796 -2.142 1.00 72.75 346 GLY A N 1
ATOM 2809 C CA . GLY A 1 346 ? 18.037 8.799 -1.021 1.00 72.75 346 GLY A CA 1
ATOM 2810 C C . GLY A 1 346 ? 18.058 7.511 -0.190 1.00 72.75 346 GLY A C 1
ATOM 2811 O O . GLY A 1 346 ? 17.214 6.630 -0.327 1.00 72.75 346 GLY A O 1
ATOM 2812 N N . SER A 1 347 ? 19.054 7.397 0.696 1.00 78.25 347 SER A N 1
ATOM 2813 C CA . SER A 1 347 ? 19.376 6.157 1.423 1.00 78.25 347 SER A CA 1
ATOM 2814 C C . SER A 1 347 ? 18.276 5.669 2.371 1.00 78.25 347 SER A C 1
ATOM 2816 O O . SER A 1 347 ? 18.140 4.461 2.567 1.00 78.25 347 SER A O 1
ATOM 2818 N N . LEU A 1 348 ? 17.482 6.579 2.943 1.00 84.50 348 LEU A N 1
ATOM 2819 C CA . LEU A 1 348 ? 16.356 6.234 3.820 1.00 84.50 348 LEU A CA 1
ATOM 2820 C C . LEU A 1 348 ? 15.260 5.498 3.054 1.00 84.50 348 LEU A C 1
ATOM 2822 O O . LEU A 1 348 ? 14.793 4.443 3.482 1.00 84.50 348 LEU A O 1
ATOM 2826 N N . ILE A 1 349 ? 14.907 6.031 1.886 1.00 86.25 349 ILE A N 1
ATOM 2827 C CA . ILE A 1 349 ? 13.937 5.421 0.985 1.00 86.25 349 ILE A CA 1
ATOM 2828 C C . ILE A 1 349 ? 14.443 4.058 0.517 1.00 86.25 349 ILE A C 1
ATOM 2830 O O . ILE A 1 349 ? 13.713 3.072 0.610 1.00 86.25 349 ILE A O 1
ATOM 2834 N N . SER A 1 350 ? 15.715 3.966 0.112 1.00 83.38 350 SER A N 1
ATOM 2835 C CA . SER A 1 350 ? 16.321 2.692 -0.289 1.00 83.38 350 SER A CA 1
ATOM 2836 C C . SER A 1 350 ? 16.240 1.632 0.817 1.00 83.38 350 SER A C 1
ATOM 2838 O O . SER A 1 350 ? 15.946 0.472 0.532 1.00 83.38 350 SER A O 1
ATOM 2840 N N . LEU A 1 351 ? 16.453 2.015 2.082 1.00 86.06 351 LEU A N 1
ATOM 2841 C CA . LEU A 1 351 ? 16.328 1.099 3.219 1.00 86.06 351 LEU A CA 1
ATOM 2842 C C . LEU A 1 351 ? 14.881 0.619 3.410 1.00 86.06 351 LEU A C 1
ATOM 2844 O O . LEU A 1 351 ? 14.656 -0.576 3.616 1.00 86.06 351 LEU A O 1
ATOM 2848 N N . GLY A 1 352 ? 13.903 1.523 3.315 1.00 89.88 352 GLY A N 1
ATOM 2849 C CA . GLY A 1 352 ? 12.481 1.178 3.394 1.00 89.88 352 GLY A CA 1
ATOM 2850 C C . GLY A 1 352 ? 12.041 0.239 2.267 1.00 89.88 352 GLY A C 1
ATOM 2851 O O . GLY A 1 352 ? 11.401 -0.782 2.525 1.00 89.88 352 GLY A O 1
ATOM 2852 N N . MET A 1 353 ? 12.460 0.530 1.032 1.00 88.56 353 MET A N 1
ATOM 2853 C CA . MET A 1 353 ? 12.201 -0.299 -0.151 1.00 88.56 353 MET A CA 1
ATOM 2854 C C . MET A 1 353 ? 12.817 -1.694 -0.026 1.00 88.56 353 MET A C 1
ATOM 2856 O O . MET A 1 353 ? 12.155 -2.686 -0.323 1.00 88.56 353 MET A O 1
ATOM 2860 N N . GLU A 1 354 ? 14.055 -1.801 0.460 1.00 87.88 354 GLU A N 1
ATOM 2861 C CA . GLU A 1 354 ? 14.691 -3.096 0.706 1.00 87.88 354 GLU A CA 1
ATOM 2862 C C . GLU A 1 354 ? 13.929 -3.915 1.756 1.00 87.88 354 GLU A C 1
ATOM 2864 O O . GLU A 1 354 ? 13.704 -5.115 1.567 1.00 87.88 354 GLU A O 1
ATOM 2869 N N . CYS A 1 355 ? 13.504 -3.278 2.850 1.00 90.00 355 CYS A N 1
ATOM 2870 C CA . CYS A 1 355 ? 12.697 -3.946 3.866 1.00 90.00 355 CYS A CA 1
ATOM 2871 C C . CYS A 1 355 ? 11.360 -4.442 3.291 1.00 90.00 355 CYS A C 1
ATOM 2873 O O . CYS A 1 355 ? 10.934 -5.554 3.615 1.00 90.00 355 CYS A O 1
ATOM 2875 N N . ALA A 1 356 ? 10.713 -3.646 2.433 1.00 91.44 356 ALA A N 1
ATOM 2876 C CA . ALA A 1 356 ? 9.479 -4.037 1.754 1.00 91.44 356 ALA A CA 1
ATOM 2877 C C . ALA A 1 356 ? 9.703 -5.223 0.818 1.00 91.44 356 ALA A C 1
ATOM 2879 O O . ALA A 1 356 ? 8.990 -6.220 0.904 1.00 91.44 356 ALA A O 1
ATOM 2880 N N . LEU A 1 357 ? 10.731 -5.145 -0.027 1.00 91.00 357 LEU A N 1
ATOM 2881 C CA . LEU A 1 357 ? 11.067 -6.185 -0.989 1.00 91.00 357 LEU A CA 1
ATOM 2882 C C . LEU A 1 357 ? 11.329 -7.526 -0.292 1.00 91.00 357 LEU A C 1
ATOM 2884 O O . LEU A 1 357 ? 10.763 -8.542 -0.687 1.00 91.00 357 LEU A O 1
ATOM 2888 N N . LYS A 1 358 ? 12.100 -7.528 0.804 1.00 90.25 358 LYS A N 1
ATOM 2889 C CA . LYS A 1 358 ? 12.336 -8.727 1.628 1.00 90.25 358 LYS A CA 1
ATOM 2890 C C . LYS A 1 358 ? 11.043 -9.329 2.173 1.00 90.25 358 LYS A C 1
ATOM 2892 O O . LYS A 1 358 ? 10.858 -10.544 2.107 1.00 90.25 358 LYS A O 1
ATOM 2897 N N . ALA A 1 359 ? 10.150 -8.494 2.703 1.00 90.69 359 ALA A N 1
ATOM 2898 C CA . ALA A 1 359 ? 8.870 -8.949 3.237 1.00 90.69 359 ALA A CA 1
ATOM 2899 C C . ALA A 1 359 ? 7.971 -9.539 2.139 1.00 90.69 359 ALA A C 1
ATOM 2901 O O . ALA A 1 359 ? 7.359 -10.586 2.338 1.00 90.69 359 ALA A O 1
ATOM 2902 N N . LEU A 1 360 ? 7.927 -8.899 0.970 1.00 91.44 360 LEU A N 1
ATOM 2903 C CA . LEU A 1 360 ? 7.133 -9.347 -0.171 1.00 91.44 360 LEU A CA 1
ATOM 2904 C C . LEU A 1 360 ? 7.667 -10.651 -0.774 1.00 91.44 360 LEU A C 1
ATOM 2906 O O . LEU A 1 360 ? 6.878 -11.549 -1.057 1.00 91.44 360 LEU A O 1
ATOM 2910 N N . ILE A 1 361 ? 8.988 -10.798 -0.901 1.00 90.12 361 ILE A N 1
ATOM 2911 C CA . ILE A 1 361 ? 9.616 -12.044 -1.361 1.00 90.12 361 ILE A CA 1
ATOM 2912 C C . ILE A 1 361 ? 9.314 -13.186 -0.390 1.00 90.12 361 ILE A C 1
ATOM 2914 O O . ILE A 1 361 ? 8.962 -14.279 -0.824 1.00 90.12 361 ILE A O 1
ATOM 2918 N N . ALA A 1 362 ? 9.402 -12.937 0.919 1.00 88.69 362 ALA A N 1
ATOM 2919 C CA . ALA A 1 362 ? 9.061 -13.938 1.926 1.00 88.69 362 ALA A CA 1
ATOM 2920 C C . ALA A 1 362 ? 7.570 -14.317 1.903 1.00 88.69 362 ALA A C 1
ATOM 2922 O O . ALA A 1 362 ? 7.239 -15.474 2.143 1.00 88.69 362 ALA A O 1
ATOM 2923 N N . LYS A 1 363 ? 6.682 -13.356 1.617 1.00 88.94 363 LYS A N 1
ATOM 2924 C CA . LYS A 1 363 ? 5.232 -13.575 1.552 1.00 88.94 363 LYS A CA 1
ATOM 2925 C C . LYS A 1 363 ? 4.809 -14.366 0.313 1.00 88.94 363 LYS A C 1
ATOM 2927 O O . LYS A 1 363 ? 3.948 -15.230 0.427 1.00 88.94 363 LYS A O 1
ATOM 2932 N N . TYR A 1 364 ? 5.370 -14.038 -0.848 1.00 88.94 364 TYR A N 1
ATOM 2933 C CA . TYR A 1 364 ? 4.869 -14.514 -2.140 1.00 88.94 364 TYR A CA 1
ATOM 2934 C C . TYR A 1 364 ? 5.766 -15.534 -2.838 1.00 88.94 364 TYR A C 1
ATOM 2936 O O . TYR A 1 364 ? 5.313 -16.164 -3.788 1.00 88.94 364 TYR A O 1
ATOM 2944 N N . THR A 1 365 ? 7.026 -15.685 -2.413 1.00 88.81 365 THR A N 1
ATOM 2945 C CA . THR A 1 365 ? 8.032 -16.517 -3.101 1.00 88.81 365 THR A CA 1
ATOM 2946 C C . THR A 1 365 ? 8.015 -16.316 -4.628 1.00 88.81 365 THR A C 1
ATOM 2948 O O . THR A 1 365 ? 7.827 -17.278 -5.372 1.00 88.81 365 THR A O 1
ATOM 2951 N N . PRO A 1 366 ? 8.123 -15.061 -5.110 1.00 90.94 366 PRO A N 1
ATOM 2952 C CA . PRO A 1 366 ? 7.907 -14.743 -6.514 1.00 90.94 366 PRO A CA 1
ATOM 2953 C C . PRO A 1 366 ? 9.035 -15.290 -7.394 1.00 90.94 366 PRO A C 1
ATOM 2955 O O . PRO A 1 366 ? 10.167 -15.474 -6.941 1.00 90.94 366 PRO A O 1
ATOM 2958 N N . GLN A 1 367 ? 8.749 -15.453 -8.685 1.00 92.75 367 GLN A N 1
ATOM 2959 C CA . GLN A 1 367 ? 9.800 -15.496 -9.698 1.00 92.75 367 GLN A CA 1
ATOM 2960 C C . GLN A 1 367 ? 10.433 -14.108 -9.803 1.00 92.75 367 GLN A C 1
ATOM 2962 O O . GLN A 1 367 ? 9.744 -13.094 -9.700 1.00 92.75 367 GLN A O 1
ATOM 2967 N N . ILE A 1 368 ? 11.747 -14.046 -9.996 1.00 92.50 368 ILE A N 1
ATOM 2968 C CA . ILE A 1 368 ? 12.476 -12.776 -10.031 1.00 92.50 368 ILE A CA 1
ATOM 2969 C C . ILE A 1 368 ? 13.232 -12.682 -11.351 1.00 92.50 368 ILE A C 1
ATOM 2971 O O . ILE A 1 368 ? 14.115 -13.496 -11.620 1.00 92.50 368 ILE A O 1
ATOM 2975 N N . LEU A 1 369 ? 12.895 -11.669 -12.148 1.00 92.44 369 LEU A N 1
ATOM 2976 C CA . LEU A 1 369 ? 13.630 -11.275 -13.342 1.00 92.44 369 LEU A CA 1
ATOM 2977 C C . LEU A 1 369 ? 14.423 -10.008 -13.031 1.00 92.44 369 LEU A C 1
ATOM 2979 O O . LEU A 1 369 ? 13.871 -8.933 -12.799 1.00 92.44 369 LEU A O 1
ATOM 2983 N N . ILE A 1 370 ? 15.739 -10.149 -13.016 1.00 88.88 370 ILE A N 1
ATOM 2984 C CA . ILE A 1 370 ? 16.675 -9.057 -12.808 1.00 88.88 370 ILE A CA 1
ATOM 2985 C C . ILE A 1 370 ? 17.057 -8.499 -14.170 1.00 88.88 370 ILE A C 1
ATOM 2987 O O . ILE A 1 370 ? 17.533 -9.239 -15.022 1.00 88.88 370 ILE A O 1
ATOM 2991 N N . LEU A 1 371 ? 16.882 -7.202 -14.364 1.00 86.44 371 LEU A N 1
ATOM 2992 C CA . LEU A 1 371 ? 17.198 -6.502 -15.595 1.00 86.44 371 LEU A CA 1
ATOM 2993 C C . LEU A 1 371 ? 18.405 -5.604 -15.366 1.00 86.44 371 LEU A C 1
ATOM 2995 O O . LEU A 1 371 ? 18.391 -4.753 -14.477 1.00 86.44 371 LEU A O 1
ATOM 2999 N N . GLU A 1 372 ? 19.433 -5.790 -16.187 1.00 80.69 372 GLU A N 1
ATOM 3000 C CA . GLU A 1 372 ? 20.656 -4.993 -16.155 1.00 80.69 372 GLU A CA 1
ATOM 3001 C C . GLU A 1 372 ? 20.952 -4.423 -17.544 1.00 80.69 372 GLU A C 1
ATOM 3003 O O . GLU A 1 372 ? 20.850 -5.106 -18.568 1.00 80.69 372 GLU A O 1
ATOM 3008 N N . ALA A 1 373 ? 21.341 -3.152 -17.583 1.00 75.06 373 ALA A N 1
ATOM 3009 C CA . ALA A 1 373 ? 21.721 -2.480 -18.814 1.00 75.06 373 ALA A CA 1
ATOM 3010 C C . ALA A 1 373 ? 23.238 -2.571 -19.023 1.00 75.06 373 ALA A C 1
ATOM 3012 O O . ALA A 1 373 ? 24.001 -2.036 -18.222 1.00 75.06 373 ALA A O 1
ATOM 3013 N N . ILE A 1 374 ? 23.688 -3.164 -20.133 1.00 68.94 374 ILE A N 1
ATOM 3014 C CA . ILE A 1 374 ? 25.101 -3.095 -20.524 1.00 68.94 374 ILE A CA 1
ATOM 3015 C C . ILE A 1 374 ? 25.311 -1.800 -21.308 1.00 68.94 374 ILE A C 1
ATOM 3017 O O . ILE A 1 374 ? 24.791 -1.610 -22.405 1.00 68.94 374 ILE A O 1
ATOM 3021 N N . THR A 1 375 ? 26.046 -0.864 -20.716 1.00 63.59 375 THR A N 1
ATOM 3022 C CA . THR A 1 375 ? 26.331 0.436 -21.342 1.00 63.59 375 THR A CA 1
ATOM 3023 C C . THR A 1 375 ? 27.741 0.537 -21.915 1.00 63.59 375 THR A C 1
ATOM 3025 O O . THR A 1 375 ? 27.958 1.382 -22.774 1.00 63.59 375 THR A O 1
ATOM 3028 N N . ASN A 1 376 ? 28.678 -0.291 -21.442 1.00 61.59 376 ASN A N 1
ATOM 3029 C CA . ASN A 1 376 ? 30.050 -0.445 -21.938 1.00 61.59 376 ASN A CA 1
ATOM 3030 C C . ASN A 1 376 ? 30.677 -1.738 -21.360 1.00 61.59 376 ASN A C 1
ATOM 3032 O O . ASN A 1 376 ? 30.157 -2.313 -20.397 1.00 61.59 376 ASN A O 1
ATOM 3036 N N . ASN A 1 377 ? 31.790 -2.202 -21.940 1.00 59.88 377 ASN A N 1
ATOM 3037 C CA . ASN A 1 377 ? 32.458 -3.446 -21.526 1.00 59.88 377 ASN A CA 1
ATOM 3038 C C . ASN A 1 377 ? 33.070 -3.377 -20.114 1.00 59.88 377 ASN A C 1
ATOM 3040 O O . ASN A 1 377 ? 33.009 -4.355 -19.371 1.00 59.88 377 ASN A O 1
ATOM 3044 N N . GLU A 1 378 ? 33.612 -2.226 -19.714 1.00 58.56 378 GLU A N 1
ATOM 3045 C CA . GLU A 1 378 ? 34.274 -2.048 -18.411 1.00 58.56 378 GLU A CA 1
ATOM 3046 C C . GLU A 1 378 ? 33.273 -1.962 -17.244 1.00 58.56 378 GLU A C 1
ATOM 3048 O O . GLU A 1 378 ? 33.468 -2.578 -16.194 1.00 58.56 378 GLU A O 1
ATOM 3053 N N . GLY A 1 379 ? 32.145 -1.269 -17.435 1.00 59.19 379 GLY A N 1
ATOM 3054 C CA . GLY A 1 379 ? 31.073 -1.149 -16.443 1.00 59.19 379 GLY A CA 1
ATOM 3055 C C . GLY A 1 379 ? 30.239 -2.420 -16.285 1.00 59.19 379 GLY A C 1
ATOM 3056 O O . GLY A 1 379 ? 29.646 -2.632 -15.227 1.00 59.19 379 GLY A O 1
ATOM 3057 N N . ARG A 1 380 ? 30.242 -3.311 -17.289 1.00 61.38 380 ARG A N 1
ATOM 3058 C CA . ARG A 1 380 ? 29.514 -4.592 -17.265 1.00 61.38 380 ARG A CA 1
ATOM 3059 C C . ARG A 1 380 ? 29.870 -5.435 -16.042 1.00 61.38 380 ARG A C 1
ATOM 3061 O O . ARG A 1 380 ? 28.980 -5.930 -15.355 1.00 61.38 380 ARG A O 1
ATOM 3068 N N . PHE A 1 381 ? 31.162 -5.591 -15.762 1.00 63.94 381 PHE A N 1
ATOM 3069 C CA . PHE A 1 381 ? 31.627 -6.437 -14.662 1.00 63.94 381 PHE A CA 1
ATOM 3070 C C . PHE A 1 381 ? 31.426 -5.772 -13.296 1.00 63.94 381 PHE A C 1
ATOM 3072 O O . PHE A 1 381 ? 31.022 -6.441 -12.343 1.00 63.94 381 PHE A O 1
ATOM 3079 N N . ALA A 1 382 ? 31.640 -4.457 -13.204 1.00 67.69 382 ALA A N 1
ATOM 3080 C CA . ALA A 1 382 ? 31.451 -3.703 -11.967 1.00 67.69 382 ALA A CA 1
ATOM 3081 C C . ALA A 1 382 ? 29.974 -3.659 -11.537 1.00 67.69 382 ALA A C 1
ATOM 3083 O O . ALA A 1 382 ? 29.658 -3.945 -10.378 1.00 67.69 382 ALA A O 1
ATOM 3084 N N . ASN A 1 383 ? 29.062 -3.378 -12.472 1.00 67.88 383 ASN A N 1
ATOM 3085 C CA . ASN A 1 383 ? 27.627 -3.327 -12.194 1.00 67.88 383 ASN A CA 1
ATOM 3086 C C . ASN A 1 383 ? 27.078 -4.714 -11.845 1.00 67.88 383 ASN A C 1
ATOM 3088 O O . ASN A 1 383 ? 26.351 -4.853 -10.863 1.00 67.88 383 ASN A O 1
ATOM 3092 N N . ALA A 1 384 ? 27.496 -5.760 -12.569 1.00 68.06 384 ALA A N 1
ATOM 3093 C CA . ALA A 1 384 ? 27.117 -7.136 -12.253 1.00 68.06 384 ALA A CA 1
ATOM 3094 C C . ALA A 1 384 ? 27.598 -7.568 -10.855 1.00 68.06 384 ALA A C 1
ATOM 3096 O O . ALA A 1 384 ? 26.855 -8.221 -10.120 1.00 68.06 384 ALA A O 1
ATOM 3097 N N . ALA A 1 385 ? 28.810 -7.173 -10.446 1.00 71.44 385 ALA A N 1
ATOM 3098 C CA . ALA A 1 385 ? 29.320 -7.447 -9.104 1.00 71.44 385 ALA A CA 1
ATOM 3099 C C . ALA A 1 385 ? 28.520 -6.707 -8.014 1.00 71.44 385 ALA A C 1
ATOM 3101 O O . ALA A 1 385 ? 28.147 -7.311 -7.003 1.00 71.44 385 ALA A O 1
ATOM 3102 N N . GLN A 1 386 ? 28.199 -5.424 -8.222 1.00 73.75 386 GLN A N 1
ATOM 3103 C CA . GLN A 1 386 ? 27.374 -4.642 -7.290 1.00 73.75 386 GLN A CA 1
ATOM 3104 C C . GLN A 1 386 ? 25.952 -5.196 -7.174 1.00 73.75 386 GLN A C 1
ATOM 3106 O O . GLN A 1 386 ? 25.440 -5.372 -6.066 1.00 73.75 386 GLN A O 1
ATOM 3111 N N . LEU A 1 387 ? 25.334 -5.531 -8.304 1.00 76.12 387 LEU A N 1
ATOM 3112 C CA . LEU A 1 387 ? 24.036 -6.186 -8.368 1.00 76.12 387 LEU A CA 1
ATOM 3113 C C . LEU A 1 387 ? 24.071 -7.533 -7.637 1.00 76.12 387 LEU A C 1
ATOM 3115 O O . LEU A 1 387 ? 23.235 -7.786 -6.774 1.00 76.12 387 LEU A O 1
ATOM 3119 N N . GLY A 1 388 ? 25.092 -8.356 -7.888 1.00 77.31 388 GLY A N 1
ATOM 3120 C CA . GLY A 1 388 ? 25.292 -9.633 -7.207 1.00 77.31 388 GLY A CA 1
ATOM 3121 C C . GLY A 1 388 ? 25.427 -9.499 -5.687 1.00 77.31 388 GLY A C 1
ATOM 3122 O O . GLY A 1 388 ? 24.888 -10.333 -4.960 1.00 77.31 388 GLY A O 1
ATOM 3123 N N . SER A 1 389 ? 26.103 -8.453 -5.201 1.00 77.06 389 SER A N 1
ATOM 3124 C CA . SER A 1 389 ? 26.202 -8.136 -3.768 1.00 77.06 389 SER A CA 1
ATOM 3125 C C . SER A 1 389 ? 24.848 -7.724 -3.177 1.00 77.06 389 SER A C 1
ATOM 3127 O O . SER A 1 389 ? 24.441 -8.243 -2.134 1.00 77.06 389 SER A O 1
ATOM 3129 N N . ARG A 1 390 ? 24.103 -6.854 -3.871 1.00 77.44 390 ARG A N 1
ATOM 3130 C CA . ARG A 1 390 ? 22.757 -6.424 -3.455 1.00 77.44 390 ARG A CA 1
ATOM 3131 C C . ARG A 1 390 ? 21.778 -7.589 -3.403 1.00 77.44 390 ARG A C 1
ATOM 3133 O O . ARG A 1 390 ? 21.059 -7.741 -2.420 1.00 77.44 390 ARG A O 1
ATOM 3140 N N . LEU A 1 391 ? 21.792 -8.448 -4.417 1.00 80.75 391 LEU A N 1
ATOM 3141 C CA . LEU A 1 391 ? 20.946 -9.637 -4.472 1.00 80.75 391 LEU A CA 1
ATOM 3142 C C . LEU A 1 391 ? 21.278 -10.615 -3.351 1.00 80.75 391 LEU A C 1
ATOM 3144 O O . LEU A 1 391 ? 20.360 -11.098 -2.705 1.00 80.75 391 LEU A O 1
ATOM 3148 N N . SER A 1 392 ? 22.560 -10.839 -3.042 1.00 83.06 392 SER A N 1
ATOM 3149 C CA . SER A 1 392 ? 22.956 -11.652 -1.882 1.00 83.06 392 SER A CA 1
ATOM 3150 C C . SER A 1 392 ? 22.450 -11.085 -0.546 1.00 83.06 392 SER A C 1
ATOM 3152 O O . SER A 1 392 ? 22.241 -11.841 0.397 1.00 83.06 392 SER A O 1
ATOM 3154 N N . ARG A 1 393 ? 22.250 -9.763 -0.437 1.00 80.12 393 ARG A N 1
ATOM 3155 C CA . ARG A 1 393 ? 21.664 -9.128 0.757 1.00 80.12 393 ARG A CA 1
ATOM 3156 C C . ARG A 1 393 ? 20.141 -9.282 0.818 1.00 80.12 393 ARG A C 1
ATOM 3158 O O . ARG A 1 393 ? 19.578 -9.320 1.914 1.00 80.12 393 ARG A O 1
ATOM 3165 N N . LEU A 1 394 ? 19.483 -9.317 -0.340 1.00 78.31 394 LEU A N 1
ATOM 3166 C CA . LEU A 1 394 ? 18.026 -9.381 -0.492 1.00 78.31 394 LEU A CA 1
ATOM 3167 C C . LEU A 1 394 ? 17.481 -10.813 -0.482 1.00 78.31 394 LEU A C 1
ATOM 3169 O O . LEU A 1 394 ? 16.393 -11.050 0.038 1.00 78.31 394 LEU A O 1
ATOM 3173 N N . LEU A 1 395 ? 18.238 -11.755 -1.038 1.00 81.88 395 LEU A N 1
ATOM 3174 C CA . LEU A 1 395 ? 17.807 -13.109 -1.358 1.00 81.88 395 LEU A CA 1
ATOM 3175 C C . LEU A 1 395 ? 18.653 -14.133 -0.615 1.00 81.88 395 LEU A C 1
ATOM 3177 O O . LEU A 1 395 ? 19.871 -14.006 -0.528 1.00 81.88 395 LEU A O 1
ATOM 3181 N N . LYS A 1 396 ? 18.006 -15.204 -0.147 1.00 77.94 396 LYS A N 1
ATOM 3182 C CA . LYS A 1 396 ? 18.714 -16.364 0.414 1.00 77.94 396 LYS A CA 1
ATOM 3183 C C . LYS A 1 396 ? 19.518 -17.106 -0.656 1.00 77.94 396 LYS A C 1
ATOM 3185 O O . LYS A 1 396 ? 20.622 -17.557 -0.377 1.00 77.94 396 LYS A O 1
ATOM 3190 N N . ASN A 1 397 ? 18.967 -17.211 -1.865 1.00 80.12 397 ASN A N 1
ATOM 3191 C CA . ASN A 1 397 ? 19.612 -17.833 -3.012 1.00 80.12 397 ASN A CA 1
ATOM 3192 C C . ASN A 1 397 ? 19.399 -16.964 -4.257 1.00 80.12 397 ASN A C 1
ATOM 3194 O O . ASN A 1 397 ? 18.296 -16.875 -4.786 1.00 80.12 397 ASN A O 1
ATOM 3198 N N . LYS A 1 398 ? 20.460 -16.299 -4.720 1.00 79.50 398 LYS A N 1
ATOM 3199 C CA . LYS A 1 398 ? 20.404 -15.449 -5.920 1.00 79.50 398 LYS A CA 1
ATOM 3200 C C . LYS A 1 398 ? 20.405 -16.238 -7.234 1.00 79.50 398 LYS A C 1
ATOM 3202 O O . LYS A 1 398 ? 20.118 -15.651 -8.270 1.00 79.50 398 LYS A O 1
ATOM 3207 N N . ASN A 1 399 ? 20.720 -17.536 -7.197 1.00 76.50 399 ASN A N 1
ATOM 3208 C CA . ASN A 1 399 ? 20.765 -18.384 -8.393 1.00 76.50 399 ASN A CA 1
ATOM 3209 C C . ASN A 1 399 ? 19.364 -18.759 -8.900 1.00 76.50 399 ASN A C 1
ATOM 3211 O O . ASN A 1 399 ? 19.234 -19.195 -10.037 1.00 76.50 399 ASN A O 1
ATOM 3215 N N . ASP A 1 400 ? 18.329 -18.547 -8.085 1.00 80.38 400 ASP A N 1
ATOM 3216 C CA . ASP A 1 400 ? 16.932 -18.791 -8.462 1.00 80.38 400 ASP A CA 1
ATOM 3217 C C . ASP A 1 400 ? 16.330 -17.616 -9.259 1.00 80.38 400 ASP A C 1
ATOM 3219 O O . ASP A 1 400 ? 15.147 -17.615 -9.594 1.00 80.38 400 ASP A O 1
ATOM 3223 N N . CYS A 1 401 ? 17.134 -16.588 -9.551 1.00 85.69 401 CYS A N 1
ATOM 3224 C CA . CYS A 1 401 ? 16.721 -15.440 -10.350 1.00 85.69 401 CYS A CA 1
ATOM 3225 C C . CYS A 1 401 ? 17.098 -15.612 -11.819 1.00 85.69 401 CYS A C 1
ATOM 3227 O O . CYS A 1 401 ? 18.171 -16.113 -12.153 1.00 85.69 401 CYS A O 1
ATOM 3229 N N . LEU A 1 402 ? 16.250 -15.087 -12.697 1.00 87.62 402 LEU A N 1
ATOM 3230 C CA . LEU A 1 402 ? 16.546 -14.947 -14.115 1.00 87.62 402 LEU A CA 1
ATOM 3231 C C . LEU A 1 402 ? 17.248 -13.609 -14.349 1.00 87.62 402 LEU A C 1
ATOM 3233 O O . LEU A 1 402 ? 16.802 -12.581 -13.843 1.00 87.62 402 LEU A O 1
ATOM 3237 N N . LEU A 1 403 ? 18.335 -13.610 -15.117 1.00 84.94 403 LEU A N 1
ATOM 3238 C CA . LEU A 1 403 ? 19.021 -12.390 -15.540 1.00 84.94 403 LEU A CA 1
ATOM 3239 C C . LEU A 1 403 ? 18.619 -12.052 -16.978 1.00 84.94 403 LEU A C 1
ATOM 3241 O O . LEU A 1 403 ? 18.912 -12.808 -17.901 1.00 84.94 403 LEU A O 1
ATOM 3245 N N . GLY A 1 404 ? 17.979 -10.903 -17.161 1.00 83.94 404 GLY A N 1
ATOM 3246 C CA . GLY A 1 404 ? 17.734 -10.274 -18.450 1.00 83.94 404 GLY A CA 1
ATOM 3247 C C . GLY A 1 404 ? 18.696 -9.110 -18.681 1.00 83.94 404 GLY A C 1
ATOM 3248 O O . GLY A 1 404 ? 19.000 -8.330 -17.779 1.00 83.94 404 GLY A O 1
ATOM 3249 N N . ILE A 1 405 ? 19.183 -8.988 -19.911 1.00 77.75 405 ILE A N 1
ATOM 3250 C CA . ILE A 1 405 ? 20.120 -7.941 -20.322 1.00 77.75 405 ILE A CA 1
ATOM 3251 C C . ILE A 1 405 ? 19.392 -7.026 -21.302 1.00 77.75 405 ILE A C 1
ATOM 3253 O O . ILE A 1 405 ? 18.932 -7.487 -22.343 1.00 77.75 405 ILE A O 1
ATOM 3257 N N . THR A 1 406 ? 19.269 -5.739 -20.973 1.00 71.44 406 THR A N 1
ATOM 3258 C CA . THR A 1 406 ? 18.324 -4.834 -21.656 1.00 71.44 406 THR A CA 1
ATOM 3259 C C . THR A 1 406 ? 18.959 -3.687 -22.433 1.00 71.44 406 THR A C 1
ATOM 3261 O O . THR A 1 406 ? 18.231 -2.846 -22.956 1.00 71.44 406 THR A O 1
ATOM 3264 N N . LYS A 1 407 ? 20.291 -3.625 -22.575 1.00 63.12 407 LYS A N 1
ATOM 3265 C CA . LYS A 1 407 ? 20.949 -2.636 -23.452 1.00 63.12 407 LYS A CA 1
ATOM 3266 C C . LYS A 1 407 ? 22.186 -3.207 -24.135 1.00 63.12 407 LYS A C 1
ATOM 3268 O O . LYS A 1 407 ? 23.081 -3.689 -23.458 1.00 63.12 407 LYS A O 1
ATOM 3273 N N . TYR A 1 408 ? 22.208 -3.077 -25.458 1.00 53.00 408 TYR A N 1
ATOM 3274 C CA . TYR A 1 408 ? 23.344 -3.232 -26.371 1.00 53.00 408 TYR A CA 1
ATOM 3275 C C . TYR A 1 408 ? 23.218 -2.131 -27.443 1.00 53.00 408 TYR A C 1
ATOM 3277 O O . TYR A 1 408 ? 22.895 -2.433 -28.582 1.00 53.00 408 TYR A O 1
ATOM 3285 N N . SER A 1 409 ? 23.321 -0.837 -27.103 1.00 48.25 409 SER A N 1
ATOM 3286 C CA . SER A 1 409 ? 23.300 0.213 -28.157 1.00 48.25 409 SER A CA 1
ATOM 3287 C C . SER A 1 409 ? 23.758 1.621 -27.750 1.00 48.25 409 SER A C 1
ATOM 3289 O O . SER A 1 409 ? 23.409 2.595 -28.414 1.00 48.25 409 SER A O 1
ATOM 3291 N N . LYS A 1 410 ? 24.537 1.792 -26.673 1.00 44.88 410 LYS A N 1
ATOM 3292 C CA . LYS A 1 410 ? 25.150 3.111 -26.390 1.00 44.88 410 LYS A CA 1
ATOM 3293 C C . LYS A 1 410 ? 26.597 3.240 -26.836 1.00 44.88 410 LYS A C 1
ATOM 3295 O O . LYS A 1 410 ? 27.146 4.334 -26.762 1.00 44.88 410 LYS A O 1
ATOM 3300 N N . ASP A 1 411 ? 27.185 2.152 -27.304 1.00 45.91 411 ASP A N 1
ATOM 3301 C CA . ASP A 1 411 ? 28.569 2.130 -27.731 1.00 45.91 411 ASP A CA 1
ATOM 3302 C C . ASP A 1 411 ? 28.640 2.368 -29.256 1.00 45.91 411 ASP A C 1
ATOM 3304 O O . ASP A 1 411 ? 28.005 1.624 -30.015 1.00 45.91 411 ASP A O 1
ATOM 3308 N N . PRO A 1 412 ? 29.333 3.426 -29.727 1.00 47.66 412 PRO A N 1
ATOM 3309 C CA . PRO A 1 412 ? 29.574 3.679 -31.147 1.00 47.66 412 PRO A CA 1
ATOM 3310 C C . PRO A 1 412 ? 30.162 2.474 -31.891 1.00 47.66 412 PRO A C 1
ATOM 3312 O O . PRO A 1 412 ? 29.890 2.325 -33.082 1.00 47.66 412 PRO A O 1
ATOM 3315 N N . ASP A 1 413 ? 30.872 1.582 -31.195 1.00 46.97 413 ASP A N 1
ATOM 3316 C CA . ASP A 1 413 ? 31.446 0.357 -31.762 1.00 46.97 413 ASP A CA 1
ATOM 3317 C C . ASP A 1 413 ? 30.369 -0.655 -32.203 1.00 46.97 413 ASP A C 1
ATOM 3319 O O . ASP A 1 413 ? 30.611 -1.508 -33.050 1.00 46.97 413 ASP A O 1
ATOM 3323 N N . PHE A 1 414 ? 29.122 -0.529 -31.739 1.00 48.19 414 PHE A N 1
ATOM 3324 C CA . PHE A 1 414 ? 28.013 -1.356 -32.236 1.00 48.19 414 PHE A CA 1
ATOM 3325 C C . PHE A 1 414 ? 27.354 -0.784 -33.500 1.00 48.19 414 PHE A C 1
ATOM 3327 O O . PHE A 1 414 ? 26.663 -1.521 -34.202 1.00 48.19 414 PHE A O 1
ATOM 3334 N N . ARG A 1 415 ? 27.625 0.484 -33.867 1.00 49.53 415 ARG A N 1
ATOM 3335 C CA . ARG A 1 415 ? 27.362 0.955 -35.243 1.00 49.53 415 ARG A CA 1
ATOM 3336 C C . ARG A 1 415 ? 28.245 0.210 -36.231 1.00 49.53 415 ARG A C 1
ATOM 3338 O O . ARG A 1 415 ? 27.790 -0.056 -37.337 1.00 49.53 415 ARG A O 1
ATOM 3345 N N . GLN A 1 416 ? 29.469 -0.148 -35.826 1.00 51.59 416 GLN A N 1
ATOM 3346 C CA . GLN A 1 416 ? 30.291 -1.041 -36.630 1.00 51.59 416 GLN A CA 1
ATOM 3347 C C . GLN A 1 416 ? 29.653 -2.416 -36.721 1.00 51.59 416 GLN A C 1
ATOM 3349 O O . GLN A 1 416 ? 29.687 -2.949 -37.802 1.00 51.59 416 GLN A O 1
ATOM 3354 N N . ILE A 1 417 ? 29.006 -2.971 -35.693 1.00 47.78 417 ILE A N 1
ATOM 3355 C CA . ILE A 1 417 ? 28.369 -4.296 -35.825 1.00 47.78 417 ILE A CA 1
ATOM 3356 C C . ILE A 1 417 ? 27.213 -4.281 -36.829 1.00 47.78 417 ILE A C 1
ATOM 3358 O O . ILE A 1 417 ? 27.210 -5.119 -37.718 1.00 47.78 417 ILE A O 1
ATOM 3362 N N . GLN A 1 418 ? 26.297 -3.308 -36.784 1.00 49.22 418 GLN A N 1
ATOM 3363 C CA . GLN A 1 418 ? 25.238 -3.218 -37.803 1.00 49.22 418 GLN A CA 1
ATOM 3364 C C . GLN A 1 418 ? 25.811 -2.918 -39.200 1.00 49.22 418 GLN A C 1
ATOM 3366 O O . GLN A 1 418 ? 25.360 -3.493 -40.187 1.00 49.22 418 GLN A O 1
ATOM 3371 N N . ALA A 1 419 ? 26.840 -2.066 -39.291 1.00 57.53 419 ALA A N 1
ATOM 3372 C CA . ALA A 1 419 ? 27.537 -1.798 -40.548 1.00 57.53 419 ALA A CA 1
ATOM 3373 C C . ALA A 1 419 ? 28.343 -3.009 -41.050 1.00 57.53 419 ALA A C 1
ATOM 3375 O O . ALA A 1 419 ? 28.413 -3.207 -42.251 1.00 57.53 419 ALA A O 1
ATOM 3376 N N . ILE A 1 420 ? 28.912 -3.825 -40.160 1.00 55.38 420 ILE A N 1
ATOM 3377 C CA . ILE A 1 420 ? 29.630 -5.074 -40.441 1.00 55.38 420 ILE A CA 1
ATOM 3378 C C . ILE A 1 420 ? 28.625 -6.136 -40.864 1.00 55.38 420 ILE A C 1
ATOM 3380 O O . ILE A 1 420 ? 28.893 -6.826 -41.826 1.00 55.38 420 ILE A O 1
ATOM 3384 N N . GLU A 1 421 ? 27.459 -6.248 -40.229 1.00 55.00 421 GLU A N 1
ATOM 3385 C CA . GLU A 1 421 ? 26.392 -7.163 -40.646 1.00 55.00 421 GLU A CA 1
ATOM 3386 C C . GLU A 1 421 ? 25.820 -6.757 -42.014 1.00 55.00 421 GLU A C 1
ATOM 3388 O O . GLU A 1 421 ? 25.620 -7.608 -42.878 1.00 55.00 421 GLU A O 1
ATOM 3393 N N . GLU A 1 422 ? 25.606 -5.460 -42.267 1.00 65.94 422 GLU A N 1
ATOM 3394 C CA . GLU A 1 422 ? 25.186 -4.946 -43.579 1.00 65.94 422 GLU A CA 1
ATOM 3395 C C . GLU A 1 422 ? 26.285 -5.068 -44.640 1.00 65.94 422 GLU A C 1
ATOM 3397 O O . GLU A 1 422 ? 25.980 -5.365 -45.796 1.00 65.94 422 GLU A O 1
ATOM 3402 N N . GLN A 1 423 ? 27.551 -4.865 -44.271 1.00 63.81 423 GLN A N 1
ATOM 3403 C CA . GLN A 1 423 ? 28.704 -5.016 -45.155 1.00 63.81 423 GLN A CA 1
ATOM 3404 C C . GLN A 1 423 ? 28.975 -6.489 -45.455 1.00 63.81 423 GLN A C 1
ATOM 3406 O O . GLN A 1 423 ? 29.122 -6.822 -46.618 1.00 63.81 423 GLN A O 1
ATOM 3411 N N . GLN A 1 424 ? 28.913 -7.385 -44.473 1.00 58.31 424 GLN A N 1
ATOM 3412 C CA . GLN A 1 424 ? 28.985 -8.833 -44.669 1.00 58.31 424 GLN A CA 1
ATOM 3413 C C . GLN A 1 424 ? 27.818 -9.317 -45.520 1.00 58.31 424 GLN A C 1
ATOM 3415 O O . GLN A 1 424 ? 28.020 -10.114 -46.425 1.00 58.31 424 GLN A O 1
ATOM 3420 N N . LYS A 1 425 ? 26.602 -8.796 -45.312 1.00 67.81 425 LYS A N 1
ATOM 3421 C CA . LYS A 1 425 ? 25.449 -9.101 -46.169 1.00 67.81 425 LYS A CA 1
ATOM 3422 C C . LYS A 1 425 ? 25.645 -8.581 -47.595 1.00 67.81 425 LYS A C 1
ATOM 3424 O O . LYS A 1 425 ? 25.270 -9.274 -48.536 1.00 67.81 425 LYS A O 1
ATOM 3429 N N . LYS A 1 426 ? 26.246 -7.399 -47.776 1.00 67.38 426 LYS A N 1
ATOM 3430 C CA . LYS A 1 426 ? 26.648 -6.884 -49.094 1.00 67.38 426 LYS A CA 1
ATOM 3431 C C . LYS A 1 426 ? 27.758 -7.721 -49.724 1.00 67.38 426 LYS A C 1
ATOM 3433 O O . LYS A 1 426 ? 27.613 -8.062 -50.880 1.00 67.38 426 LYS A O 1
ATOM 3438 N N . GLU A 1 427 ? 28.787 -8.120 -48.988 1.00 62.94 427 GLU A N 1
ATOM 3439 C CA . GLU A 1 427 ? 29.901 -8.962 -49.452 1.00 62.94 427 GLU A CA 1
ATOM 3440 C C . GLU A 1 427 ? 29.434 -10.397 -49.786 1.00 62.94 427 GLU A C 1
ATOM 3442 O O . GLU A 1 427 ? 29.872 -10.995 -50.773 1.00 62.94 427 GLU A O 1
ATOM 3447 N N . LEU A 1 428 ? 28.462 -10.930 -49.038 1.00 60.91 428 LEU A N 1
ATOM 3448 C CA . LEU A 1 428 ? 27.744 -12.172 -49.351 1.00 60.91 428 LEU A CA 1
ATOM 3449 C C . LEU A 1 428 ? 26.935 -12.042 -50.652 1.00 60.91 428 LEU A C 1
ATOM 3451 O O . LEU A 1 428 ? 26.965 -12.953 -51.478 1.00 60.91 428 LEU A O 1
ATOM 3455 N N . LEU A 1 429 ? 26.270 -10.904 -50.876 1.00 61.53 429 LEU A N 1
ATOM 3456 C CA . LEU A 1 429 ? 25.455 -10.641 -52.072 1.00 61.53 429 LEU A CA 1
ATOM 3457 C C . LEU A 1 429 ? 26.260 -10.141 -53.290 1.00 61.53 429 LEU A C 1
ATOM 3459 O O . LEU A 1 429 ? 25.781 -10.246 -54.423 1.00 61.53 429 LEU A O 1
ATOM 3463 N N . GLU A 1 430 ? 27.460 -9.598 -53.087 1.00 67.12 430 GLU A N 1
ATOM 3464 C CA . GLU A 1 430 ? 28.337 -9.098 -54.144 1.00 67.12 430 GLU A CA 1
ATOM 3465 C C . GLU A 1 430 ? 29.007 -10.268 -54.863 1.00 67.12 430 GLU A C 1
ATOM 3467 O O . GLU A 1 430 ? 29.659 -11.129 -54.268 1.00 67.12 430 GLU A O 1
ATOM 3472 N N . ARG A 1 431 ? 28.805 -10.314 -56.180 1.00 71.75 431 ARG A N 1
ATOM 3473 C CA . ARG A 1 431 ? 29.376 -11.349 -57.043 1.00 71.75 431 ARG A CA 1
ATOM 3474 C C . ARG A 1 431 ? 30.875 -11.135 -57.160 1.00 71.75 431 ARG A C 1
ATOM 3476 O O . ARG A 1 431 ? 31.317 -10.009 -57.396 1.00 71.75 431 ARG A O 1
ATOM 3483 N N . THR A 1 432 ? 31.654 -12.202 -57.030 1.00 75.19 432 THR A N 1
ATOM 3484 C CA . THR A 1 432 ? 33.109 -12.090 -57.171 1.00 75.19 432 THR A CA 1
ATOM 3485 C C . THR A 1 432 ? 33.476 -11.705 -58.615 1.00 75.19 432 THR A C 1
ATOM 3487 O O . THR A 1 432 ? 32.735 -12.021 -59.552 1.00 75.19 432 THR A O 1
ATOM 3490 N N . PRO A 1 433 ? 34.623 -11.040 -58.853 1.00 78.00 433 PRO A N 1
ATOM 3491 C CA . PRO A 1 433 ? 35.096 -10.755 -60.210 1.00 78.00 433 PRO A CA 1
ATOM 3492 C C . PRO A 1 433 ? 35.199 -12.012 -61.086 1.00 78.00 433 PRO A C 1
ATOM 3494 O O . PRO A 1 433 ? 34.959 -11.953 -62.291 1.00 78.00 433 PRO A O 1
ATOM 3497 N N . GLU A 1 434 ? 35.500 -13.157 -60.470 1.00 77.88 434 GLU A N 1
ATOM 3498 C CA . GLU A 1 434 ? 35.555 -14.462 -61.125 1.00 77.88 434 GLU A CA 1
ATOM 3499 C C . GLU A 1 434 ? 34.165 -14.958 -61.544 1.00 77.88 434 GLU A C 1
ATOM 3501 O O . GLU A 1 434 ? 34.003 -15.392 -62.682 1.00 77.88 434 GLU A O 1
ATOM 3506 N N . GLU A 1 435 ? 33.135 -14.817 -60.700 1.00 78.19 435 GLU A N 1
ATOM 3507 C CA . GLU A 1 435 ? 31.742 -15.125 -61.066 1.00 78.19 435 GLU A CA 1
ATOM 3508 C C . GLU A 1 435 ? 31.236 -14.235 -62.206 1.00 78.19 435 GLU A C 1
ATOM 3510 O O . GLU A 1 435 ? 30.541 -14.705 -63.112 1.00 78.19 435 GLU A O 1
ATOM 3515 N N . ILE A 1 436 ? 31.589 -12.946 -62.175 1.00 81.06 436 ILE A N 1
ATOM 3516 C CA . ILE A 1 436 ? 31.226 -11.983 -63.218 1.00 81.06 436 ILE A CA 1
ATOM 3517 C C . ILE A 1 436 ? 31.903 -12.362 -64.542 1.00 81.06 436 ILE A C 1
ATOM 3519 O O . ILE A 1 436 ? 31.231 -12.435 -65.572 1.00 81.06 436 ILE A O 1
ATOM 3523 N N . ALA A 1 437 ? 33.205 -12.663 -64.524 1.00 84.62 437 ALA A N 1
ATOM 3524 C CA . ALA A 1 437 ? 33.951 -13.079 -65.710 1.00 84.62 437 ALA A CA 1
ATOM 3525 C C . ALA A 1 437 ? 33.468 -14.431 -66.263 1.00 84.62 437 ALA A C 1
ATOM 3527 O O . ALA A 1 437 ? 33.365 -14.608 -67.482 1.00 84.62 437 ALA A O 1
ATOM 3528 N N . LEU A 1 438 ? 33.133 -15.376 -65.380 1.00 86.25 438 LEU A N 1
ATOM 3529 C CA . LEU A 1 438 ? 32.636 -16.694 -65.756 1.00 86.25 438 LEU A CA 1
ATOM 3530 C C . LEU A 1 438 ? 31.244 -16.597 -66.391 1.00 86.25 438 LEU A C 1
ATOM 3532 O O . LEU A 1 438 ? 31.027 -17.188 -67.448 1.00 86.25 438 LEU A O 1
ATOM 3536 N N . ARG A 1 439 ? 30.335 -15.786 -65.829 1.00 84.69 439 ARG A N 1
ATOM 3537 C CA . ARG A 1 439 ? 29.028 -15.486 -66.442 1.00 84.69 439 ARG A CA 1
ATOM 3538 C C . ARG A 1 439 ? 29.164 -14.807 -67.798 1.00 84.69 439 ARG A C 1
ATOM 3540 O O . ARG A 1 439 ? 28.553 -15.274 -68.751 1.00 84.69 439 ARG A O 1
ATOM 3547 N N . ALA A 1 440 ? 29.996 -13.772 -67.906 1.00 84.38 440 ALA A N 1
ATOM 3548 C CA . ALA A 1 440 ? 30.227 -13.088 -69.178 1.00 84.38 440 ALA A CA 1
ATOM 3549 C C . ALA A 1 440 ? 30.777 -14.049 -70.247 1.00 84.38 440 ALA A C 1
ATOM 3551 O O . ALA A 1 440 ? 30.387 -13.984 -71.412 1.00 84.38 440 ALA A O 1
ATOM 3552 N N . SER A 1 441 ? 31.637 -14.989 -69.848 1.00 84.94 441 SER A N 1
ATOM 3553 C CA . SER A 1 441 ? 32.164 -16.020 -70.746 1.00 84.94 441 SER A CA 1
ATOM 3554 C C . SER A 1 441 ? 31.095 -17.036 -71.161 1.00 84.94 441 SER A C 1
ATOM 3556 O O . SER A 1 441 ? 31.045 -17.413 -72.329 1.00 84.94 441 SER A O 1
ATOM 3558 N N . ILE A 1 442 ? 30.219 -17.452 -70.237 1.00 86.25 442 ILE A N 1
ATOM 3559 C CA . ILE A 1 442 ? 29.064 -18.317 -70.530 1.00 86.25 442 ILE A CA 1
ATOM 3560 C C . ILE A 1 442 ? 28.121 -17.625 -71.521 1.00 86.25 442 ILE A C 1
ATOM 3562 O O . ILE A 1 442 ? 27.760 -18.229 -72.525 1.00 86.25 442 ILE A O 1
ATOM 3566 N N . GLU A 1 443 ? 27.765 -16.362 -71.280 1.00 84.81 443 GLU A N 1
ATOM 3567 C CA . GLU A 1 443 ? 26.878 -15.577 -72.149 1.00 84.81 443 GLU A CA 1
ATOM 3568 C C . GLU A 1 443 ? 27.486 -15.362 -73.540 1.00 84.81 443 GLU A C 1
ATOM 3570 O O . GLU A 1 443 ? 26.806 -15.552 -74.546 1.00 84.81 443 GLU A O 1
ATOM 3575 N N . THR A 1 444 ? 28.784 -15.050 -73.612 1.00 87.06 444 THR A N 1
ATOM 3576 C CA . THR A 1 444 ? 29.494 -14.878 -74.889 1.00 87.06 444 THR A CA 1
ATOM 3577 C C . THR A 1 444 ? 29.533 -16.181 -75.686 1.00 87.06 444 THR A C 1
ATOM 3579 O O . THR A 1 444 ? 29.298 -16.167 -76.889 1.00 87.06 444 THR A O 1
ATOM 3582 N N . LEU A 1 445 ? 29.810 -17.315 -75.032 1.00 83.56 445 LEU A N 1
ATOM 3583 C CA . LEU A 1 445 ? 29.855 -18.620 -75.697 1.00 83.56 445 LEU A CA 1
ATOM 3584 C C . LEU A 1 445 ? 28.461 -19.111 -76.105 1.00 83.56 445 LEU A C 1
ATOM 3586 O O . LEU A 1 445 ? 28.323 -19.696 -77.175 1.00 83.56 445 LEU A O 1
ATOM 3590 N N . ALA A 1 446 ? 27.435 -18.847 -75.293 1.00 82.00 446 ALA A N 1
ATOM 3591 C CA . ALA A 1 446 ? 26.050 -19.182 -75.611 1.00 82.00 446 ALA A CA 1
ATOM 3592 C C . ALA A 1 446 ? 25.510 -18.350 -76.786 1.00 82.00 446 ALA A C 1
ATOM 3594 O O . ALA A 1 446 ? 24.766 -18.868 -77.612 1.00 82.00 446 ALA A O 1
ATOM 3595 N N . ALA A 1 447 ? 25.930 -17.087 -76.908 1.00 82.44 447 ALA A N 1
ATOM 3596 C CA . ALA A 1 447 ? 25.537 -16.207 -78.009 1.00 82.44 447 ALA A CA 1
ATOM 3597 C C . ALA A 1 447 ? 26.103 -16.624 -79.381 1.00 82.44 447 ALA A C 1
ATOM 3599 O O . ALA A 1 447 ? 25.612 -16.151 -80.403 1.00 82.44 447 ALA A O 1
ATOM 3600 N N . LEU A 1 448 ? 27.121 -17.494 -79.420 1.00 84.12 448 LEU A N 1
ATOM 3601 C CA . LEU A 1 448 ? 27.686 -18.019 -80.668 1.00 84.12 448 LEU A CA 1
ATOM 3602 C C . LEU A 1 448 ? 26.819 -19.121 -81.307 1.00 84.12 448 LEU A C 1
ATOM 3604 O O . LEU A 1 448 ? 27.071 -19.464 -82.457 1.00 84.12 448 LEU A O 1
ATOM 3608 N N . ASP A 1 449 ? 25.828 -19.662 -80.583 1.00 75.38 449 ASP A N 1
ATOM 3609 C CA . ASP A 1 449 ? 24.859 -20.676 -81.047 1.00 75.38 449 ASP A CA 1
ATOM 3610 C C . ASP A 1 449 ? 25.504 -21.880 -81.772 1.00 75.38 449 ASP A C 1
ATOM 3612 O O . ASP A 1 449 ? 25.039 -22.363 -82.805 1.00 75.38 449 ASP A O 1
ATOM 3616 N N . MET A 1 450 ? 26.638 -22.357 -81.240 1.00 83.50 450 MET A N 1
ATOM 3617 C CA . MET A 1 450 ? 27.373 -23.509 -81.774 1.00 83.50 450 MET A CA 1
ATOM 3618 C C . MET A 1 450 ? 27.140 -24.750 -80.893 1.00 83.50 450 MET A C 1
ATOM 3620 O O . MET A 1 450 ? 27.573 -24.751 -79.735 1.00 83.50 450 MET A O 1
ATOM 3624 N N . PRO A 1 451 ? 26.559 -25.848 -81.421 1.00 79.69 451 PRO A N 1
ATOM 3625 C CA . PRO A 1 451 ? 26.272 -27.062 -80.644 1.00 79.69 451 PRO A CA 1
ATOM 3626 C C . PRO A 1 451 ? 27.507 -27.695 -79.984 1.00 79.69 451 PRO A C 1
ATOM 3628 O O . PRO A 1 451 ? 27.427 -28.302 -78.920 1.00 79.69 451 PRO A O 1
ATOM 3631 N N . GLU A 1 452 ? 28.676 -27.525 -80.597 1.00 83.88 452 GLU A N 1
ATOM 3632 C CA . GLU A 1 452 ? 29.963 -28.063 -80.139 1.00 83.88 452 GLU A CA 1
ATOM 3633 C C . GLU A 1 452 ? 30.474 -27.390 -78.852 1.00 83.88 452 GLU A C 1
ATOM 3635 O O . GLU A 1 452 ? 31.294 -27.962 -78.132 1.00 83.88 452 GLU A O 1
ATOM 3640 N N . LEU A 1 453 ? 29.987 -26.182 -78.540 1.00 83.12 453 LEU A N 1
ATOM 3641 C CA . LEU A 1 453 ? 30.351 -25.435 -77.333 1.00 83.12 453 LEU A CA 1
ATOM 3642 C C . LEU A 1 453 ? 29.481 -25.807 -76.125 1.00 83.12 453 LEU A C 1
ATOM 3644 O O . LEU A 1 453 ? 29.868 -25.513 -74.992 1.00 83.12 453 LEU A O 1
ATOM 3648 N N . GLN A 1 454 ? 28.364 -26.508 -76.339 1.00 82.25 454 GLN A N 1
ATOM 3649 C CA . GLN A 1 454 ? 27.402 -26.864 -75.295 1.00 82.25 454 GLN A CA 1
ATOM 3650 C C . GLN A 1 454 ? 28.023 -27.620 -74.102 1.00 82.25 454 GLN A C 1
ATOM 3652 O O . GLN A 1 454 ? 27.806 -27.196 -72.964 1.00 82.25 454 GLN A O 1
ATOM 3657 N N . PRO A 1 455 ? 28.894 -28.636 -74.297 1.00 86.56 455 PRO A N 1
ATOM 3658 C CA . PRO A 1 455 ? 29.524 -29.338 -73.173 1.00 86.56 455 PRO A CA 1
ATOM 3659 C C . PRO A 1 455 ? 30.437 -28.429 -72.336 1.00 86.56 455 PRO A C 1
ATOM 3661 O O . PRO A 1 455 ? 30.630 -28.635 -71.136 1.00 86.56 455 PRO A O 1
ATOM 3664 N N . LYS A 1 456 ? 31.028 -27.407 -72.967 1.00 86.06 456 LYS A N 1
ATOM 3665 C CA . LYS A 1 456 ? 31.903 -26.438 -72.300 1.00 86.06 456 LYS A CA 1
ATOM 3666 C C . LYS A 1 456 ? 31.087 -25.425 -71.496 1.00 86.06 456 LYS A C 1
ATOM 3668 O O . LYS A 1 456 ? 31.478 -25.106 -70.375 1.00 86.06 456 LYS A O 1
ATOM 3673 N N . ILE A 1 457 ? 29.957 -24.974 -72.040 1.00 85.50 457 ILE A N 1
ATOM 3674 C CA . ILE A 1 457 ? 28.996 -24.093 -71.362 1.00 85.50 457 ILE A CA 1
ATOM 3675 C C . ILE A 1 457 ? 28.451 -24.780 -70.103 1.00 85.50 457 ILE A C 1
ATOM 3677 O O . ILE A 1 457 ? 28.506 -24.194 -69.024 1.00 85.50 457 ILE A O 1
ATOM 3681 N N . GLU A 1 458 ? 28.018 -26.039 -70.207 1.00 86.81 458 GLU A N 1
ATOM 3682 C CA . GLU A 1 458 ? 27.494 -26.814 -69.071 1.00 86.81 458 GLU A CA 1
ATOM 3683 C C . GLU A 1 458 ? 28.534 -26.989 -67.959 1.00 86.81 458 GLU A C 1
ATOM 3685 O O . GLU A 1 458 ? 28.237 -26.789 -66.780 1.00 86.81 458 GLU A O 1
ATOM 3690 N N . LYS A 1 459 ? 29.789 -27.278 -68.321 1.00 89.00 459 LYS A N 1
ATOM 3691 C CA . LYS A 1 459 ? 30.883 -27.389 -67.349 1.00 89.00 459 LYS A CA 1
ATOM 3692 C C . LYS A 1 459 ? 31.145 -26.068 -66.615 1.00 89.00 459 LYS A C 1
ATOM 3694 O O . LYS A 1 459 ? 31.396 -26.073 -65.412 1.00 89.00 459 LYS A O 1
ATOM 3699 N N . MET A 1 460 ? 31.070 -24.938 -67.319 1.00 87.44 460 MET A N 1
ATOM 3700 C CA . MET A 1 460 ? 31.235 -23.608 -66.721 1.00 87.44 460 MET A CA 1
ATOM 3701 C C . MET A 1 460 ? 30.037 -23.222 -65.841 1.00 87.44 460 MET A C 1
ATOM 3703 O O . MET A 1 460 ? 30.231 -22.606 -64.798 1.00 87.44 460 MET A O 1
ATOM 3707 N N . GLN A 1 461 ? 28.816 -23.629 -66.203 1.00 87.25 461 GLN A N 1
ATOM 3708 C CA . GLN A 1 461 ? 27.621 -23.450 -65.369 1.00 87.25 461 GLN A CA 1
ATOM 3709 C C . GLN A 1 461 ? 27.691 -24.271 -64.076 1.00 87.25 461 GLN A C 1
ATOM 3711 O O . GLN A 1 461 ? 27.367 -23.752 -63.013 1.00 87.25 461 GLN A O 1
ATOM 3716 N N . GLN A 1 462 ? 28.168 -25.518 -64.142 1.00 87.88 462 GLN A N 1
ATOM 3717 C CA . GLN A 1 462 ? 28.404 -26.342 -62.951 1.00 87.88 462 GLN A CA 1
ATOM 3718 C C . GLN A 1 462 ? 29.468 -25.728 -62.037 1.00 87.88 462 GLN A C 1
ATOM 3720 O O . GLN A 1 462 ? 29.311 -25.722 -60.820 1.00 87.88 462 GLN A O 1
ATOM 3725 N N . GLN A 1 463 ? 30.536 -25.176 -62.617 1.00 88.31 463 GLN A N 1
ATOM 3726 C CA . GLN A 1 463 ? 31.572 -24.484 -61.856 1.00 88.31 463 GLN A CA 1
ATOM 3727 C C . GLN A 1 463 ? 31.028 -23.217 -61.181 1.00 88.31 463 GLN A C 1
ATOM 3729 O O . GLN A 1 463 ? 31.324 -22.984 -60.013 1.00 88.31 463 GLN A O 1
ATOM 3734 N N . LEU A 1 464 ? 30.182 -22.449 -61.875 1.00 87.25 464 LEU A N 1
ATOM 3735 C CA . LEU A 1 464 ? 29.501 -21.286 -61.306 1.00 87.25 464 LEU A CA 1
ATOM 3736 C C . LEU A 1 464 ? 28.565 -21.682 -60.153 1.00 87.25 464 LEU A C 1
ATOM 3738 O O . LEU A 1 464 ? 28.589 -21.035 -59.114 1.00 87.25 464 LEU A O 1
ATOM 3742 N N . ALA A 1 465 ? 27.781 -22.753 -60.312 1.00 83.75 465 ALA A N 1
ATOM 3743 C CA . ALA A 1 465 ? 26.890 -23.253 -59.264 1.00 83.75 465 ALA A CA 1
ATOM 3744 C C . ALA A 1 465 ? 27.669 -23.711 -58.021 1.00 83.75 465 ALA A C 1
ATOM 3746 O O . ALA A 1 465 ? 27.310 -23.360 -56.902 1.00 83.75 465 ALA A O 1
ATOM 3747 N N . LYS A 1 466 ? 28.794 -24.409 -58.216 1.00 86.31 466 LYS A N 1
ATOM 3748 C CA . LYS A 1 466 ? 29.660 -24.848 -57.117 1.00 86.31 466 LYS A CA 1
ATOM 3749 C C . LYS A 1 466 ? 30.276 -23.672 -56.349 1.00 86.31 466 LYS A C 1
ATOM 3751 O O . LYS A 1 466 ? 30.328 -23.714 -55.127 1.00 86.31 466 LYS A O 1
ATOM 3756 N N . MET A 1 467 ? 30.703 -22.619 -57.052 1.00 82.19 467 MET A N 1
ATOM 3757 C CA . MET A 1 467 ? 31.217 -21.395 -56.418 1.00 82.19 467 MET A CA 1
ATOM 3758 C C . MET A 1 467 ? 30.150 -20.690 -55.570 1.00 82.19 467 MET A C 1
ATOM 3760 O O . MET A 1 467 ? 30.478 -20.109 -54.542 1.00 82.19 467 MET A O 1
ATOM 3764 N N . GLN A 1 468 ? 28.879 -20.765 -55.976 1.00 78.50 468 GLN A N 1
ATOM 3765 C CA . GLN A 1 468 ? 27.761 -20.203 -55.217 1.00 78.50 468 GLN A CA 1
ATOM 3766 C C . GLN A 1 468 ? 27.422 -21.050 -53.979 1.00 78.50 468 GLN A C 1
ATOM 3768 O O . GLN A 1 468 ? 27.240 -20.487 -52.905 1.00 78.50 468 GLN A O 1
ATOM 3773 N N . GLU A 1 469 ? 27.418 -22.383 -54.093 1.00 78.62 469 GLU A N 1
ATOM 3774 C CA . GLU A 1 469 ? 27.194 -23.296 -52.957 1.00 78.62 469 GLU A CA 1
ATOM 3775 C C . GLU A 1 46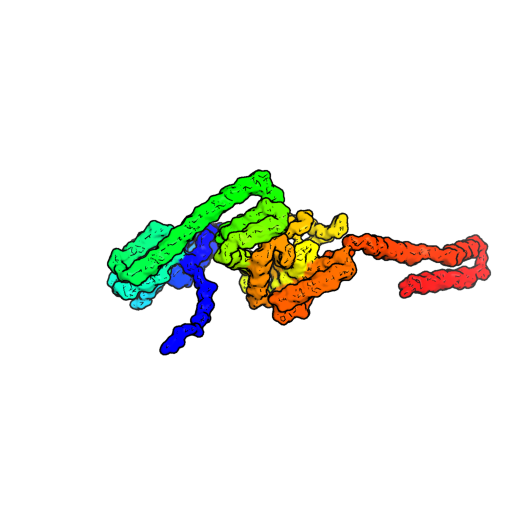9 ? 28.312 -23.222 -51.904 1.00 78.62 469 GLU A C 1
ATOM 3777 O O . GLU A 1 469 ? 28.034 -23.232 -50.707 1.00 78.62 469 GLU A O 1
ATOM 3782 N N . GLU A 1 470 ? 29.575 -23.102 -52.328 1.00 74.88 470 GLU A N 1
ATOM 3783 C CA . GLU A 1 470 ? 30.725 -22.928 -51.423 1.00 74.88 470 GLU A CA 1
ATOM 3784 C C . GLU A 1 470 ? 30.705 -21.575 -50.684 1.00 74.88 470 GLU A C 1
ATOM 3786 O O . GLU A 1 470 ? 31.385 -21.432 -49.673 1.00 74.88 470 GLU A O 1
ATOM 3791 N N . LYS A 1 471 ? 29.926 -20.592 -51.162 1.00 67.50 471 LYS A N 1
ATOM 3792 C CA . LYS A 1 471 ? 29.757 -19.273 -50.528 1.00 67.50 471 LYS A CA 1
ATOM 3793 C C . LYS A 1 471 ? 28.612 -19.237 -49.502 1.00 67.50 471 LYS A C 1
ATOM 3795 O O . LYS A 1 471 ? 28.553 -18.316 -48.691 1.00 67.50 471 LYS A O 1
ATOM 3800 N N . GLU A 1 472 ? 27.690 -20.200 -49.560 1.00 58.75 472 GLU A N 1
ATOM 3801 C CA . GLU A 1 472 ? 26.527 -20.303 -48.663 1.00 58.75 472 GLU A CA 1
ATOM 3802 C C . GLU A 1 472 ? 26.783 -21.178 -47.416 1.00 58.75 472 GLU A C 1
ATOM 3804 O O . GLU A 1 472 ? 25.963 -21.165 -46.494 1.00 58.75 472 GLU A O 1
ATOM 3809 N N . GLN A 1 473 ? 27.901 -21.917 -47.375 1.00 51.56 473 GLN A N 1
ATOM 3810 C CA . GLN A 1 473 ? 28.384 -22.697 -46.219 1.00 51.56 473 GLN A CA 1
ATOM 3811 C C . GLN A 1 473 ? 29.350 -21.884 -45.357 1.00 51.56 473 GLN A C 1
ATOM 3813 O O . GLN A 1 473 ? 29.292 -22.057 -44.116 1.00 51.56 473 GLN A O 1
#

Sequence (473 aa):
MNEMTRYNIRMHDNGYCSQIRTFVPPIRIIEQGVEAIEKILAKELLCRHDVEEINQIYQAVDLLERQIEEIPARNSHHALQKIIEKVKKIVSNQAISTQDLISLYHLQHFSDSELQIEQHFKSVQRNFRSGYFQAIAEELPYCFSTDQFDEDVKCLIGPNRTEKVNKILQLKKKKLQGYAQLKKVIAQRKSDLEELRKHDPLSYPAYLDELLDNGYIHLYDHLLQMRALPSRNERRSEIEKIPFSLLSHIVLETREAIIQKVVNSIPADRSRILFLLGPSGAGKSTTLCFLRGDQMILKDFHYESQSDRQQIIGLSGAASCTFLPTIEIVQDLAIIDFPGFDDTNGSLISLGMECALKALIAKYTPQILILEAITNNEGRFANAAQLGSRLSRLLKNKNDCLLGITKYSKDPDFRQIQAIEEQQKKELLERTPEEIALRASIETLAALDMPELQPKIEKMQQQLAKMQEEKEQ

Foldseek 3Di:
DDDDDDPDPPPPPVLAPPVPPPCPDQDPALQVLLVLLLVLLPDLAHALVSVVSNVVSLVSQVVVQVVDPDADPRGSVVSLVSLVVSLCVQLPDPDHDLRSLNRLVNSVVSDDPVSCSVVSSVVVLVVDDLVCLLVNLVNPGLHDALVVLVVSCCVRVNDDHDPNSVVSSVVSSVVSVVVVVLVVVLVVVVVVLVVVCVPCVPPRQPVLNVLSVVSLVLLSVLLVVLVPDPDPVVNVVVVVPDDPVSLVSNLQSLLVSQLCLVVVQDDPPAQAEEEEAAAAPLCLLVVVCVVLVFDWDDDPNDTDGPPPPPPSVDPDPPAFSPSHWDWDDRPRYIYIHQTGCVHPSDDSSNNSSLSNLLVVCVVRVHAYEYGDECQDDVVVVVRVVVVVVSCVVRDVDSVSHHYDYRYDPNDVVVVVVVVVVVVVVVVLVDDDPVLVVLVVVLVVLVVVVDPVCVVVSVVSVVVSVVVNVVSVD

Radius of gyration: 35.33 Å; chains: 1; bounding box: 77×55×122 Å